Protein AF-0000000078944955 (afdb_homodimer)

Nearest PDB structures (foldseek):
  1u9y-assembly1_A  TM=9.248E-01  e=8.440E-26  Methanocaldococcus jannaschii
  3lrt-assembly1_B  TM=9.274E-01  e=2.290E-25  Thermoplasma volcanium
  7pn0-assembly1_A  TM=9.031E-01  e=4.324E-22  Thermus thermophilus
  8dbo-assembly1_A  TM=8.916E-01  e=6.738E-22  Homo sapiens
  2c4k-assembly3_C  TM=8.658E-01  e=1.140E-20  Homo sapiens

Organism: Thermococcus gammatolerans (strain DSM 15229 / JCM 11827 / EJ3) (NCBI:txid593117)

Radius of gyration: 28.29 Å; Cα contacts (8 Å, |Δi|>4): 1293; chains: 2; bounding box: 64×88×51 Å

Foldseek 3Di:
DEEEAPQCVVVVVVLVVVPHDYWDKDWDADPVGDIDIATDDDDQEYEYEHAQFPVNVNRLVVLLVNLVNNVVRHHDAYEYEHAHQPLLVLQDPPDPPDDSVSLVSLCSNLVRHQEYEYEPRQDQVSQVSRPHHYDHHYPLQLLLVVCLVVFPQAEEEELEPSCQVNSVSNCVNNVYHYWYWDWDPPDPVDIDIDTPPDQQAAGEYEYEEAEDEQQVSLLSVLVVSVVSHHDFYEYEYAYYSYDPPRVVSNVVSGVAYAYDVSPDDPRNPGYCSVVVVVD/DEEEAPQCVVVVVVLVVVPHDYWDKDWDADPVGHIDIATDDDDQEYEYEHAQFPVNVNRLVVLLVNLVNNVVRHHDAYEYEHAHQPLLVLQDPPDPPDDSVSLVSLCSNLVRHQEYEYEPRQDQVSQVSRPHHYDHHYPLQLLLVVCLVVFPQAEEEELEPSCQVNSVSNCVNNVYHYWYWDWDPPDPVDIDIDTPPDQQAAGEYEYEEAEDEQQVSLLSVLVRSVVSHHDFYEYEYAYYSYDPPRVVSNVVSGVAYAYDVSPDDPRNPGYCSVVVVVD

Structure (mmCIF, N/CA/C/O backbone):
data_AF-0000000078944955-model_v1
#
loop_
_entity.id
_entity.type
_entity.pdbx_description
1 polymer 'Ribose-phosphate pyrophosphokinase'
#
loop_
_atom_site.group_PDB
_atom_site.id
_atom_site.type_symbol
_atom_site.label_atom_id
_atom_site.label_alt_id
_atom_site.label_comp_id
_atom_site.label_asym_id
_atom_site.label_entity_id
_atom_site.label_seq_id
_atom_site.pdbx_PDB_ins_code
_atom_site.Cartn_x
_atom_site.Cartn_y
_atom_site.Cartn_z
_atom_site.occupancy
_atom_site.B_iso_or_equiv
_atom_site.auth_seq_id
_atom_site.auth_comp_id
_atom_site.auth_asym_id
_atom_site.auth_atom_id
_atom_site.pdbx_PDB_model_num
ATOM 1 N N . MET A 1 1 ? -21.141 14.438 0.559 1 95.31 1 MET A N 1
ATOM 2 C CA . MET A 1 1 ? -21.156 13.305 1.484 1 95.31 1 MET A CA 1
ATOM 3 C C . MET A 1 1 ? -19.75 12.789 1.728 1 95.31 1 MET A C 1
ATOM 5 O O . MET A 1 1 ? -18.906 12.797 0.82 1 95.31 1 MET A O 1
ATOM 9 N N . PHE A 1 2 ? -19.516 12.477 2.926 1 98.5 2 PHE A N 1
ATOM 10 C CA . PHE A 1 2 ? -18.188 12.039 3.326 1 98.5 2 PHE A CA 1
ATOM 11 C C . PHE A 1 2 ? -18.125 10.523 3.43 1 98.5 2 PHE A C 1
ATOM 13 O O . PHE A 1 2 ? -19.094 9.883 3.83 1 98.5 2 PHE A O 1
ATOM 20 N N . VAL A 1 3 ? -17.047 9.938 3.016 1 98.75 3 VAL A N 1
ATOM 21 C CA . VAL A 1 3 ? -16.672 8.547 3.275 1 98.75 3 VAL A CA 1
ATOM 22 C C . VAL A 1 3 ? -15.414 8.508 4.141 1 98.75 3 VAL A C 1
ATOM 24 O O . VAL A 1 3 ? -14.414 9.156 3.828 1 98.75 3 VAL A O 1
ATOM 27 N N . ILE A 1 4 ? -15.477 7.77 5.215 1 98.75 4 ILE A N 1
ATOM 28 C CA . ILE A 1 4 ? -14.375 7.793 6.168 1 98.75 4 ILE A CA 1
ATOM 29 C C . ILE A 1 4 ? -13.547 6.512 6.043 1 98.75 4 ILE A C 1
ATOM 31 O O . ILE A 1 4 ? -14.047 5.418 6.324 1 98.75 4 ILE A O 1
ATOM 35 N N . GLY A 1 5 ? -12.297 6.66 5.527 1 98.62 5 GLY A N 1
ATOM 36 C CA . GLY A 1 5 ? -11.383 5.531 5.52 1 98.62 5 GLY A CA 1
ATOM 37 C C . GLY A 1 5 ? -10.797 5.227 6.887 1 98.62 5 GLY A C 1
ATOM 38 O O . GLY A 1 5 ? -11.125 5.895 7.871 1 98.62 5 GLY A O 1
ATOM 39 N N . SER A 1 6 ? -9.93 4.25 6.973 1 98.44 6 SER A N 1
ATOM 40 C CA . SER A 1 6 ? -9.352 3.812 8.234 1 98.44 6 SER A CA 1
ATOM 41 C C . SER A 1 6 ? -8.539 4.926 8.891 1 98.44 6 SER A C 1
ATOM 43 O O . SER A 1 6 ? -8.5 5.027 10.117 1 98.44 6 SER A O 1
ATOM 45 N N . GLY A 1 7 ? -7.934 5.781 8.094 1 98.56 7 GLY A N 1
ATOM 46 C CA . GLY A 1 7 ? -7.094 6.852 8.602 1 98.56 7 GLY A CA 1
ATOM 47 C C . GLY A 1 7 ? -7.879 8.086 9 1 98.56 7 GLY A C 1
ATOM 48 O O . GLY A 1 7 ? -7.297 9.078 9.445 1 98.56 7 GLY A O 1
ATOM 49 N N . GLY A 1 8 ? -9.188 8.07 8.883 1 98.69 8 GLY A N 1
ATOM 50 C CA . GLY A 1 8 ? -10.023 9.211 9.219 1 98.69 8 GLY A CA 1
ATOM 51 C C . GLY A 1 8 ? -11.008 8.922 10.336 1 98.69 8 GLY A C 1
ATOM 52 O O . GLY A 1 8 ? -11.789 9.789 10.727 1 98.69 8 GLY A O 1
ATOM 53 N N . LYS A 1 9 ? -10.984 7.684 10.883 1 98.44 9 LYS A N 1
ATOM 54 C CA . LYS A 1 9 ? -11.992 7.242 11.844 1 98.44 9 LYS A CA 1
ATOM 55 C C . LYS A 1 9 ? -12 8.133 13.078 1 98.44 9 LYS A C 1
ATOM 57 O O . LYS A 1 9 ? -13.062 8.406 13.648 1 98.44 9 LYS A O 1
ATOM 62 N N . HIS A 1 10 ? -10.852 8.578 13.531 1 98.62 10 HIS A N 1
ATOM 63 C CA . HIS A 1 10 ? -10.734 9.391 14.734 1 98.62 10 HIS A CA 1
ATOM 64 C C . HIS A 1 10 ? -11.359 10.766 14.539 1 98.62 10 HIS A C 1
ATOM 66 O O . HIS A 1 10 ? -11.578 11.508 15.5 1 98.62 10 HIS A O 1
ATOM 72 N N . LEU A 1 11 ? -11.68 11.156 13.266 1 98.81 11 LEU A N 1
ATOM 73 C CA . LEU A 1 11 ? -12.273 12.445 12.945 1 98.81 11 LEU A CA 1
ATOM 74 C C . LEU A 1 11 ? -13.789 12.328 12.789 1 98.81 11 LEU A C 1
ATOM 76 O O . LEU A 1 11 ? -14.492 13.336 12.727 1 98.81 11 LEU A O 1
ATOM 80 N N . GLU A 1 12 ? -14.312 11.109 12.719 1 98.62 12 GLU A N 1
ATOM 81 C CA . GLU A 1 12 ? -15.672 10.82 12.266 1 98.62 12 GLU A CA 1
ATOM 82 C C . GLU A 1 12 ? -16.703 11.453 13.195 1 98.62 12 GLU A C 1
ATOM 84 O O . GLU A 1 12 ? -17.641 12.117 12.734 1 98.62 12 GLU A O 1
ATOM 89 N N . ASP A 1 13 ? -16.562 11.227 14.555 1 98.38 13 ASP A N 1
ATOM 90 C CA . ASP A 1 13 ? -17.531 11.719 15.516 1 98.38 13 ASP A CA 1
ATOM 91 C C . ASP A 1 13 ? -17.672 13.242 15.422 1 98.38 13 ASP A C 1
ATOM 93 O O . ASP A 1 13 ? -18.781 13.766 15.359 1 98.38 13 ASP A O 1
ATOM 97 N N . GLU A 1 14 ? -16.562 13.945 15.43 1 98.62 14 GLU A N 1
ATOM 98 C CA . GLU A 1 14 ? -16.578 15.398 15.344 1 98.62 14 GLU A CA 1
ATOM 99 C C . GLU A 1 14 ? -17.188 15.859 14.016 1 98.62 14 GLU A C 1
ATOM 101 O O . GLU A 1 14 ? -17.938 16.828 13.977 1 98.62 14 GLU A O 1
ATOM 106 N N . LEU A 1 15 ? -16.828 15.156 12.922 1 98.5 15 LEU A N 1
ATOM 107 C CA . LEU A 1 15 ? -17.359 15.477 11.602 1 98.5 15 LEU A CA 1
ATOM 108 C C . LEU A 1 15 ? -18.891 15.398 11.609 1 98.5 15 LEU A C 1
ATOM 110 O O . LEU A 1 15 ? -19.562 16.312 11.125 1 98.5 15 LEU A O 1
ATOM 114 N N . ARG A 1 16 ? -19.422 14.359 12.172 1 98 16 ARG A N 1
ATOM 115 C CA . ARG A 1 16 ? -20.875 14.172 12.266 1 98 16 ARG A CA 1
ATOM 116 C C . ARG A 1 16 ? -21.516 15.242 13.141 1 98 16 ARG A C 1
ATOM 118 O O . ARG A 1 16 ? -22.547 15.797 12.797 1 98 16 ARG A O 1
ATOM 125 N N . GLU A 1 17 ? -20.906 15.477 14.266 1 98.12 17 GLU A N 1
ATOM 126 C CA . GLU A 1 17 ? -21.422 16.453 15.219 1 98.12 17 GLU A CA 1
ATOM 127 C C . GLU A 1 17 ? -21.531 17.844 14.57 1 98.12 17 GLU A C 1
ATOM 129 O O . GLU A 1 17 ? -22.438 18.609 14.898 1 98.12 17 GLU A O 1
ATOM 134 N N . LEU A 1 18 ? -20.641 18.094 13.703 1 97.75 18 LEU A N 1
ATOM 135 C CA . LEU A 1 18 ? -20.594 19.422 13.094 1 97.75 18 LEU A CA 1
ATOM 136 C C . LEU A 1 18 ? -21.422 19.453 11.805 1 97.75 18 LEU A C 1
ATOM 138 O O . LEU A 1 18 ? -21.359 20.422 11.047 1 97.75 18 LEU A O 1
ATOM 142 N N . GLY A 1 19 ? -22.094 18.359 11.469 1 96.5 19 GLY A N 1
ATOM 143 C CA . GLY A 1 19 ? -23.094 18.375 10.406 1 96.5 19 GLY A CA 1
ATOM 144 C C . GLY A 1 19 ? -22.641 17.656 9.148 1 96.5 19 GLY A C 1
ATOM 145 O O . GLY A 1 19 ? -23.297 17.734 8.109 1 96.5 19 GLY A O 1
ATOM 146 N N . GLY A 1 20 ? -21.516 16.984 9.258 1 96.75 20 GLY A N 1
ATOM 147 C CA . GLY A 1 20 ? -21.078 16.219 8.102 1 96.75 20 GLY A CA 1
ATOM 148 C C . GLY A 1 20 ? -21.922 15 7.836 1 96.75 20 GLY A C 1
ATOM 149 O O . GLY A 1 20 ? -22.234 14.242 8.758 1 96.75 20 GLY A O 1
ATOM 150 N N . GLU A 1 21 ? -22.344 14.867 6.625 1 96.44 21 GLU A N 1
ATOM 151 C CA . GLU A 1 21 ? -23.078 13.672 6.219 1 96.44 21 GLU A CA 1
ATOM 152 C C . GLU A 1 21 ? -22.109 12.555 5.812 1 96.44 21 GLU A C 1
ATOM 154 O O . GLU A 1 21 ? -21.422 12.664 4.793 1 96.44 21 GLU A O 1
ATOM 159 N N . VAL A 1 22 ? -22.188 11.477 6.551 1 97.19 22 VAL A N 1
ATOM 160 C CA . VAL A 1 22 ? -21.219 10.414 6.34 1 97.19 22 VAL A CA 1
ATOM 161 C C . VAL A 1 22 ? -21.922 9.18 5.77 1 97.19 22 VAL A C 1
ATOM 163 O O . VAL A 1 22 ? -22.922 8.727 6.309 1 97.19 22 VAL A O 1
ATOM 166 N N . ILE A 1 23 ? -21.328 8.742 4.656 1 95.94 23 ILE A N 1
ATOM 167 C CA . ILE A 1 23 ? -21.766 7.488 4.047 1 95.94 23 ILE A CA 1
ATOM 168 C C . ILE A 1 23 ? -21.094 6.312 4.766 1 95.94 23 ILE A C 1
ATOM 170 O O . ILE A 1 23 ? -19.891 6.328 5 1 95.94 23 ILE A O 1
ATOM 174 N N . GLU A 1 24 ? -21.938 5.324 5.035 1 96 24 GLU A N 1
ATOM 175 C CA . GLU A 1 24 ? -21.406 4.152 5.715 1 96 24 GLU A CA 1
ATOM 176 C C . GLU A 1 24 ? -20.5 3.338 4.789 1 96 24 GLU A C 1
ATOM 178 O O . GLU A 1 24 ? -20.781 3.209 3.596 1 96 24 GLU A O 1
ATOM 183 N N . ILE A 1 25 ? -19.438 2.809 5.367 1 98.06 25 ILE A N 1
ATOM 184 C CA . ILE A 1 25 ? -18.5 1.971 4.637 1 98.06 25 ILE A CA 1
ATOM 185 C C . ILE A 1 25 ? -18.062 0.794 5.508 1 98.06 25 ILE A C 1
ATOM 187 O O . ILE A 1 25 ? -17.906 0.938 6.723 1 98.06 25 ILE A O 1
ATOM 191 N N . GLU A 1 26 ? -17.969 -0.352 4.883 1 98.5 26 GLU A N 1
ATOM 192 C CA . GLU A 1 26 ? -17.422 -1.53 5.551 1 98.5 26 GLU A CA 1
ATOM 193 C C . GLU A 1 26 ? -15.945 -1.714 5.227 1 98.5 26 GLU A C 1
ATOM 195 O O . GLU A 1 26 ? -15.562 -1.796 4.055 1 98.5 26 GLU A O 1
ATOM 200 N N . LEU A 1 27 ? -15.148 -1.639 6.234 1 98.44 27 LEU A N 1
ATOM 201 C CA . LEU A 1 27 ? -13.711 -1.891 6.109 1 98.44 27 LEU A CA 1
ATOM 202 C C . LEU A 1 27 ? -13.281 -3.045 7.004 1 98.44 27 LEU A C 1
ATOM 204 O O . LEU A 1 27 ? -13.562 -3.041 8.203 1 98.44 27 LEU A O 1
ATOM 208 N N . ARG A 1 28 ? -12.68 -4.023 6.453 1 97.56 28 ARG A N 1
ATOM 209 C CA . ARG A 1 28 ? -12.109 -5.117 7.234 1 97.56 28 ARG A CA 1
ATOM 210 C C . ARG A 1 28 ? -10.953 -5.773 6.488 1 97.56 28 ARG A C 1
ATOM 212 O O . ARG A 1 28 ? -10.57 -5.328 5.406 1 97.56 28 ARG A O 1
ATOM 219 N N . LYS A 1 29 ? -10.352 -6.766 7.062 1 96.62 29 LYS A N 1
ATOM 220 C CA . LYS A 1 29 ? -9.273 -7.543 6.457 1 96.62 29 LYS A CA 1
ATOM 221 C C . LYS A 1 29 ? -9.656 -9.016 6.328 1 96.62 29 LYS A C 1
ATOM 223 O O . LYS A 1 29 ? -10.281 -9.578 7.227 1 96.62 29 LYS A O 1
ATOM 228 N N . PHE A 1 30 ? -9.344 -9.547 5.199 1 94.5 30 PHE A N 1
ATOM 229 C CA . PHE A 1 30 ? -9.453 -10.992 5.059 1 94.5 30 PHE A CA 1
ATOM 230 C C . PHE A 1 30 ? -8.367 -11.695 5.867 1 94.5 30 PHE A C 1
ATOM 232 O O . PHE A 1 30 ? -7.398 -11.07 6.297 1 94.5 30 PHE A O 1
ATOM 239 N N . PRO A 1 31 ? -8.508 -12.977 6.086 1 89.75 31 PRO A N 1
ATOM 240 C CA . PRO A 1 31 ? -7.512 -13.742 6.844 1 89.75 31 PRO A CA 1
ATOM 241 C C . PRO A 1 31 ? -6.117 -13.664 6.23 1 89.75 31 PRO A C 1
ATOM 243 O O . PRO A 1 31 ? -5.117 -13.727 6.953 1 89.75 31 PRO A O 1
ATOM 246 N N . ASP A 1 32 ? -6.02 -13.461 5.012 1 90.81 32 ASP A N 1
ATOM 247 C CA . ASP A 1 32 ? -4.723 -13.414 4.344 1 90.81 32 ASP A CA 1
ATOM 248 C C . ASP A 1 32 ? -4.121 -12.016 4.406 1 90.81 32 ASP A C 1
ATOM 250 O O . ASP A 1 32 ? -3.035 -11.773 3.877 1 90.81 32 ASP A O 1
ATOM 254 N N . GLY A 1 33 ? -4.891 -11.055 4.918 1 93.88 33 GLY A N 1
ATOM 255 C CA . GLY A 1 33 ? -4.355 -9.719 5.137 1 93.88 33 GLY A CA 1
ATOM 256 C C . GLY A 1 33 ? -4.844 -8.711 4.117 1 93.88 33 GLY A C 1
ATOM 257 O O . GLY A 1 33 ? -4.617 -7.508 4.273 1 93.88 33 GLY A O 1
ATOM 258 N N . GLU A 1 34 ? -5.504 -9.164 3.082 1 97.31 34 GLU A N 1
ATOM 259 C CA . GLU A 1 34 ? -6.02 -8.25 2.07 1 97.31 34 GLU A CA 1
ATOM 260 C C . GLU A 1 34 ? -7.168 -7.41 2.621 1 97.31 34 GLU A C 1
ATOM 262 O O . GLU A 1 34 ? -7.953 -7.887 3.445 1 97.31 34 GLU A O 1
ATOM 267 N N . LYS A 1 35 ? -7.254 -6.223 2.145 1 98.31 35 LYS A N 1
ATOM 268 C CA . LYS A 1 35 ? -8.32 -5.316 2.568 1 98.31 35 LYS A CA 1
ATOM 269 C C . LYS A 1 35 ? -9.625 -5.625 1.843 1 98.31 35 LYS A C 1
ATOM 271 O O . LYS A 1 35 ? -9.617 -5.945 0.652 1 98.31 35 LYS A O 1
ATOM 276 N N . TYR A 1 36 ? -10.664 -5.574 2.637 1 98.56 36 TYR A N 1
ATOM 277 C CA . TYR A 1 36 ? -12.023 -5.598 2.104 1 98.56 36 TYR A CA 1
ATOM 278 C C . TYR A 1 36 ? -12.695 -4.242 2.268 1 98.56 36 TYR A C 1
ATOM 280 O O . TYR A 1 36 ? -12.68 -3.662 3.355 1 98.56 36 TYR A O 1
ATOM 288 N N . VAL A 1 37 ? -13.25 -3.738 1.201 1 98.75 37 VAL A N 1
ATOM 289 C CA . VAL A 1 37 ? -13.93 -2.449 1.17 1 98.75 37 VAL A CA 1
ATOM 290 C C . VAL A 1 37 ? -15.336 -2.617 0.59 1 98.75 37 VAL A C 1
ATOM 292 O O . VAL A 1 37 ? -15.523 -3.328 -0.4 1 98.75 37 VAL A O 1
ATOM 295 N N . ARG A 1 38 ? -16.312 -2.002 1.163 1 98.81 38 ARG A N 1
ATOM 296 C CA . ARG A 1 38 ? -17.656 -1.948 0.59 1 98.81 38 ARG A CA 1
ATOM 297 C C . ARG A 1 38 ? -18.359 -0.655 0.977 1 98.81 38 ARG A C 1
ATOM 299 O O . ARG A 1 38 ? -18.594 -0.396 2.16 1 98.81 38 ARG A O 1
ATOM 306 N N . VAL A 1 39 ? -18.656 0.145 0.039 1 98.44 39 VAL A N 1
ATOM 307 C CA . VAL A 1 39 ? -19.375 1.397 0.255 1 98.44 39 VAL A CA 1
ATOM 308 C C . VAL A 1 39 ? -20.891 1.135 0.264 1 98.44 39 VAL A C 1
ATOM 310 O O . VAL A 1 39 ? -21.438 0.57 -0.688 1 98.44 39 VAL A O 1
ATOM 313 N N . LEU A 1 40 ? -21.562 1.478 1.244 1 97.31 40 LEU A N 1
ATOM 314 C CA . LEU A 1 40 ? -22.969 1.123 1.405 1 97.31 40 LEU A CA 1
ATOM 315 C C . LEU A 1 40 ? -23.875 2.264 0.948 1 97.31 40 LEU A C 1
ATOM 317 O O . LEU A 1 40 ? -25.031 2.039 0.593 1 97.31 40 LEU A O 1
ATOM 321 N N . GLY A 1 41 ? -23.469 3.502 0.861 1 94.06 41 GLY A N 1
ATOM 322 C CA . GLY A 1 41 ? -24.312 4.629 0.495 1 94.06 41 GLY A CA 1
ATOM 323 C C . GLY A 1 41 ? -24.281 4.945 -0.989 1 94.06 41 GLY A C 1
ATOM 324 O O . GLY A 1 41 ? -23.578 4.281 -1.752 1 94.06 41 GLY A O 1
ATOM 325 N N . PHE A 1 42 ? -25.203 5.797 -1.403 1 94.31 42 PHE A N 1
ATOM 326 C CA . PHE A 1 42 ? -25.328 6.207 -2.797 1 94.31 42 PHE A CA 1
ATOM 327 C C . PHE A 1 42 ? -25.156 7.711 -2.939 1 94.31 42 PHE A C 1
ATOM 329 O O . PHE A 1 42 ? -25.312 8.453 -1.97 1 94.31 42 PHE A O 1
ATOM 336 N N . GLY A 1 43 ? -24.766 8.07 -4.109 1 94.56 43 GLY A N 1
ATOM 337 C CA . GLY A 1 43 ? -24.578 9.484 -4.406 1 94.56 43 GLY A CA 1
ATOM 338 C C . GLY A 1 43 ? -23.891 9.734 -5.734 1 94.56 43 GLY A C 1
ATOM 339 O O . GLY A 1 43 ? -23.719 8.805 -6.527 1 94.56 43 GLY A O 1
ATOM 340 N N . ARG A 1 44 ? -23.625 10.969 -5.965 1 96.62 44 ARG A N 1
ATOM 341 C CA . ARG A 1 44 ? -22.984 11.359 -7.215 1 96.62 44 ARG A CA 1
ATOM 342 C C . ARG A 1 44 ? -21.547 11.812 -6.973 1 96.62 44 ARG A C 1
ATOM 344 O O . ARG A 1 44 ? -20.672 11.633 -7.832 1 96.62 44 ARG A O 1
ATOM 351 N N . GLU A 1 45 ? -21.375 12.445 -5.805 1 98.06 45 GLU A N 1
ATOM 352 C CA . GLU A 1 45 ? -20.047 12.938 -5.406 1 98.06 45 GLU A CA 1
ATOM 353 C C . GLU A 1 45 ? -19.703 12.484 -3.99 1 98.06 45 GLU A C 1
ATOM 355 O O . GLU A 1 45 ? -20.594 12.289 -3.158 1 98.06 45 GLU A O 1
ATOM 360 N N . ALA A 1 46 ? -18.469 12.258 -3.74 1 98.31 46 ALA A N 1
ATOM 361 C CA . ALA A 1 46 ? -18.031 11.859 -2.402 1 98.31 46 ALA A CA 1
ATOM 362 C C . ALA A 1 46 ? -16.688 12.477 -2.049 1 98.31 46 ALA A C 1
ATOM 364 O O . ALA A 1 46 ? -15.852 12.711 -2.928 1 98.31 46 ALA A O 1
ATOM 365 N N . THR A 1 47 ? -16.547 12.82 -0.827 1 98.81 47 THR A N 1
ATOM 366 C CA . THR A 1 47 ? -15.266 13.219 -0.236 1 98.81 47 THR A CA 1
ATOM 367 C C . THR A 1 47 ? -14.75 12.141 0.712 1 98.81 47 THR A C 1
ATOM 369 O O . THR A 1 47 ? -15.367 11.875 1.748 1 98.81 47 THR A O 1
ATOM 372 N N . VAL A 1 48 ? -13.664 11.523 0.317 1 98.94 48 VAL A N 1
ATOM 373 C CA . VAL A 1 48 ? -13.078 10.469 1.134 1 98.94 48 VAL A CA 1
ATOM 374 C C . VAL A 1 48 ? -12.023 11.055 2.068 1 98.94 48 VAL A C 1
ATOM 376 O O . VAL A 1 48 ? -11.109 11.758 1.621 1 98.94 48 VAL A O 1
ATOM 379 N N . ILE A 1 49 ? -12.156 10.828 3.377 1 98.94 49 ILE A N 1
ATOM 380 C CA . ILE A 1 49 ? -11.219 11.336 4.371 1 98.94 49 ILE A CA 1
ATOM 381 C C . ILE A 1 49 ? -10.398 10.188 4.949 1 98.94 49 ILE A C 1
ATOM 383 O O . ILE A 1 49 ? -10.953 9.281 5.582 1 98.94 49 ILE A O 1
ATOM 387 N N . SER A 1 50 ? -9.133 10.203 4.754 1 98.88 50 SER A N 1
ATOM 388 C CA . SER A 1 50 ? -8.266 9.188 5.344 1 98.88 50 SER A CA 1
ATOM 389 C C . SER A 1 50 ? -6.812 9.656 5.387 1 98.88 50 SER A C 1
ATOM 391 O O . SER A 1 50 ? -6.168 9.789 4.348 1 98.88 50 SER A O 1
ATOM 393 N N . SER A 1 51 ? -6.281 9.906 6.582 1 98.81 51 SER A N 1
ATOM 394 C CA . SER A 1 51 ? -4.852 10.164 6.75 1 98.81 51 SER A CA 1
ATOM 395 C C . SER A 1 51 ? -4.035 8.898 6.496 1 98.81 51 SER A C 1
ATOM 397 O O . SER A 1 51 ? -4.484 7.789 6.793 1 98.81 51 SER A O 1
ATOM 399 N N . THR A 1 52 ? -2.867 9.031 5.992 1 98.75 52 THR A N 1
ATOM 400 C CA . THR A 1 52 ? -2.066 7.852 5.668 1 98.75 52 THR A CA 1
ATOM 401 C C . THR A 1 52 ? -0.904 7.707 6.645 1 98.75 52 THR A C 1
ATOM 403 O O . THR A 1 52 ? 0.229 7.445 6.238 1 98.75 52 THR A O 1
ATOM 406 N N . PHE A 1 53 ? -1.146 8.031 7.953 1 98 53 PHE A N 1
ATOM 407 C CA . PHE A 1 53 ? -0.164 7.68 8.977 1 98 53 PHE A CA 1
ATOM 408 C C . PHE A 1 53 ? -0.037 6.164 9.102 1 98 53 PHE A C 1
ATOM 410 O O . PHE A 1 53 ? -0.818 5.418 8.508 1 98 53 PHE A O 1
ATOM 417 N N . ALA A 1 54 ? 0.894 5.664 9.82 1 95.81 54 ALA A N 1
ATOM 418 C CA . ALA A 1 54 ? 1.209 4.242 9.898 1 95.81 54 ALA A CA 1
ATOM 419 C C . ALA A 1 54 ? -0.007 3.432 10.336 1 95.81 54 ALA A C 1
ATOM 421 O O . ALA A 1 54 ? -0.729 3.836 11.25 1 95.81 54 ALA A O 1
ATOM 422 N N . PRO A 1 55 ? -0.18 2.283 9.648 1 96.69 55 PRO A N 1
ATOM 423 C CA . PRO A 1 55 ? 0.547 1.677 8.531 1 96.69 55 PRO A CA 1
ATOM 424 C C . PRO A 1 55 ? 0.183 2.297 7.184 1 96.69 55 PRO A C 1
ATOM 426 O O . PRO A 1 55 ? -0.898 2.033 6.652 1 96.69 55 PRO A O 1
ATOM 429 N N . GLN A 1 56 ? 1.013 3.088 6.664 1 98.06 56 GLN A N 1
ATOM 430 C CA . GLN A 1 56 ? 0.729 4.012 5.566 1 98.06 56 GLN A CA 1
ATOM 431 C C . GLN A 1 56 ? 0.427 3.256 4.277 1 98.06 56 GLN A C 1
ATOM 433 O O . GLN A 1 56 ? -0.488 3.623 3.537 1 98.06 56 GLN A O 1
ATOM 438 N N . ASP A 1 57 ? 1.175 2.125 4.02 1 98.44 57 ASP A N 1
ATOM 439 C CA . ASP A 1 57 ? 1.004 1.429 2.75 1 98.44 57 ASP A CA 1
ATOM 440 C C . ASP A 1 57 ? -0.389 0.812 2.645 1 98.44 57 ASP A C 1
ATOM 442 O O . ASP A 1 57 ? -1.02 0.868 1.586 1 98.44 57 ASP A O 1
ATOM 446 N N . GLU A 1 58 ? -0.828 0.286 3.742 1 98.06 58 GLU A N 1
ATOM 447 C CA . GLU A 1 58 ? -2.17 -0.286 3.801 1 98.06 58 GLU A CA 1
ATOM 448 C C . GLU A 1 58 ? -3.234 0.778 3.551 1 98.06 58 GLU A C 1
ATOM 450 O O . GLU A 1 58 ? -4.199 0.539 2.822 1 98.06 58 GLU A O 1
ATOM 455 N N . LYS A 1 59 ? -3.053 1.932 4.129 1 98.75 59 LYS A N 1
ATOM 456 C CA . LYS A 1 59 ? -4.051 2.992 4.02 1 98.75 59 LYS A CA 1
ATOM 457 C C . LYS A 1 59 ? -4.051 3.604 2.621 1 98.75 59 LYS A C 1
ATOM 459 O O . LYS A 1 59 ? -5.098 4.012 2.117 1 98.75 59 LYS A O 1
ATOM 464 N N . ILE A 1 60 ? -2.877 3.678 2.02 1 98.88 60 ILE A N 1
ATOM 465 C CA . ILE A 1 60 ? -2.791 4.184 0.653 1 98.88 60 ILE A CA 1
ATOM 466 C C . ILE A 1 60 ? -3.533 3.242 -0.292 1 98.88 60 ILE A C 1
ATOM 468 O O . ILE A 1 60 ? -4.332 3.688 -1.119 1 98.88 60 ILE A O 1
ATOM 472 N N . LEU A 1 61 ? -3.287 1.951 -0.159 1 98.88 61 LEU A N 1
ATOM 473 C CA . LEU A 1 61 ? -3.996 0.999 -1.008 1 98.88 61 LEU A CA 1
ATOM 474 C C . LEU A 1 61 ? -5.492 1.027 -0.726 1 98.88 61 LEU A C 1
ATOM 476 O O . LEU A 1 61 ? -6.305 0.92 -1.648 1 98.88 61 LEU A O 1
ATOM 480 N N . GLU A 1 62 ? -5.836 1.146 0.564 1 98.88 62 GLU A N 1
ATOM 481 C CA . GLU A 1 62 ? -7.246 1.257 0.933 1 98.88 62 GLU A CA 1
ATOM 482 C C . GLU A 1 62 ? -7.91 2.43 0.219 1 98.88 62 GLU A C 1
ATOM 484 O O . GLU A 1 62 ? -9.047 2.312 -0.251 1 98.88 62 GLU A O 1
ATOM 489 N N . LEU A 1 63 ? -7.211 3.525 0.123 1 98.94 63 LEU A N 1
ATOM 490 C CA . LEU A 1 63 ? -7.738 4.695 -0.572 1 98.94 63 LEU A CA 1
ATOM 491 C C . LEU A 1 63 ? -8 4.383 -2.041 1 98.94 63 LEU A C 1
ATOM 493 O O . LEU A 1 63 ? -9.008 4.828 -2.605 1 98.94 63 LEU A O 1
ATOM 497 N N . LEU A 1 64 ? -7.133 3.643 -2.666 1 98.94 64 LEU A N 1
ATOM 498 C CA . LEU A 1 64 ? -7.328 3.246 -4.055 1 98.94 64 LEU A CA 1
ATOM 499 C C . LEU A 1 64 ? -8.562 2.365 -4.199 1 98.94 64 LEU A C 1
ATOM 501 O O . LEU A 1 64 ? -9.383 2.58 -5.098 1 98.94 64 LEU A O 1
ATOM 505 N N . LEU A 1 65 ? -8.672 1.403 -3.27 1 98.94 65 LEU A N 1
ATOM 506 C CA . LEU A 1 65 ? -9.797 0.469 -3.32 1 98.94 65 LEU A CA 1
ATOM 507 C C . LEU A 1 65 ? -11.117 1.191 -3.086 1 98.94 65 LEU A C 1
ATOM 509 O O . LEU A 1 65 ? -12.117 0.891 -3.742 1 98.94 65 LEU A O 1
ATOM 513 N N . ILE A 1 66 ? -11.094 2.156 -2.143 1 98.94 66 ILE A N 1
ATOM 514 C CA . ILE A 1 66 ? -12.297 2.947 -1.902 1 98.94 66 ILE A CA 1
ATOM 515 C C . ILE A 1 66 ? -12.664 3.723 -3.166 1 98.94 66 ILE A C 1
ATOM 517 O O . ILE A 1 66 ? -13.836 3.777 -3.549 1 98.94 66 ILE A O 1
ATOM 521 N N . GLY A 1 67 ? -11.664 4.34 -3.803 1 98.88 67 GLY A N 1
ATOM 522 C CA . GLY A 1 67 ? -11.906 5.031 -5.059 1 98.88 67 GLY A CA 1
ATOM 523 C C . GLY A 1 67 ? -12.523 4.137 -6.121 1 98.88 67 GLY A C 1
ATOM 524 O O . GLY A 1 67 ? -13.492 4.527 -6.781 1 98.88 67 GLY A O 1
ATOM 525 N N . ASP A 1 68 ? -11.969 2.945 -6.297 1 98.94 68 ASP A N 1
ATOM 526 C CA . ASP A 1 68 ? -12.492 1.993 -7.27 1 98.94 68 ASP A CA 1
ATOM 527 C C . ASP A 1 68 ? -13.938 1.613 -6.945 1 98.94 68 ASP A C 1
ATOM 529 O O . ASP A 1 68 ? -14.789 1.567 -7.836 1 98.94 68 ASP A O 1
ATOM 533 N N . ALA A 1 69 ? -14.211 1.372 -5.652 1 98.88 69 ALA A N 1
ATOM 534 C CA . ALA A 1 69 ? -15.555 1.008 -5.207 1 98.88 69 ALA A CA 1
ATOM 535 C C . ALA A 1 69 ? -16.562 2.107 -5.539 1 98.88 69 ALA A C 1
ATOM 537 O O . ALA A 1 69 ? -17.656 1.829 -6.035 1 98.88 69 ALA A O 1
ATOM 538 N N . LEU A 1 70 ? -16.172 3.338 -5.23 1 98.81 70 LEU A N 1
ATOM 539 C CA . LEU A 1 70 ? -17.047 4.473 -5.469 1 98.81 70 LEU A CA 1
ATOM 540 C C . LEU A 1 70 ? -17.312 4.656 -6.961 1 98.81 70 LEU A C 1
ATOM 542 O O . LEU A 1 70 ? -18.453 4.879 -7.371 1 98.81 70 LEU A O 1
ATOM 546 N N . ARG A 1 71 ? -16.25 4.543 -7.781 1 98.69 71 ARG A N 1
ATOM 547 C CA . ARG A 1 71 ? -16.438 4.641 -9.227 1 98.69 71 ARG A CA 1
ATOM 548 C C . ARG A 1 71 ? -17.312 3.514 -9.75 1 98.69 71 ARG A C 1
ATOM 550 O O . ARG A 1 71 ? -18.219 3.75 -10.562 1 98.69 71 ARG A O 1
ATOM 557 N N . GLU A 1 72 ? -17.062 2.301 -9.266 1 98.19 72 GLU A N 1
ATOM 558 C CA . GLU A 1 72 ? -17.875 1.14 -9.641 1 98.19 72 GLU A CA 1
ATOM 559 C C . GLU A 1 72 ? -19.344 1.36 -9.305 1 98.19 72 GLU A C 1
ATOM 561 O O . GLU A 1 72 ? -20.234 0.924 -10.047 1 98.19 72 GLU A O 1
ATOM 566 N N . LYS A 1 73 ? -19.531 2.014 -8.266 1 97.38 73 LYS A N 1
ATOM 567 C CA . LYS A 1 73 ? -20.906 2.24 -7.793 1 97.38 73 LYS A CA 1
ATOM 568 C C . LYS A 1 73 ? -21.562 3.387 -8.547 1 97.38 73 LYS A C 1
ATOM 570 O O . LYS A 1 73 ? -22.75 3.65 -8.367 1 97.38 73 LYS A O 1
ATOM 575 N N . GLY A 1 74 ? -20.797 4.242 -9.289 1 97.38 74 GLY A N 1
ATOM 576 C CA . GLY A 1 74 ? -21.391 5.234 -10.172 1 97.38 74 GLY A CA 1
ATOM 577 C C . GLY A 1 74 ? -21.094 6.66 -9.75 1 97.38 74 GLY A C 1
ATOM 578 O O . GLY A 1 74 ? -21.594 7.609 -10.352 1 97.38 74 GLY A O 1
ATOM 579 N N . PHE A 1 75 ? -20.297 6.875 -8.672 1 98.25 75 PHE A N 1
ATOM 580 C CA . PHE A 1 75 ? -19.922 8.227 -8.281 1 98.25 75 PHE A CA 1
ATOM 581 C C . PHE A 1 75 ? -19.078 8.891 -9.367 1 98.25 75 PHE A C 1
ATOM 583 O O . PHE A 1 75 ? -18.156 8.289 -9.906 1 98.25 75 PHE A O 1
ATOM 590 N N . GLU A 1 76 ? -19.328 10.109 -9.664 1 98.25 76 GLU A N 1
ATOM 591 C CA . GLU A 1 76 ? -18.734 10.781 -10.82 1 98.25 76 GLU A CA 1
ATOM 592 C C . GLU A 1 76 ? -17.609 11.711 -10.398 1 98.25 76 GLU A C 1
ATOM 594 O O . GLU A 1 76 ? -16.672 11.938 -11.172 1 98.25 76 GLU A O 1
ATOM 599 N N . LYS A 1 77 ? -17.75 12.289 -9.25 1 98.56 77 LYS A N 1
ATOM 600 C CA . LYS A 1 77 ? -16.734 13.203 -8.734 1 98.56 77 LYS A CA 1
ATOM 601 C C . LYS A 1 77 ? -16.234 12.766 -7.359 1 98.56 77 LYS A C 1
ATOM 603 O O . LYS A 1 77 ? -17.031 12.641 -6.422 1 98.56 77 LYS A O 1
ATOM 608 N N . LEU A 1 78 ? -14.977 12.539 -7.27 1 98.88 78 LEU A N 1
ATOM 609 C CA . LEU A 1 78 ? -14.391 12.07 -6.02 1 98.88 78 LEU A CA 1
ATOM 610 C C . LEU A 1 78 ? -13.297 13.023 -5.539 1 98.88 78 LEU A C 1
ATOM 612 O O . LEU A 1 78 ? -12.445 13.445 -6.328 1 98.88 78 LEU A O 1
ATOM 616 N N . ARG A 1 79 ? -13.336 13.375 -4.27 1 98.81 79 ARG A N 1
ATOM 617 C CA . ARG A 1 79 ? -12.305 14.148 -3.582 1 98.81 79 ARG A CA 1
ATOM 618 C C . ARG A 1 79 ? -11.641 13.328 -2.486 1 98.81 79 ARG A C 1
ATOM 620 O O . ARG A 1 79 ? -12.312 12.578 -1.769 1 98.81 79 ARG A O 1
ATOM 627 N N . ALA A 1 80 ? -10.406 13.406 -2.459 1 98.94 80 ALA A N 1
ATOM 628 C CA . ALA A 1 80 ? -9.672 12.812 -1.342 1 98.94 80 ALA A CA 1
ATOM 629 C C . ALA A 1 80 ? -9.125 13.883 -0.41 1 98.94 80 ALA A C 1
ATOM 631 O O . ALA A 1 80 ? -8.43 14.805 -0.853 1 98.94 80 ALA A O 1
ATOM 632 N N . VAL A 1 81 ? -9.508 13.836 0.811 1 98.94 81 VAL A N 1
ATOM 633 C CA . VAL A 1 81 ? -8.867 14.602 1.873 1 98.94 81 VAL A CA 1
ATOM 634 C C . VAL A 1 81 ? -7.918 13.695 2.66 1 98.94 81 VAL A C 1
ATOM 636 O O . VAL A 1 81 ? -8.359 12.828 3.41 1 98.94 81 VAL A O 1
ATOM 639 N N . VAL A 1 82 ? -6.684 13.898 2.439 1 98.94 82 VAL A N 1
ATOM 640 C CA . VAL A 1 82 ? -5.641 13.109 3.094 1 98.94 82 VAL A CA 1
ATOM 641 C C . VAL A 1 82 ? -4.836 14 4.035 1 98.94 82 VAL A C 1
ATOM 643 O O . VAL A 1 82 ? -3.781 14.516 3.66 1 98.94 82 VAL A O 1
ATOM 646 N N . PRO A 1 83 ? -5.301 14.109 5.262 1 98.88 83 PRO A N 1
ATOM 647 C CA . PRO A 1 83 ? -4.73 15.109 6.172 1 98.88 83 PRO A CA 1
ATOM 648 C C . PRO A 1 83 ? -3.221 14.961 6.336 1 98.88 83 PRO A C 1
ATOM 650 O O . PRO A 1 83 ? -2.482 15.945 6.211 1 98.88 83 PRO A O 1
ATOM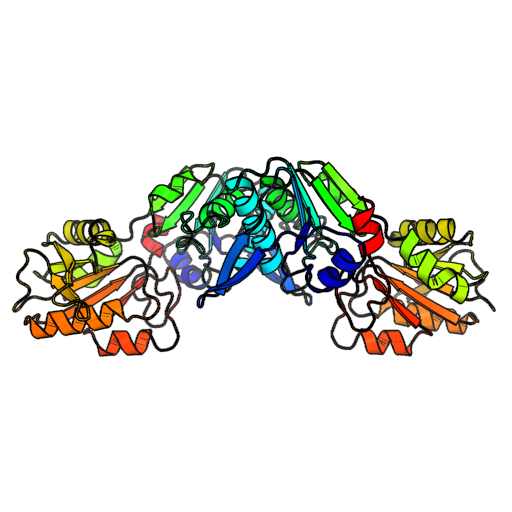 653 N N . TYR A 1 84 ? -2.723 13.812 6.707 1 98.88 84 TYR A N 1
ATOM 654 C CA . TYR A 1 84 ? -1.304 13.477 6.668 1 98.88 84 TYR A CA 1
ATOM 655 C C . TYR A 1 84 ? -0.984 12.602 5.461 1 98.88 84 TYR A C 1
ATOM 657 O O . TYR A 1 84 ? -1.535 11.508 5.316 1 98.88 84 TYR A O 1
ATOM 665 N N . PHE A 1 85 ? -0.108 13.086 4.617 1 98.88 85 PHE A N 1
ATOM 666 C CA . PHE A 1 85 ? 0.223 12.391 3.377 1 98.88 85 PHE A CA 1
ATOM 667 C C . PHE A 1 85 ? 1.563 11.672 3.498 1 98.88 85 PHE A C 1
ATOM 669 O O . PHE A 1 85 ? 2.619 12.289 3.338 1 98.88 85 PHE A O 1
ATOM 676 N N . ALA A 1 86 ? 1.514 10.391 3.619 1 98.56 86 ALA A N 1
ATOM 677 C CA . ALA A 1 86 ? 2.729 9.586 3.734 1 98.56 86 ALA A CA 1
ATOM 678 C C . ALA A 1 86 ? 3.619 9.758 2.508 1 98.56 86 ALA A C 1
ATOM 680 O O . ALA A 1 86 ? 3.131 10.078 1.419 1 98.56 86 ALA A O 1
ATOM 681 N N . TYR A 1 87 ? 4.945 9.625 2.719 1 98.69 87 TYR A N 1
ATOM 682 C CA . TYR A 1 87 ? 5.965 9.688 1.678 1 98.69 87 TYR A CA 1
ATOM 683 C C . TYR A 1 87 ? 6.199 11.125 1.229 1 98.69 87 TYR A C 1
ATOM 685 O O . TYR A 1 87 ? 6.977 11.375 0.305 1 98.69 87 TYR A O 1
ATOM 693 N N . SER A 1 88 ? 5.602 12.109 1.902 1 98 88 SER A N 1
ATOM 694 C CA . SER A 1 88 ? 5.719 13.508 1.506 1 98 88 SER A CA 1
ATOM 695 C C . SER A 1 88 ? 7.145 14.016 1.691 1 98 88 SER A C 1
ATOM 697 O O . SER A 1 88 ? 7.551 14.992 1.055 1 98 88 SER A O 1
ATOM 699 N N . ARG A 1 89 ? 7.957 13.336 2.588 1 97 89 ARG A N 1
ATOM 700 C CA . ARG A 1 89 ? 9.336 13.75 2.811 1 97 89 ARG A CA 1
ATOM 701 C C . ARG A 1 89 ? 10.258 13.18 1.74 1 97 89 ARG A C 1
ATOM 703 O O . ARG A 1 89 ? 11.406 13.609 1.605 1 97 89 ARG A O 1
ATOM 710 N N . GLN A 1 90 ? 9.766 12.195 0.973 1 98.44 90 GLN A N 1
ATOM 711 C CA . GLN A 1 90 ? 10.484 11.68 -0.191 1 98.44 90 GLN A CA 1
ATOM 712 C C . GLN A 1 90 ? 10.055 12.406 -1.464 1 98.44 90 GLN A C 1
ATOM 714 O O . GLN A 1 90 ? 9.469 11.805 -2.361 1 98.44 90 GLN A O 1
ATOM 719 N N . ASP A 1 91 ? 10.422 13.734 -1.537 1 98.25 91 ASP A N 1
ATOM 720 C CA . ASP A 1 91 ? 9.828 14.672 -2.484 1 98.25 91 ASP A CA 1
ATOM 721 C C . ASP A 1 91 ? 10.812 15.031 -3.592 1 98.25 91 ASP A C 1
ATOM 723 O O . ASP A 1 91 ? 10.508 15.844 -4.465 1 98.25 91 ASP A O 1
ATOM 727 N N . ARG A 1 92 ? 12.031 14.461 -3.523 1 97.81 92 ARG A N 1
ATOM 728 C CA . ARG A 1 92 ? 13.055 14.703 -4.535 1 97.81 92 ARG A CA 1
ATOM 729 C C . ARG A 1 92 ? 14.086 13.578 -4.547 1 97.81 92 ARG A C 1
ATOM 731 O O . ARG A 1 92 ? 14.148 12.781 -3.611 1 97.81 92 ARG A O 1
ATOM 738 N N . VAL A 1 93 ? 14.82 13.531 -5.648 1 98.25 93 VAL A N 1
ATOM 739 C CA . VAL A 1 93 ? 15.953 12.609 -5.738 1 98.25 93 VAL A CA 1
ATOM 740 C C . VAL A 1 93 ? 17.172 13.211 -5.043 1 98.25 93 VAL A C 1
ATOM 742 O O . VAL A 1 93 ? 17.656 14.266 -5.441 1 98.25 93 VAL A O 1
ATOM 745 N N . THR A 1 94 ? 17.609 12.602 -3.955 1 97.56 94 THR A N 1
ATOM 746 C CA . THR A 1 94 ? 18.797 13.07 -3.25 1 97.56 94 THR A CA 1
ATOM 747 C C . THR A 1 94 ? 20.031 12.258 -3.662 1 97.56 94 THR A C 1
ATOM 749 O O . THR A 1 94 ? 21.141 12.766 -3.627 1 97.56 94 THR A O 1
ATOM 752 N N . LYS A 1 95 ? 19.812 11.039 -3.932 1 97.75 95 LYS A N 1
ATOM 753 C CA . LYS A 1 95 ? 20.797 10.117 -4.492 1 97.75 95 LYS A CA 1
ATOM 754 C C . LYS A 1 95 ? 20.297 9.477 -5.777 1 97.75 95 LYS A C 1
ATOM 756 O O . LYS A 1 95 ? 19.141 9.031 -5.84 1 97.75 95 LYS A O 1
ATOM 761 N N . GLU A 1 96 ? 21.141 9.414 -6.734 1 97.06 96 GLU A N 1
ATOM 762 C CA . GLU A 1 96 ? 20.734 8.828 -8.008 1 97.06 96 GLU A CA 1
ATOM 763 C C . GLU A 1 96 ? 20.141 7.438 -7.816 1 97.06 96 GLU A C 1
ATOM 765 O O . GLU A 1 96 ? 20.688 6.617 -7.078 1 97.06 96 GLU A O 1
ATOM 770 N N . GLY A 1 97 ? 19.031 7.18 -8.477 1 98.25 97 GLY A N 1
ATOM 771 C CA . GLY A 1 97 ? 18.391 5.879 -8.398 1 98.25 97 GLY A CA 1
ATOM 772 C C . GLY A 1 97 ? 17.188 5.859 -7.465 1 98.25 97 GLY A C 1
ATOM 773 O O . GLY A 1 97 ? 16.469 4.867 -7.402 1 98.25 97 GLY A O 1
ATOM 774 N N . GLU A 1 98 ? 16.984 6.953 -6.777 1 98.75 98 GLU A N 1
ATOM 775 C CA . GLU A 1 98 ? 15.844 7.078 -5.887 1 98.75 98 GLU A CA 1
ATOM 776 C C . GLU A 1 98 ? 14.594 7.504 -6.652 1 98.75 98 GLU A C 1
ATOM 778 O O . GLU A 1 98 ? 14.688 8.195 -7.672 1 98.75 98 GLU A O 1
ATOM 783 N N . PRO A 1 99 ? 13.477 7.094 -6.18 1 98.81 99 PRO A N 1
ATOM 784 C CA . PRO A 1 99 ? 12.227 7.648 -6.711 1 98.81 99 PRO A CA 1
ATOM 785 C C . PRO A 1 99 ? 11.883 9.008 -6.109 1 98.81 99 PRO A C 1
ATOM 787 O O . PRO A 1 99 ? 12.547 9.461 -5.176 1 98.81 99 PRO A O 1
ATOM 790 N N . ILE A 1 100 ? 10.984 9.672 -6.734 1 98.81 100 ILE A N 1
ATOM 791 C CA . ILE A 1 100 ? 10.172 10.672 -6.051 1 98.81 100 ILE A CA 1
ATOM 792 C C . ILE A 1 100 ? 8.883 10.031 -5.539 1 98.81 100 ILE A C 1
ATOM 794 O O . ILE A 1 100 ? 7.871 10 -6.242 1 98.81 100 ILE A O 1
ATOM 798 N N . SER A 1 101 ? 8.953 9.547 -4.34 1 98.88 101 SER A N 1
ATOM 799 C CA . SER A 1 101 ? 7.934 8.633 -3.828 1 98.88 101 SER A CA 1
ATOM 800 C C . SER A 1 101 ? 6.578 9.328 -3.73 1 98.88 101 SER A C 1
ATOM 802 O O . SER A 1 101 ? 5.543 8.719 -4.02 1 98.88 101 SER A O 1
ATOM 804 N N . VAL A 1 102 ? 6.566 10.57 -3.312 1 98.88 102 VAL A N 1
ATOM 805 C CA . VAL A 1 102 ? 5.312 11.305 -3.168 1 98.88 102 VAL A CA 1
ATOM 806 C C . VAL A 1 102 ? 4.617 11.406 -4.523 1 98.88 102 VAL A C 1
ATOM 808 O O . VAL A 1 102 ? 3.387 11.375 -4.602 1 98.88 102 VAL A O 1
ATOM 811 N N . ARG A 1 103 ? 5.367 11.523 -5.613 1 98.88 103 ARG A N 1
ATOM 812 C CA . ARG A 1 103 ? 4.82 11.555 -6.965 1 98.88 103 ARG A CA 1
ATOM 813 C C . ARG A 1 103 ? 4.102 10.25 -7.297 1 98.88 103 ARG A C 1
ATOM 815 O O . ARG A 1 103 ? 2.984 10.273 -7.82 1 98.88 103 ARG A O 1
ATOM 822 N N . ALA A 1 104 ? 4.754 9.148 -6.969 1 98.88 104 ALA A N 1
ATOM 823 C CA . ALA A 1 104 ? 4.168 7.844 -7.254 1 98.88 104 ALA A CA 1
ATOM 824 C C . ALA A 1 104 ? 2.826 7.68 -6.547 1 98.88 104 ALA A C 1
ATOM 826 O O . ALA A 1 104 ? 1.854 7.211 -7.145 1 98.88 104 ALA A O 1
ATOM 827 N N . VAL A 1 105 ? 2.779 8.086 -5.293 1 98.94 105 VAL A N 1
ATOM 828 C CA . VAL A 1 105 ? 1.562 7.934 -4.5 1 98.94 105 VAL A CA 1
ATOM 829 C C . VAL A 1 105 ? 0.474 8.859 -5.043 1 98.94 105 VAL A C 1
ATOM 831 O O . VAL A 1 105 ? -0.676 8.445 -5.207 1 98.94 105 VAL A O 1
ATOM 834 N N . MET A 1 106 ? 0.828 10.102 -5.363 1 98.94 106 MET A N 1
ATOM 835 C CA . MET A 1 106 ? -0.144 11.062 -5.879 1 98.94 106 MET A CA 1
ATOM 836 C C . MET A 1 106 ? -0.711 10.594 -7.215 1 98.94 106 MET A C 1
ATOM 838 O O . MET A 1 106 ? -1.92 10.664 -7.441 1 98.94 106 MET A O 1
ATOM 842 N N . ARG A 1 107 ? 0.142 10.086 -8.078 1 98.88 107 ARG A N 1
ATOM 843 C CA . ARG A 1 107 ? -0.31 9.602 -9.375 1 98.88 107 ARG A CA 1
ATOM 844 C C . ARG A 1 107 ? -1.249 8.406 -9.227 1 98.88 107 ARG A C 1
ATOM 846 O O . ARG A 1 107 ? -2.24 8.297 -9.953 1 98.88 107 ARG A O 1
ATOM 853 N N . ALA A 1 108 ? -0.946 7.551 -8.305 1 98.88 108 ALA A N 1
ATOM 854 C CA . ALA A 1 108 ? -1.816 6.402 -8.055 1 98.88 108 ALA A CA 1
ATOM 855 C C . ALA A 1 108 ? -3.207 6.855 -7.613 1 98.88 108 ALA A C 1
ATOM 857 O O . ALA A 1 108 ? -4.215 6.359 -8.117 1 98.88 108 ALA A O 1
ATOM 858 N N . LEU A 1 109 ? -3.232 7.816 -6.688 1 98.94 109 LEU A N 1
ATOM 859 C CA . LEU A 1 109 ? -4.523 8.305 -6.219 1 98.94 109 LEU A CA 1
ATOM 860 C C . LEU A 1 109 ? -5.273 9.023 -7.336 1 98.94 109 LEU A C 1
ATOM 862 O O . LEU A 1 109 ? -6.504 8.992 -7.379 1 98.94 109 LEU A O 1
ATOM 866 N N . GLY A 1 110 ? -4.555 9.625 -8.234 1 98.88 110 GLY A N 1
ATOM 867 C CA . GLY A 1 110 ? -5.145 10.352 -9.352 1 98.88 110 GLY A CA 1
ATOM 868 C C . GLY A 1 110 ? -5.914 9.461 -10.305 1 98.88 110 GLY A C 1
ATOM 869 O O . GLY A 1 110 ? -6.68 9.945 -11.141 1 98.88 110 GLY A O 1
ATOM 870 N N . LEU A 1 111 ? -5.742 8.172 -10.195 1 98.75 111 LEU A N 1
ATOM 871 C CA . LEU A 1 111 ? -6.488 7.219 -11.016 1 98.75 111 LEU A CA 1
ATOM 872 C C . LEU A 1 111 ? -7.98 7.297 -10.711 1 98.75 111 LEU A C 1
ATOM 874 O O . LEU A 1 111 ? -8.812 7.02 -11.578 1 98.75 111 LEU A O 1
ATOM 878 N N . TYR A 1 112 ? -8.289 7.727 -9.461 1 98.81 112 TYR A N 1
ATOM 879 C CA . TYR A 1 112 ? -9.688 7.645 -9.07 1 98.81 112 TYR A CA 1
ATOM 880 C C . TYR A 1 112 ? -10.203 8.992 -8.586 1 98.81 112 TYR A C 1
ATOM 882 O O . TYR A 1 112 ? -11.383 9.312 -8.75 1 98.81 112 TYR A O 1
ATOM 890 N N . TYR A 1 113 ? -9.367 9.766 -8 1 98.94 113 TYR A N 1
ATOM 891 C CA . TYR A 1 113 ? -9.812 11 -7.371 1 98.94 113 TYR A CA 1
ATOM 892 C C . TYR A 1 113 ? -9.562 12.195 -8.273 1 98.94 113 TYR A C 1
ATOM 894 O O . TYR A 1 113 ? -8.477 12.336 -8.844 1 98.94 113 TYR A O 1
ATOM 902 N N . ASP A 1 114 ? -10.5 13.055 -8.312 1 98.88 114 ASP A N 1
ATOM 903 C CA . ASP A 1 114 ? -10.43 14.242 -9.156 1 98.88 114 ASP A CA 1
ATOM 904 C C . ASP A 1 114 ? -9.727 15.391 -8.422 1 98.88 114 ASP A C 1
ATOM 906 O O . ASP A 1 114 ? -9.102 16.234 -9.055 1 98.88 114 ASP A O 1
ATOM 910 N N . GLU A 1 115 ? -9.914 15.422 -7.164 1 98.94 115 GLU A N 1
ATOM 911 C CA . GLU A 1 115 ? -9.312 16.438 -6.309 1 98.94 115 GLU A CA 1
ATOM 912 C C . GLU A 1 115 ? -8.609 15.812 -5.109 1 98.94 115 GLU A C 1
ATOM 914 O O . GLU A 1 115 ? -9.062 14.797 -4.582 1 98.94 115 GLU A O 1
ATOM 919 N N . LEU A 1 116 ? -7.52 16.422 -4.711 1 98.94 116 LEU A N 1
ATOM 920 C CA . LEU A 1 116 ? -6.738 15.969 -3.564 1 98.94 116 LEU A CA 1
ATOM 921 C C . LEU A 1 116 ? -6.426 17.141 -2.633 1 98.94 116 LEU A C 1
ATOM 923 O O . LEU A 1 116 ? -5.902 18.156 -3.07 1 98.94 116 LEU A O 1
ATOM 927 N N . TYR A 1 117 ? -6.816 17.031 -1.394 1 98.88 117 TYR A N 1
ATOM 928 C CA . TYR A 1 117 ? -6.535 18.016 -0.353 1 98.88 117 TYR A CA 1
ATOM 929 C C . TYR A 1 117 ? -5.609 17.438 0.708 1 98.88 117 TYR A C 1
ATOM 931 O O . TYR A 1 117 ? -5.887 16.375 1.271 1 98.88 117 TYR A O 1
ATOM 939 N N . ILE A 1 118 ? -4.523 18.047 0.919 1 98.88 118 ILE A N 1
ATOM 940 C CA . ILE A 1 118 ? -3.529 17.625 1.896 1 98.88 118 ILE A CA 1
ATOM 941 C C . ILE A 1 118 ? -3.236 18.766 2.869 1 98.88 118 ILE A C 1
ATOM 943 O O . ILE A 1 118 ? -3.125 19.922 2.461 1 98.88 118 ILE A O 1
ATOM 947 N N . PHE A 1 119 ? -3.143 18.453 4.133 1 98.81 119 PHE A N 1
ATOM 948 C CA . PHE A 1 119 ? -2.795 19.484 5.094 1 98.81 119 PHE A CA 1
ATOM 949 C C . PHE A 1 119 ? -1.283 19.625 5.23 1 98.81 119 PHE A C 1
ATOM 951 O O . PHE A 1 119 ? -0.604 18.656 5.605 1 98.81 119 PHE A O 1
ATOM 958 N N . ASP A 1 120 ? -0.783 20.797 4.863 1 98.44 120 ASP A N 1
ATOM 959 C CA . ASP A 1 120 ? 0.588 21.172 5.188 1 98.44 120 ASP A CA 1
ATOM 960 C C . ASP A 1 120 ? 1.589 20.188 4.594 1 98.44 120 ASP A C 1
ATOM 962 O O . ASP A 1 120 ? 2.424 19.641 5.312 1 98.44 120 ASP A O 1
ATOM 966 N N . LEU A 1 121 ? 1.511 20.047 3.293 1 98.12 121 LEU A N 1
ATOM 967 C CA . LEU A 1 121 ? 2.463 19.203 2.568 1 98.12 121 LEU A CA 1
ATOM 968 C C . LEU A 1 121 ? 3.896 19.641 2.857 1 98.12 121 LEU A C 1
ATOM 970 O O . LEU A 1 121 ? 4.195 20.844 2.877 1 98.12 121 LEU A O 1
ATOM 974 N N . HIS A 1 122 ? 4.773 18.656 3.146 1 97.25 122 HIS A N 1
ATOM 975 C CA . HIS A 1 122 ? 6.152 18.953 3.525 1 97.25 122 HIS A CA 1
ATOM 976 C C . HIS A 1 122 ? 6.797 19.922 2.531 1 97.25 122 HIS A C 1
ATOM 978 O O . HIS A 1 122 ? 7.383 20.922 2.93 1 97.25 122 HIS A O 1
ATOM 984 N N . ASN A 1 123 ? 6.719 19.625 1.301 1 97.25 123 ASN A N 1
ATOM 985 C CA . ASN A 1 123 ? 7.066 20.484 0.166 1 97.25 123 ASN A CA 1
ATOM 986 C C . ASN A 1 123 ? 5.848 20.797 -0.695 1 97.25 123 ASN A C 1
ATOM 988 O O . ASN A 1 123 ? 5.434 19.969 -1.516 1 97.25 123 ASN A O 1
ATOM 992 N N . PRO A 1 124 ? 5.289 21.953 -0.463 1 97.06 124 PRO A N 1
ATOM 993 C CA . PRO A 1 124 ? 4.027 22.281 -1.129 1 97.06 124 PRO A CA 1
ATOM 994 C C . PRO A 1 124 ? 4.117 22.188 -2.65 1 97.06 124 PRO A C 1
ATOM 996 O O . PRO A 1 124 ? 3.111 21.938 -3.318 1 97.06 124 PRO A O 1
ATOM 999 N N . GLU A 1 125 ? 5.301 22.328 -3.227 1 97.44 125 GLU A N 1
ATOM 1000 C CA . GLU A 1 125 ? 5.469 22.297 -4.676 1 97.44 125 GLU A CA 1
ATOM 1001 C C . GLU A 1 125 ? 5.145 20.922 -5.242 1 97.44 125 GLU A C 1
ATOM 1003 O O . GLU A 1 125 ? 4.809 20.797 -6.422 1 97.44 125 GLU A O 1
ATOM 1008 N N . THR A 1 126 ? 5.176 19.891 -4.406 1 98.62 126 THR A N 1
ATOM 1009 C CA . THR A 1 126 ? 4.992 18.531 -4.879 1 98.62 126 THR A CA 1
ATOM 1010 C C . THR A 1 126 ? 3.529 18.281 -5.234 1 98.62 126 THR A C 1
ATOM 1012 O O . THR A 1 126 ? 3.209 17.281 -5.879 1 98.62 126 THR A O 1
ATOM 1015 N N . ILE A 1 127 ? 2.621 19.219 -4.848 1 98.75 127 ILE A N 1
ATOM 1016 C CA . ILE A 1 127 ? 1.201 19.062 -5.141 1 98.75 127 ILE A CA 1
ATOM 1017 C C . ILE A 1 127 ? 0.99 19 -6.652 1 98.75 127 ILE A C 1
ATOM 1019 O O . ILE A 1 127 ? -0 18.422 -7.117 1 98.75 127 ILE A O 1
ATOM 1023 N N . LYS A 1 128 ? 1.896 19.469 -7.445 1 98.5 128 LYS A N 1
ATOM 1024 C CA . LYS A 1 128 ? 1.816 19.516 -8.906 1 98.5 128 LYS A CA 1
ATOM 1025 C C . LYS A 1 128 ? 1.85 18.109 -9.492 1 98.5 128 LYS A C 1
ATOM 1027 O O . LYS A 1 128 ? 1.494 17.906 -10.656 1 98.5 128 LYS A O 1
ATOM 1032 N N . TYR A 1 129 ? 2.352 17.125 -8.719 1 98.75 129 TYR A N 1
ATOM 1033 C CA . TYR A 1 129 ? 2.455 15.758 -9.227 1 98.75 129 TYR A CA 1
ATOM 1034 C C . TYR A 1 129 ? 1.082 15.102 -9.305 1 98.75 129 TYR A C 1
ATOM 1036 O O . TYR A 1 129 ? 0.921 14.062 -9.945 1 98.75 129 TYR A O 1
ATOM 1044 N N . PHE A 1 130 ? 0.114 15.633 -8.562 1 98.88 130 PHE A N 1
ATOM 1045 C CA . PHE A 1 130 ? -1.241 15.109 -8.672 1 98.88 130 PHE A CA 1
ATOM 1046 C C . PHE A 1 130 ? -1.858 15.484 -10.016 1 98.88 130 PHE A C 1
ATOM 1048 O O . PHE A 1 130 ? -1.862 16.656 -10.391 1 98.88 130 PHE A O 1
ATOM 1055 N N . PRO A 1 131 ? -2.369 14.5 -10.688 1 98.56 131 PRO A N 1
ATOM 1056 C CA . PRO A 1 131 ? -2.848 14.797 -12.039 1 98.56 131 PRO A CA 1
ATOM 1057 C C . PRO A 1 131 ? -4.109 15.656 -12.039 1 98.56 131 PRO A C 1
ATOM 1059 O O . PRO A 1 131 ? -4.375 16.375 -13.016 1 98.56 131 PRO A O 1
ATOM 1062 N N . GLY A 1 132 ? -4.941 15.672 -11.047 1 98.62 132 GLY A N 1
ATOM 1063 C CA . GLY A 1 132 ? -6.141 16.484 -10.922 1 98.62 132 GLY A CA 1
ATOM 1064 C C . GLY A 1 132 ? -5.914 17.766 -10.156 1 98.62 132 GLY A C 1
ATOM 1065 O O . GLY A 1 132 ? -4.816 18.328 -10.18 1 98.62 132 GLY A O 1
ATOM 1066 N N . LYS A 1 133 ? -6.945 18.266 -9.555 1 98.75 133 LYS A N 1
ATOM 1067 C CA . LYS A 1 133 ? -6.848 19.484 -8.742 1 98.75 133 LYS A CA 1
ATOM 1068 C C . LYS A 1 133 ? -6.281 19.156 -7.359 1 98.75 133 LYS A C 1
ATOM 1070 O O . LYS A 1 133 ? -6.902 18.438 -6.574 1 98.75 133 LYS A O 1
ATOM 1075 N N . GLY A 1 134 ? -5.109 19.609 -7.078 1 98.75 134 GLY A N 1
ATOM 1076 C CA . GLY A 1 134 ? -4.469 19.438 -5.781 1 98.75 134 GLY A CA 1
ATOM 1077 C C . GLY A 1 134 ? -4.395 20.719 -4.977 1 98.75 134 GLY A C 1
ATOM 1078 O O . GLY A 1 134 ? -4.078 21.781 -5.516 1 98.75 134 GLY A O 1
ATOM 1079 N N . ILE A 1 135 ? -4.695 20.656 -3.734 1 98.69 135 ILE A N 1
ATOM 1080 C CA . ILE A 1 135 ? -4.656 21.828 -2.871 1 98.69 135 ILE A CA 1
ATOM 1081 C C . ILE A 1 135 ? -3.896 21.5 -1.587 1 98.69 135 ILE A C 1
ATOM 1083 O O . ILE A 1 135 ? -4.191 20.5 -0.923 1 98.69 135 ILE A O 1
ATOM 1087 N N . ASN A 1 136 ? -2.924 22.234 -1.306 1 98.56 136 ASN A N 1
ATOM 1088 C CA . ASN A 1 136 ? -2.266 22.203 -0.004 1 98.56 136 ASN A CA 1
ATOM 1089 C C . ASN A 1 136 ? -2.967 23.125 0.997 1 98.56 136 ASN A C 1
ATOM 1091 O O . ASN A 1 136 ? -2.906 24.344 0.87 1 98.56 136 ASN A O 1
ATOM 1095 N N . VAL A 1 137 ? -3.57 22.562 1.983 1 98.62 137 VAL A N 1
ATOM 1096 C CA . VAL A 1 137 ? -4.371 23.312 2.943 1 98.62 137 VAL A CA 1
ATOM 1097 C C . VAL A 1 137 ? -3.492 23.766 4.105 1 98.62 137 VAL A C 1
ATOM 1099 O O . VAL A 1 137 ? -2.814 22.953 4.738 1 98.62 137 VAL A O 1
ATOM 1102 N N . SER A 1 138 ? -3.439 25.047 4.359 1 97.81 138 SER A N 1
ATOM 1103 C CA . SER A 1 138 ? -2.66 25.594 5.465 1 97.81 138 SER A CA 1
ATOM 1104 C C . SER A 1 138 ? -3.375 25.391 6.797 1 97.81 138 SER A C 1
ATOM 1106 O O . SER A 1 138 ? -4.57 25.688 6.914 1 97.81 138 SER A O 1
ATOM 1108 N N . PRO A 1 139 ? -2.674 24.906 7.738 1 97.94 139 PRO A N 1
ATOM 1109 C CA . PRO A 1 139 ? -3.268 24.781 9.07 1 97.94 139 PRO A CA 1
ATOM 1110 C C . PRO A 1 139 ? -3.125 26.062 9.898 1 97.94 139 PRO A C 1
ATOM 1112 O O . PRO A 1 139 ? -3.408 26.062 11.102 1 97.94 139 PRO A O 1
ATOM 1115 N N . ALA A 1 140 ? -2.654 27.156 9.359 1 98.38 140 ALA A N 1
ATOM 1116 C CA . ALA A 1 140 ? -2.236 28.359 10.078 1 98.38 140 ALA A CA 1
ATOM 1117 C C . ALA A 1 140 ? -3.375 28.906 10.938 1 98.38 140 ALA A C 1
ATOM 1119 O O . ALA A 1 140 ? -3.174 29.234 12.109 1 98.38 140 ALA A O 1
ATOM 1120 N N . ARG A 1 141 ? -4.516 28.953 10.438 1 98.25 141 ARG A N 1
ATOM 1121 C CA . ARG A 1 141 ? -5.648 29.562 11.141 1 98.25 141 ARG A CA 1
ATOM 1122 C C . ARG A 1 141 ? -5.98 28.781 12.406 1 98.25 141 ARG A C 1
ATOM 1124 O O . ARG A 1 141 ? -6.148 29.359 13.477 1 98.25 141 ARG A O 1
ATOM 1131 N N . ILE A 1 142 ? -6.07 27.453 12.273 1 98.62 142 ILE A N 1
ATOM 1132 C CA . ILE A 1 142 ? -6.5 26.656 13.414 1 98.62 142 ILE A CA 1
ATOM 1133 C C . ILE A 1 142 ? -5.387 26.609 14.461 1 98.62 142 ILE A C 1
ATOM 1135 O O . ILE A 1 142 ? -5.656 26.578 15.664 1 98.62 142 ILE A O 1
ATOM 1139 N N . ILE A 1 143 ? -4.148 26.594 14.031 1 98.81 143 ILE A N 1
ATOM 1140 C CA . ILE A 1 143 ? -3.029 26.656 14.969 1 98.81 143 ILE A CA 1
ATOM 1141 C C . ILE A 1 143 ? -3.021 28 15.68 1 98.81 143 ILE A C 1
ATOM 1143 O O . ILE A 1 143 ? -2.879 28.062 16.906 1 98.81 143 ILE A O 1
ATOM 1147 N N . ALA A 1 144 ? -3.197 29.109 14.969 1 98.75 144 ALA A N 1
ATOM 1148 C CA . ALA A 1 144 ? -3.258 30.453 15.539 1 98.75 144 ALA A CA 1
ATOM 1149 C C . ALA A 1 144 ? -4.387 30.562 16.562 1 98.75 144 ALA A C 1
ATOM 1151 O O . ALA A 1 144 ? -4.184 31.062 17.656 1 98.75 144 ALA A O 1
ATOM 1152 N N . ASP A 1 145 ? -5.535 30.031 16.172 1 98.56 145 ASP A N 1
ATOM 1153 C CA . ASP A 1 145 ? -6.695 30.109 17.047 1 98.56 145 ASP A CA 1
ATOM 1154 C C . ASP A 1 145 ? -6.43 29.391 18.375 1 98.56 145 ASP A C 1
ATOM 1156 O O . ASP A 1 145 ? -6.805 29.891 19.438 1 98.56 145 ASP A O 1
ATOM 1160 N N . TYR A 1 146 ? -5.82 28.266 18.312 1 98.69 146 TYR A N 1
ATOM 1161 C CA . TYR A 1 146 ? -5.559 27.453 19.5 1 98.69 146 TYR A CA 1
ATOM 1162 C C . TYR A 1 146 ? -4.602 28.172 20.438 1 98.69 146 TYR A C 1
ATOM 1164 O O . TYR A 1 146 ? -4.742 28.078 21.656 1 98.69 146 TYR A O 1
ATOM 1172 N N . PHE A 1 147 ? -3.613 28.953 19.922 1 98.69 147 PHE A N 1
ATOM 1173 C CA . PHE A 1 147 ? -2.541 29.5 20.766 1 98.69 147 PHE A CA 1
ATOM 1174 C C . PHE A 1 147 ? -2.744 30.984 21 1 98.69 147 PHE A C 1
ATOM 1176 O O . PHE A 1 147 ? -1.961 31.625 21.719 1 98.69 147 PHE A O 1
ATOM 1183 N N . ARG A 1 148 ? -3.775 31.609 20.453 1 98.44 148 ARG A N 1
ATOM 1184 C CA . ARG A 1 148 ? -3.986 33.062 20.469 1 98.44 148 ARG A CA 1
ATOM 1185 C C . ARG A 1 148 ? -3.898 33.594 21.891 1 98.44 148 ARG A C 1
ATOM 1187 O O . ARG A 1 148 ? -3.064 34.469 22.172 1 98.44 148 ARG A O 1
ATOM 1194 N N . GLU A 1 149 ? -4.672 33.031 22.781 1 98.25 149 GLU A N 1
ATOM 1195 C CA . GLU A 1 149 ? -4.723 33.562 24.156 1 98.25 149 GLU A CA 1
ATOM 1196 C C . GLU A 1 149 ? -3.463 33.188 24.922 1 98.25 149 GLU A C 1
ATOM 1198 O O . GLU A 1 149 ? -2.98 33.969 25.75 1 98.25 149 GLU A O 1
ATOM 1203 N N . LYS A 1 150 ? -2.887 32.031 24.609 1 97.88 150 LYS A N 1
ATOM 1204 C CA . LYS A 1 150 ? -1.709 31.516 25.312 1 97.88 150 LYS A CA 1
ATOM 1205 C C . LYS A 1 150 ? -0.472 32.344 24.969 1 97.88 150 LYS A C 1
ATOM 1207 O O . LYS A 1 150 ? 0.388 32.562 25.812 1 97.88 150 LYS A O 1
ATOM 1212 N N . LEU A 1 151 ? -0.457 32.75 23.734 1 98.19 151 LEU A N 1
ATOM 1213 C CA . LEU A 1 151 ? 0.728 33.438 23.219 1 98.19 151 LEU A CA 1
ATOM 1214 C C . LEU A 1 151 ? 0.699 34.906 23.547 1 98.19 151 LEU A C 1
ATOM 1216 O O . LEU A 1 151 ? 1.749 35.531 23.734 1 98.19 151 LEU A O 1
ATOM 1220 N N . GLY A 1 152 ? -0.469 35.531 23.578 1 97.06 152 GLY A N 1
ATOM 1221 C CA . GLY A 1 152 ? -0.554 36.969 23.781 1 97.06 152 GLY A CA 1
ATOM 1222 C C . GLY A 1 152 ? 0.196 37.781 22.734 1 97.06 152 GLY A C 1
ATOM 1223 O O . GLY A 1 152 ? -0.004 37.562 21.531 1 97.06 152 GLY A O 1
ATOM 1224 N N . GLU A 1 153 ? 1.088 38.688 23.25 1 96.94 153 GLU A N 1
ATOM 1225 C CA . GLU A 1 153 ? 1.902 39.531 22.344 1 96.94 153 GLU A CA 1
ATOM 1226 C C . GLU A 1 153 ? 3.254 38.875 22.078 1 96.94 153 GLU A C 1
ATOM 1228 O O . GLU A 1 153 ? 4.277 39.531 22 1 96.94 153 GLU A O 1
ATOM 1233 N N . GLY A 1 154 ? 3.209 37.594 21.984 1 98.06 154 GLY A N 1
ATOM 1234 C CA . GLY A 1 154 ? 4.426 36.812 21.828 1 98.06 154 GLY A CA 1
ATOM 1235 C C . GLY A 1 154 ? 4.973 36.812 20.422 1 98.06 154 GLY A C 1
ATOM 1236 O O . GLY A 1 154 ? 4.742 37.781 19.672 1 98.06 154 GLY A O 1
ATOM 1237 N N . ILE A 1 155 ? 5.867 35.812 20.156 1 98.5 155 ILE A N 1
ATOM 1238 C CA . ILE A 1 155 ? 6.582 35.719 18.891 1 98.5 155 ILE A CA 1
ATOM 1239 C C . ILE A 1 155 ? 6.402 34.312 18.312 1 98.5 155 ILE A C 1
ATOM 1241 O O . ILE A 1 155 ? 6.367 33.312 19.047 1 98.5 155 ILE A O 1
ATOM 1245 N N . VAL A 1 156 ? 6.285 34.25 16.953 1 98.81 156 VAL A N 1
ATOM 1246 C CA . VAL A 1 156 ? 6.211 32.938 16.266 1 98.81 156 VAL A CA 1
ATOM 1247 C C . VAL A 1 156 ? 7.543 32.656 15.586 1 98.81 156 VAL A C 1
ATOM 1249 O O . VAL A 1 156 ? 8.086 33.5 14.867 1 98.81 156 VAL A O 1
ATOM 1252 N N . LEU A 1 157 ? 8.086 31.453 15.844 1 98.56 157 LEU A N 1
ATOM 1253 C CA . LEU A 1 157 ? 9.391 31.109 15.297 1 98.56 157 LEU A CA 1
ATOM 1254 C C . LEU A 1 157 ? 9.312 29.812 14.492 1 98.56 157 LEU A C 1
ATOM 1256 O O . LEU A 1 157 ? 8.617 28.875 14.891 1 98.56 157 LEU A O 1
ATOM 1260 N N . ALA A 1 158 ? 10.039 29.766 13.422 1 97.88 158 ALA A N 1
ATOM 1261 C CA . ALA A 1 158 ? 10.312 28.516 12.703 1 97.88 158 ALA A CA 1
ATOM 1262 C C . ALA A 1 158 ? 11.633 27.906 13.164 1 97.88 158 ALA A C 1
ATOM 1264 O O . ALA A 1 158 ? 12.57 28.609 13.523 1 97.88 158 ALA A O 1
ATOM 1265 N N . PRO A 1 159 ? 11.695 26.609 13.18 1 95.69 159 PRO A N 1
ATOM 1266 C CA . PRO A 1 159 ? 12.938 25.969 13.633 1 95.69 159 PRO A CA 1
ATOM 1267 C C . PRO A 1 159 ? 14.094 26.188 12.664 1 95.69 159 PRO A C 1
ATOM 1269 O O . PRO A 1 159 ? 15.258 26.031 13.047 1 95.69 159 PRO A O 1
ATOM 1272 N N . ASP A 1 160 ? 13.773 26.438 11.398 1 92.75 160 ASP A N 1
ATOM 1273 C CA . ASP A 1 160 ? 14.773 26.719 10.375 1 92.75 160 ASP A CA 1
ATOM 1274 C C . ASP A 1 160 ? 14.188 27.594 9.258 1 92.75 160 ASP A C 1
ATOM 1276 O O . ASP A 1 160 ? 13.016 27.969 9.312 1 92.75 160 ASP A O 1
ATOM 1280 N N . ARG A 1 161 ? 15.055 27.922 8.336 1 92.56 161 ARG A N 1
ATOM 1281 C CA . ARG A 1 161 ? 14.633 28.812 7.258 1 92.56 161 ARG A CA 1
ATOM 1282 C C . ARG A 1 161 ? 13.562 28.156 6.387 1 92.56 161 ARG A C 1
ATOM 1284 O O . ARG A 1 161 ? 12.688 28.844 5.859 1 92.56 161 ARG A O 1
ATOM 1291 N N . GLY A 1 162 ? 13.57 26.906 6.277 1 91.62 162 GLY A N 1
ATOM 1292 C CA . GLY A 1 162 ? 12.633 26.188 5.438 1 91.62 162 GLY A CA 1
ATOM 1293 C C . GLY A 1 162 ? 11.203 26.266 5.938 1 91.62 162 GLY A C 1
ATOM 1294 O O . GLY A 1 162 ? 10.258 26.188 5.148 1 91.62 162 GLY A O 1
ATOM 1295 N N . ALA A 1 163 ? 11.031 26.438 7.227 1 95.19 163 ALA A N 1
ATOM 1296 C CA . ALA A 1 163 ? 9.703 26.484 7.836 1 95.19 163 ALA A CA 1
ATOM 1297 C C . ALA A 1 163 ? 9.227 27.906 8.031 1 95.19 163 ALA A C 1
ATOM 1299 O O . ALA A 1 163 ? 8.18 28.141 8.641 1 95.19 163 ALA A O 1
ATOM 1300 N N . LEU A 1 164 ? 9.992 28.844 7.559 1 96.62 164 LEU A N 1
ATOM 1301 C CA . LEU A 1 164 ? 9.695 30.266 7.785 1 96.62 164 LEU A CA 1
ATOM 1302 C C . LEU A 1 164 ? 8.312 30.625 7.242 1 96.62 164 LEU A C 1
ATOM 1304 O O . LEU A 1 164 ? 7.582 31.391 7.863 1 96.62 164 LEU A O 1
ATOM 1308 N N . GLY A 1 165 ? 7.961 30.078 6.102 1 97.25 165 GLY A N 1
ATOM 1309 C CA . GLY A 1 165 ? 6.648 30.344 5.527 1 97.25 165 GLY A CA 1
ATOM 1310 C C . GLY A 1 165 ? 5.508 29.922 6.438 1 97.25 165 GLY A C 1
ATOM 1311 O O . GLY A 1 165 ? 4.496 30.625 6.527 1 97.25 165 GLY A O 1
ATOM 1312 N N . ARG A 1 166 ? 5.629 28.859 7.125 1 98 166 ARG A N 1
ATOM 1313 C CA . ARG A 1 166 ? 4.625 28.359 8.062 1 98 166 ARG A CA 1
ATOM 1314 C C . ARG A 1 166 ? 4.512 29.297 9.273 1 98 166 ARG A C 1
ATOM 1316 O O . ARG A 1 166 ? 3.404 29.625 9.703 1 98 166 ARG A O 1
ATOM 1323 N N . ALA A 1 167 ? 5.688 29.672 9.766 1 98.25 167 ALA A N 1
ATOM 1324 C CA . ALA A 1 167 ? 5.703 30.594 10.891 1 98.25 167 ALA A CA 1
ATOM 1325 C C . ALA A 1 167 ? 5.035 31.922 10.508 1 98.25 167 ALA A C 1
ATOM 1327 O O . ALA A 1 167 ? 4.238 32.469 11.281 1 98.25 167 ALA A O 1
ATOM 1328 N N . ARG A 1 168 ? 5.355 32.406 9.328 1 98.5 168 ARG A N 1
ATOM 1329 C CA . ARG A 1 168 ? 4.77 33.656 8.836 1 98.5 168 ARG A CA 1
ATOM 1330 C C . ARG A 1 168 ? 3.25 33.531 8.742 1 98.5 168 ARG A C 1
ATOM 1332 O O . ARG A 1 168 ? 2.529 34.438 9.164 1 98.5 168 ARG A O 1
ATOM 1339 N N . ALA A 1 169 ? 2.748 32.469 8.211 1 98.56 169 ALA A N 1
ATOM 1340 C CA . ALA A 1 169 ? 1.311 32.281 8.031 1 98.56 169 ALA A CA 1
ATOM 1341 C C . ALA A 1 169 ? 0.583 32.312 9.375 1 98.56 169 ALA A C 1
ATOM 1343 O O . ALA A 1 169 ? -0.458 32.938 9.508 1 98.56 169 ALA A O 1
ATOM 1344 N N . VAL A 1 170 ? 1.132 31.641 10.336 1 98.81 170 VAL A N 1
ATOM 1345 C CA . VAL A 1 170 ? 0.524 31.609 11.656 1 98.81 170 VAL A CA 1
ATOM 1346 C C . VAL A 1 170 ? 0.609 33 12.297 1 98.81 170 VAL A C 1
ATOM 1348 O O . VAL A 1 170 ? -0.367 33.469 12.875 1 98.81 170 VAL A O 1
ATOM 1351 N N . ALA A 1 171 ? 1.768 33.656 12.203 1 98.69 171 ALA A N 1
ATOM 1352 C CA . ALA A 1 171 ? 1.984 35 12.781 1 98.69 171 ALA A CA 1
ATOM 1353 C C . ALA A 1 171 ? 1.004 36 12.203 1 98.69 171 ALA A C 1
ATOM 1355 O O . ALA A 1 171 ? 0.505 36.875 12.922 1 98.69 171 ALA A O 1
ATOM 1356 N N . MET A 1 172 ? 0.793 35.875 10.922 1 98.62 172 MET A N 1
ATOM 1357 C CA . MET A 1 172 ? -0.119 36.812 10.258 1 98.62 172 MET A CA 1
ATOM 1358 C C . MET A 1 172 ? -1.535 36.656 10.805 1 98.62 172 MET A C 1
ATOM 1360 O O . MET A 1 172 ? -2.236 37.656 10.992 1 98.62 172 MET A O 1
ATOM 1364 N N . GLU A 1 173 ? -1.99 35.438 11.039 1 98.31 173 GLU A N 1
ATOM 1365 C CA . GLU A 1 173 ? -3.295 35.219 11.648 1 98.31 173 GLU A CA 1
ATOM 1366 C C . GLU A 1 173 ? -3.375 35.844 13.031 1 98.31 173 GLU A C 1
ATOM 1368 O O . GLU A 1 173 ? -4.449 36.281 13.469 1 98.31 173 GLU A O 1
ATOM 1373 N N . LEU A 1 174 ? -2.256 35.938 13.719 1 98.38 174 LEU A N 1
ATOM 1374 C CA . LEU A 1 174 ? -2.209 36.375 15.109 1 98.38 174 LEU A CA 1
ATOM 1375 C C . LEU A 1 174 ? -1.856 37.844 15.211 1 98.38 174 LEU A C 1
ATOM 1377 O O . LEU A 1 174 ? -2.031 38.469 16.266 1 98.38 174 LEU A O 1
ATOM 1381 N N . GLY A 1 175 ? -1.343 38.406 14.117 1 98.12 175 GLY A N 1
ATOM 1382 C CA . GLY A 1 175 ? -0.851 39.781 14.141 1 98.12 175 GLY A CA 1
ATOM 1383 C C . GLY A 1 175 ? 0.437 39.938 14.922 1 98.12 175 GLY A C 1
ATOM 1384 O O . GLY A 1 175 ? 0.607 40.906 15.656 1 98.12 175 GLY A O 1
ATOM 1385 N N . LEU A 1 176 ? 1.312 38.969 14.852 1 98.31 176 LEU A N 1
ATOM 1386 C CA . LEU A 1 176 ? 2.531 38.969 15.648 1 98.31 176 LEU A CA 1
ATOM 1387 C C . LEU A 1 176 ? 3.768 38.969 14.758 1 98.31 176 LEU A C 1
ATOM 1389 O O . LEU A 1 176 ? 3.668 38.75 13.547 1 98.31 176 LEU A O 1
ATOM 1393 N N . GLU A 1 177 ? 4.941 39.219 15.438 1 97.81 177 GLU A N 1
ATOM 1394 C CA . GLU A 1 177 ? 6.223 39.094 14.75 1 97.81 177 GLU A CA 1
ATOM 1395 C C . GLU A 1 177 ? 6.605 37.625 14.562 1 97.81 177 GLU A C 1
ATOM 1397 O O . GLU A 1 177 ? 6.18 36.75 15.336 1 97.81 177 GLU A O 1
ATOM 1402 N N . TYR A 1 178 ? 7.34 37.375 13.516 1 98.12 178 TYR A N 1
ATOM 1403 C CA . TYR A 1 178 ? 7.828 36.031 13.266 1 98.12 178 TYR A CA 1
ATOM 1404 C C . TYR A 1 178 ? 9.289 36.062 12.82 1 98.12 178 TYR A C 1
ATOM 1406 O O . TYR A 1 178 ? 9.797 37.094 12.383 1 98.12 178 TYR A O 1
ATOM 1414 N N . SER A 1 179 ? 9.945 34.969 13.023 1 97.88 179 SER A N 1
ATOM 1415 C CA . SER A 1 179 ? 11.312 34.719 12.578 1 97.88 179 SER A CA 1
ATOM 1416 C C . SER A 1 179 ? 11.633 33.25 12.539 1 97.88 179 SER A C 1
ATOM 1418 O O . SER A 1 179 ? 10.727 32.406 12.422 1 97.88 179 SER A O 1
ATOM 1420 N N . HIS A 1 180 ? 12.891 32.938 12.375 1 96.94 180 HIS A N 1
ATOM 1421 C CA . HIS A 1 180 ? 13.328 31.547 12.352 1 96.94 180 HIS A CA 1
ATOM 1422 C C . HIS A 1 180 ? 14.68 31.391 13.055 1 96.94 180 HIS A C 1
ATOM 1424 O O . HIS A 1 180 ? 15.352 32.375 13.344 1 96.94 180 HIS A O 1
ATOM 1430 N N . PHE A 1 181 ? 14.922 30.156 13.406 1 95.19 181 PHE A N 1
ATOM 1431 C CA . PHE A 1 181 ? 16.266 29.844 13.898 1 95.19 181 PHE A CA 1
ATOM 1432 C C . PHE A 1 181 ? 17.25 29.734 12.742 1 95.19 181 PHE A C 1
ATOM 1434 O O . PHE A 1 181 ? 16.891 29.312 11.648 1 95.19 181 PHE A O 1
ATOM 1441 N N . GLU A 1 182 ? 18.406 30.094 12.922 1 92.75 182 GLU A N 1
ATOM 1442 C CA . GLU A 1 182 ? 19.5 29.906 11.977 1 92.75 182 GLU A CA 1
ATOM 1443 C C . GLU A 1 182 ? 20.672 29.172 12.625 1 92.75 182 GLU A C 1
ATOM 1445 O O . GLU A 1 182 ? 20.953 29.375 13.812 1 92.75 182 GLU A O 1
ATOM 1450 N N . LYS A 1 183 ? 21.219 28.156 11.797 1 83.12 183 LYS A N 1
ATOM 1451 C CA . LYS A 1 183 ? 22.391 27.438 12.273 1 83.12 183 LYS A CA 1
ATOM 1452 C C . LYS A 1 183 ? 23.656 28.281 12.094 1 83.12 183 LYS A C 1
ATOM 1454 O O . LYS A 1 183 ? 23.875 28.859 11.031 1 83.12 183 LYS A O 1
ATOM 1459 N N . ARG A 1 184 ? 24.266 28.578 13.211 1 79.25 184 ARG A N 1
ATOM 1460 C CA . ARG A 1 184 ? 25.531 29.297 13.18 1 79.25 184 ARG A CA 1
ATOM 1461 C C . ARG A 1 184 ? 26.688 28.391 13.609 1 79.25 184 ARG A C 1
ATOM 1463 O O . ARG A 1 184 ? 26.672 27.844 14.719 1 79.25 184 ARG A O 1
ATOM 1470 N N . ARG A 1 185 ? 27.578 28.031 12.555 1 70.38 185 ARG A N 1
ATOM 1471 C CA . ARG A 1 185 ? 28.75 27.234 12.859 1 70.38 185 ARG A CA 1
ATOM 1472 C C . ARG A 1 185 ? 29.781 28.047 13.641 1 70.38 185 ARG A C 1
ATOM 1474 O O . ARG A 1 185 ? 30.328 29.016 13.117 1 70.38 185 ARG A O 1
ATOM 1481 N N . ILE A 1 186 ? 29.844 27.766 14.891 1 73.81 186 ILE A N 1
ATOM 1482 C CA . ILE A 1 186 ? 30.828 28.438 15.742 1 73.81 186 ILE A CA 1
ATOM 1483 C C . ILE A 1 186 ? 32.188 27.812 15.562 1 73.81 186 ILE A C 1
ATOM 1485 O O . ILE A 1 186 ? 33.219 28.516 15.516 1 73.81 186 ILE A O 1
ATOM 1489 N N . SER A 1 187 ? 32.312 26.5 15.523 1 72.44 187 SER A N 1
ATOM 1490 C CA . SER A 1 187 ? 33.5 25.703 15.234 1 72.44 187 SER A CA 1
ATOM 1491 C C . SER A 1 187 ? 33.188 24.5 14.367 1 72.44 187 SER A C 1
ATOM 1493 O O . SER A 1 187 ? 32 24.25 14.055 1 72.44 187 SER A O 1
ATOM 1495 N N . PRO A 1 188 ? 34.219 23.875 13.836 1 70.69 188 PRO A N 1
ATOM 1496 C CA . PRO A 1 188 ? 33.969 22.703 13.008 1 70.69 188 PRO A CA 1
ATOM 1497 C C . PRO A 1 188 ? 33.062 21.688 13.711 1 70.69 188 PRO A C 1
ATOM 1499 O O . PRO A 1 188 ? 32.406 20.891 13.047 1 70.69 188 PRO A O 1
ATOM 1502 N N . THR A 1 189 ? 33.125 21.766 15.008 1 73.5 189 THR A N 1
ATOM 1503 C CA . THR A 1 189 ? 32.406 20.719 15.742 1 73.5 189 THR A CA 1
ATOM 1504 C C . THR A 1 189 ? 31.188 21.312 16.469 1 73.5 189 THR A C 1
ATOM 1506 O O . THR A 1 189 ? 30.359 20.578 17 1 73.5 189 THR A O 1
ATOM 1509 N N . GLU A 1 190 ? 31.219 22.656 16.562 1 70.38 190 GLU A N 1
ATOM 1510 C CA . GLU A 1 190 ? 30.172 23.281 17.359 1 70.38 190 GLU A CA 1
ATOM 1511 C C . GLU A 1 190 ? 29.234 24.094 16.484 1 70.38 190 GLU A C 1
ATOM 1513 O O . GLU A 1 190 ? 29.672 25 15.781 1 70.38 190 GLU A O 1
ATOM 1518 N N . VAL A 1 191 ? 28.016 23.703 16.328 1 73.12 191 VAL A N 1
ATOM 1519 C CA . VAL A 1 191 ? 26.953 24.422 15.633 1 73.12 191 VAL A CA 1
ATOM 1520 C C . VAL A 1 191 ? 25.906 24.891 16.641 1 73.12 191 VAL A C 1
ATOM 1522 O O . VAL A 1 191 ? 25.516 24.141 17.531 1 73.12 191 VAL A O 1
ATOM 1525 N N . GLU A 1 192 ? 25.781 26.281 16.625 1 77 192 GLU A N 1
ATOM 1526 C CA . GLU A 1 192 ? 24.734 26.828 17.484 1 77 192 GLU A CA 1
ATOM 1527 C C . GLU A 1 192 ? 23.562 27.359 16.656 1 77 192 GLU A C 1
ATOM 1529 O O . GLU A 1 192 ? 23.75 27.797 15.523 1 77 192 GLU A O 1
ATOM 1534 N N . ILE A 1 193 ? 22.297 27.141 17.125 1 82.06 193 ILE A N 1
ATOM 1535 C CA . ILE A 1 193 ? 21.125 27.719 16.469 1 82.06 193 ILE A CA 1
ATOM 1536 C C . ILE A 1 193 ? 20.641 28.938 17.266 1 82.06 193 ILE A C 1
ATOM 1538 O O . ILE A 1 193 ? 20.688 28.938 18.5 1 82.06 193 ILE A O 1
ATOM 1542 N N . ARG A 1 194 ? 20.375 30.031 16.562 1 88.19 194 ARG A N 1
ATOM 1543 C CA . ARG A 1 194 ? 19.844 31.219 17.219 1 88.19 194 ARG A CA 1
ATOM 1544 C C . ARG A 1 194 ? 18.719 31.844 16.406 1 88.19 194 ARG A C 1
ATOM 1546 O O . ARG A 1 194 ? 18.703 31.734 15.172 1 88.19 194 ARG A O 1
ATOM 1553 N N . PRO A 1 195 ? 17.688 32.469 17.141 1 90.75 195 PRO A N 1
ATOM 1554 C CA . PRO A 1 195 ? 16.672 33.219 16.391 1 90.75 195 PRO A CA 1
ATOM 1555 C C . PRO A 1 195 ? 17.25 34.406 15.625 1 90.75 195 PRO A C 1
ATOM 1557 O O . PRO A 1 195 ? 18.125 35.094 16.125 1 90.75 195 PRO A O 1
ATOM 1560 N N . VAL A 1 196 ? 16.781 34.594 14.5 1 89.25 196 VAL A N 1
ATOM 1561 C CA . VAL A 1 196 ? 17.312 35.656 13.641 1 89.25 196 VAL A CA 1
ATOM 1562 C C . VAL A 1 196 ? 16.562 36.969 13.898 1 89.25 196 VAL A C 1
ATOM 1564 O O . VAL A 1 196 ? 15.32 37 13.852 1 89.25 196 VAL A O 1
ATOM 1567 N N . ASP A 1 197 ? 17.328 38.031 14.156 1 90.12 197 ASP A N 1
ATOM 1568 C CA . ASP A 1 197 ? 16.906 39.406 14.172 1 90.12 197 ASP A CA 1
ATOM 1569 C C . ASP A 1 197 ? 15.648 39.594 15.016 1 90.12 197 ASP A C 1
ATOM 1571 O O . ASP A 1 197 ? 14.711 40.281 14.586 1 90.12 197 ASP A O 1
ATOM 1575 N N . ILE A 1 198 ? 15.469 38.875 16.109 1 93.06 198 ILE A N 1
ATOM 1576 C CA . ILE A 1 198 ? 14.312 39.031 16.984 1 93.06 198 ILE A CA 1
ATOM 1577 C C . ILE A 1 198 ? 14.742 38.875 18.438 1 93.06 198 ILE A C 1
ATOM 1579 O O . ILE A 1 198 ? 15.641 38.094 18.75 1 93.06 198 ILE A O 1
ATOM 1583 N N . ASP A 1 199 ? 14.211 39.688 19.359 1 95.31 199 ASP A N 1
ATOM 1584 C CA . ASP A 1 199 ? 14.453 39.594 20.797 1 95.31 199 ASP A CA 1
ATOM 1585 C C . ASP A 1 199 ? 13.32 38.844 21.5 1 95.31 199 ASP A C 1
ATOM 1587 O O . ASP A 1 199 ? 12.18 39.312 21.516 1 95.31 199 ASP A O 1
ATOM 1591 N N . VAL A 1 200 ? 13.617 37.719 22.156 1 97.19 200 VAL A N 1
ATOM 1592 C CA . VAL A 1 200 ? 12.594 36.875 22.719 1 97.19 200 VAL A CA 1
ATOM 1593 C C . VAL A 1 200 ? 12.523 37.062 24.234 1 97.19 200 VAL A C 1
ATOM 1595 O O . VAL A 1 200 ? 11.703 36.438 24.906 1 97.19 200 VAL A O 1
ATOM 1598 N N . ARG A 1 201 ? 13.422 37.938 24.75 1 97.25 201 ARG A N 1
ATOM 1599 C CA . ARG A 1 201 ? 13.492 38.125 26.203 1 97.25 201 ARG A CA 1
ATOM 1600 C C . ARG A 1 201 ? 12.156 38.625 26.75 1 97.25 201 ARG A C 1
ATOM 1602 O O . ARG A 1 201 ? 11.625 39.656 26.297 1 97.25 201 ARG A O 1
ATOM 1609 N N . GLY A 1 202 ? 11.719 37.844 27.688 1 97.88 202 GLY A N 1
ATOM 1610 C CA . GLY A 1 202 ? 10.484 38.219 28.375 1 97.88 202 GLY A CA 1
ATOM 1611 C C . GLY A 1 202 ? 9.242 37.969 27.531 1 97.88 202 GLY A C 1
ATOM 1612 O O . GLY A 1 202 ? 8.148 38.406 27.891 1 97.88 202 GLY A O 1
ATOM 1613 N N . LYS A 1 203 ? 9.344 37.281 26.422 1 98.06 203 LYS A N 1
ATOM 1614 C CA . LYS A 1 203 ? 8.219 37.031 25.5 1 98.06 203 LYS A CA 1
ATOM 1615 C C . LYS A 1 203 ? 7.84 35.562 25.469 1 98.06 203 LYS A C 1
ATOM 1617 O O . LYS A 1 203 ? 8.688 34.688 25.656 1 98.06 203 LYS A O 1
ATOM 1622 N N . ASN A 1 204 ? 6.523 35.312 25.234 1 98.62 204 ASN A N 1
ATOM 1623 C CA . ASN A 1 204 ? 6.098 33.969 24.875 1 98.62 204 ASN A CA 1
ATOM 1624 C C . ASN A 1 204 ? 6.473 33.625 23.438 1 98.62 204 ASN A C 1
ATOM 1626 O O . ASN A 1 204 ? 6.414 34.5 22.562 1 98.62 204 ASN A O 1
ATOM 1630 N N . VAL A 1 205 ? 6.867 32.375 23.25 1 98.75 205 VAL A N 1
ATOM 1631 C CA . VAL A 1 205 ? 7.309 31.984 21.922 1 98.75 205 VAL A CA 1
ATOM 1632 C C . VAL A 1 205 ? 6.543 30.734 21.469 1 98.75 205 VAL A C 1
ATOM 1634 O O . VAL A 1 205 ? 6.336 29.812 22.25 1 98.75 205 VAL A O 1
ATOM 1637 N N . LEU A 1 206 ? 6.062 30.766 20.266 1 98.88 206 LEU A N 1
ATOM 1638 C CA . LEU A 1 206 ? 5.469 29.609 19.609 1 98.88 206 LEU A CA 1
ATOM 1639 C C . LEU A 1 206 ? 6.348 29.125 18.453 1 98.88 206 LEU A C 1
ATOM 1641 O O . LEU A 1 206 ? 6.609 29.875 17.516 1 98.88 206 LEU A O 1
ATOM 1645 N N . ILE A 1 207 ? 6.844 27.922 18.562 1 98.62 207 ILE A N 1
ATOM 1646 C CA . ILE A 1 207 ? 7.59 27.312 17.469 1 98.62 207 ILE A CA 1
ATOM 1647 C C . ILE A 1 207 ? 6.637 26.5 16.578 1 98.62 207 ILE A C 1
ATOM 1649 O O . ILE A 1 207 ? 5.871 25.672 17.078 1 98.62 207 ILE A O 1
ATOM 1653 N N . VAL A 1 208 ? 6.656 26.766 15.273 1 98.38 208 VAL A N 1
ATOM 1654 C CA . VAL A 1 208 ? 5.742 26.109 14.344 1 98.38 208 VAL A CA 1
ATOM 1655 C C . VAL A 1 208 ? 6.539 25.312 13.312 1 98.38 208 VAL A C 1
ATOM 1657 O O . VAL A 1 208 ? 7.613 25.734 12.883 1 98.38 208 VAL A O 1
ATOM 1660 N N . ASP A 1 209 ? 6.055 24.172 12.938 1 97.75 209 ASP A N 1
ATOM 1661 C CA . ASP A 1 209 ? 6.656 23.312 11.922 1 97.75 209 ASP A CA 1
ATOM 1662 C C . ASP A 1 209 ? 5.613 22.391 11.297 1 97.75 209 ASP A C 1
ATOM 1664 O O . ASP A 1 209 ? 4.445 22.391 11.695 1 97.75 209 ASP A O 1
ATOM 1668 N N . ASP A 1 210 ? 6 21.672 10.266 1 97.94 210 ASP A N 1
ATOM 1669 C CA . ASP A 1 210 ? 5.047 20.75 9.656 1 97.94 210 ASP A CA 1
ATOM 1670 C C . ASP A 1 210 ? 5.051 19.391 10.359 1 97.94 210 ASP A C 1
ATOM 1672 O O . ASP A 1 210 ? 3.992 18.828 10.633 1 97.94 210 ASP A O 1
ATOM 1676 N N . ILE A 1 211 ? 6.266 18.875 10.742 1 97.94 211 ILE A N 1
ATOM 1677 C CA . ILE A 1 211 ? 6.344 17.516 11.25 1 97.94 211 ILE A CA 1
ATOM 1678 C C . ILE A 1 211 ? 7.266 17.469 12.469 1 97.94 211 ILE A C 1
ATOM 1680 O O . ILE A 1 211 ? 8.305 18.141 12.492 1 97.94 211 ILE A O 1
ATOM 1684 N N . ILE A 1 212 ? 6.906 16.797 13.492 1 97.12 212 ILE A N 1
ATOM 1685 C CA . ILE A 1 212 ? 7.801 16.422 14.578 1 97.12 212 ILE A CA 1
ATOM 1686 C C . ILE A 1 212 ? 7.961 14.898 14.609 1 97.12 212 ILE A C 1
ATOM 1688 O O . ILE A 1 212 ? 6.973 14.164 14.617 1 97.12 212 ILE A O 1
ATOM 1692 N N . SER A 1 213 ? 9.141 14.445 14.578 1 95.5 213 SER A N 1
ATOM 1693 C CA . SER A 1 213 ? 9.43 13.016 14.633 1 95.5 213 SER A CA 1
ATOM 1694 C C . SER A 1 213 ? 10.141 12.648 15.93 1 95.5 213 SER A C 1
ATOM 1696 O O . SER A 1 213 ? 9.492 12.352 16.938 1 95.5 213 SER A O 1
ATOM 1698 N N . THR A 1 214 ? 11.445 12.977 16.062 1 94.62 214 THR A N 1
ATOM 1699 C CA . THR A 1 214 ? 12.195 12.617 17.266 1 94.62 214 THR A CA 1
ATOM 1700 C C . THR A 1 214 ? 12.047 13.688 18.344 1 94.62 214 THR A C 1
ATOM 1702 O O . THR A 1 214 ? 12.289 13.43 19.516 1 94.62 214 THR A O 1
ATOM 1705 N N . GLY A 1 215 ? 11.781 14.867 17.859 1 95.81 215 GLY A N 1
ATOM 1706 C CA . GLY A 1 215 ? 11.617 15.977 18.781 1 95.81 215 GLY A CA 1
ATOM 1707 C C . GLY A 1 215 ? 12.93 16.656 19.141 1 95.81 215 GLY A C 1
ATOM 1708 O O . GLY A 1 215 ? 12.938 17.656 19.859 1 95.81 215 GLY A O 1
ATOM 1709 N N . GLY A 1 216 ? 14.008 16.172 18.609 1 94.56 216 GLY A N 1
ATOM 1710 C CA . GLY A 1 216 ? 15.328 16.703 18.938 1 94.56 216 GLY A CA 1
ATOM 1711 C C . GLY A 1 216 ? 15.461 18.188 18.625 1 94.56 216 GLY A C 1
ATOM 1712 O O . GLY A 1 216 ? 15.961 18.953 19.453 1 94.56 216 GLY A O 1
ATOM 1713 N N . THR A 1 217 ? 15.023 18.609 17.484 1 93.5 217 THR A N 1
ATOM 1714 C CA . THR A 1 217 ? 15.102 20 17.062 1 93.5 217 THR A CA 1
ATOM 1715 C C . THR A 1 217 ? 14.297 20.891 18 1 93.5 217 THR A C 1
ATOM 1717 O O . THR A 1 217 ? 14.758 21.969 18.391 1 93.5 217 THR A O 1
ATOM 1720 N N . MET A 1 218 ? 13.172 20.422 18.438 1 95.94 218 MET A N 1
ATOM 1721 C CA . MET A 1 218 ? 12.297 21.203 19.312 1 95.94 218 MET A CA 1
ATOM 1722 C C . MET A 1 218 ? 12.914 21.375 20.688 1 95.94 218 MET A C 1
ATOM 1724 O O . MET A 1 218 ? 12.852 22.453 21.281 1 95.94 218 MET A O 1
ATOM 1728 N N . VAL A 1 219 ? 13.477 20.312 21.156 1 97 219 VAL A N 1
ATOM 1729 C CA . VAL A 1 219 ? 14.094 20.344 22.469 1 97 219 VAL A CA 1
ATOM 1730 C C . VAL A 1 219 ? 15.273 21.312 22.469 1 97 219 VAL A C 1
ATOM 1732 O O . VAL A 1 219 ? 15.414 22.125 23.391 1 97 219 VAL A O 1
ATOM 1735 N N . LYS A 1 220 ? 16.094 21.203 21.469 1 94.62 220 LYS A N 1
ATOM 1736 C CA . LYS A 1 220 ? 17.234 22.094 21.344 1 94.62 220 LYS A CA 1
ATOM 1737 C C . LYS A 1 220 ? 16.781 23.547 21.25 1 94.62 220 LYS A C 1
ATOM 1739 O O . LYS A 1 220 ? 17.359 24.422 21.906 1 94.62 220 LYS A O 1
ATOM 1744 N N . ALA A 1 221 ? 15.797 23.781 20.453 1 95.44 221 ALA A N 1
ATOM 1745 C CA . ALA A 1 221 ? 15.266 25.141 20.297 1 95.44 221 ALA A CA 1
ATOM 1746 C C . ALA A 1 221 ? 14.734 25.672 21.625 1 95.44 221 ALA A C 1
ATOM 1748 O O . ALA A 1 221 ? 14.984 26.828 21.969 1 95.44 221 ALA A O 1
ATOM 1749 N N . ALA A 1 222 ? 14.023 24.875 22.359 1 97 222 ALA A N 1
ATOM 1750 C CA . ALA A 1 222 ? 13.453 25.281 23.641 1 97 222 ALA A CA 1
ATOM 1751 C C . ALA A 1 222 ? 14.547 25.656 24.625 1 97 222 ALA A C 1
ATOM 1753 O O . ALA A 1 222 ? 14.414 26.656 25.344 1 97 222 ALA A O 1
ATOM 1754 N N . ARG A 1 223 ? 15.562 24.859 24.641 1 95.94 223 ARG A N 1
ATOM 1755 C CA . ARG A 1 223 ? 16.672 25.125 25.547 1 95.94 223 ARG A CA 1
ATOM 1756 C C . ARG A 1 223 ? 17.312 26.484 25.234 1 95.94 223 ARG A C 1
ATOM 1758 O O . ARG A 1 223 ? 17.594 27.266 26.141 1 95.94 223 ARG A O 1
ATOM 1765 N N . ILE A 1 224 ? 17.531 26.719 24.047 1 95 224 ILE A N 1
ATOM 1766 C CA . ILE A 1 224 ? 18.156 27.953 23.609 1 95 224 ILE A CA 1
ATOM 1767 C C . ILE A 1 224 ? 17.25 29.141 23.969 1 95 224 ILE A C 1
ATOM 1769 O O . ILE A 1 224 ? 17.719 30.156 24.469 1 95 224 ILE A O 1
ATOM 1773 N N . LEU A 1 225 ? 15.977 29.016 23.734 1 97.44 225 LEU A N 1
ATOM 1774 C CA . LEU A 1 225 ? 15.016 30.078 24.016 1 97.44 225 LEU A CA 1
ATOM 1775 C C . LEU A 1 225 ? 14.969 30.406 25.5 1 97.44 225 LEU A C 1
ATOM 1777 O O . LEU A 1 225 ? 14.867 31.562 25.875 1 97.44 225 LEU A O 1
ATOM 1781 N N . ARG A 1 226 ? 15.023 29.406 26.281 1 96.88 226 ARG A N 1
ATOM 1782 C CA . ARG A 1 226 ? 15.062 29.609 27.719 1 96.88 226 ARG A CA 1
ATOM 1783 C C . ARG A 1 226 ? 16.312 30.406 28.125 1 96.88 226 ARG A C 1
ATOM 1785 O O . ARG A 1 226 ? 16.234 31.328 28.938 1 96.88 226 ARG A O 1
ATOM 1792 N N . LYS A 1 227 ? 17.438 30 27.547 1 95.06 227 LYS A N 1
ATOM 1793 C CA . LYS A 1 227 ? 18.688 30.688 27.828 1 95.06 227 LYS A CA 1
ATOM 1794 C C . LYS A 1 227 ? 18.609 32.156 27.406 1 95.06 227 LYS A C 1
ATOM 1796 O O . LYS A 1 227 ? 19.234 33 28.031 1 95.06 227 LYS A O 1
ATOM 1801 N N . LEU A 1 228 ? 17.844 32.406 26.422 1 95.62 228 LEU A N 1
ATOM 1802 C CA . LEU A 1 228 ? 17.734 33.75 25.891 1 95.62 228 LEU A CA 1
ATOM 1803 C C . LEU A 1 228 ? 16.703 34.562 26.656 1 95.62 228 LEU A C 1
ATOM 1805 O O . LEU A 1 228 ? 16.5 35.75 26.391 1 95.62 228 LEU A O 1
ATOM 1809 N N . GLY A 1 229 ? 15.961 33.906 27.562 1 97.25 229 GLY A N 1
ATOM 1810 C CA . GLY A 1 229 ? 15.086 34.625 28.469 1 97.25 229 GLY A CA 1
ATOM 1811 C C . GLY A 1 229 ? 13.633 34.594 28.047 1 97.25 229 GLY A C 1
ATOM 1812 O O . GLY A 1 229 ? 12.844 35.438 28.5 1 97.25 229 GLY A O 1
ATOM 1813 N N . ALA A 1 230 ? 13.242 33.719 27.172 1 97.94 230 ALA A N 1
ATOM 1814 C CA . ALA A 1 230 ? 11.828 33.562 26.812 1 97.94 230 ALA A CA 1
ATOM 1815 C C . ALA A 1 230 ? 10.984 33.219 28.031 1 97.94 230 ALA A C 1
ATOM 1817 O O . ALA A 1 230 ? 11.43 32.469 28.906 1 97.94 230 ALA A O 1
ATOM 1818 N N . GLU A 1 231 ? 9.852 33.75 28.109 1 98.19 231 GLU A N 1
ATOM 1819 C CA . GLU A 1 231 ? 8.969 33.5 29.25 1 98.19 231 GLU A CA 1
ATOM 1820 C C . GLU A 1 231 ? 8.312 32.125 29.156 1 98.19 231 GLU A C 1
ATOM 1822 O O . GLU A 1 231 ? 8.57 31.25 29.984 1 98.19 231 GLU A O 1
ATOM 1827 N N . LYS A 1 232 ? 7.453 31.922 28.125 1 98.69 232 LYS A N 1
ATOM 1828 C CA . LYS A 1 232 ? 6.848 30.625 27.844 1 98.69 232 LYS A CA 1
ATOM 1829 C C . LYS A 1 232 ? 7.215 30.156 26.438 1 98.69 232 LYS A C 1
ATOM 1831 O O . LYS A 1 232 ? 7.383 30.969 25.516 1 98.69 232 LYS A O 1
ATOM 1836 N N . ILE A 1 233 ? 7.297 28.828 26.328 1 98.81 233 ILE A N 1
ATOM 1837 C CA . ILE A 1 233 ? 7.66 28.234 25.062 1 98.81 233 ILE A CA 1
ATOM 1838 C C . ILE A 1 233 ? 6.594 27.219 24.656 1 98.81 233 ILE A C 1
ATOM 1840 O O . ILE A 1 233 ? 6.352 26.234 25.359 1 98.81 233 ILE A O 1
ATOM 1844 N N . PHE A 1 234 ? 5.961 27.484 23.516 1 98.88 234 PHE A N 1
ATOM 1845 C CA . PHE A 1 234 ? 4.949 26.594 22.953 1 98.88 234 PHE A CA 1
ATOM 1846 C C . PHE A 1 234 ? 5.426 26 21.641 1 98.88 234 PHE A C 1
ATOM 1848 O O . PHE A 1 234 ? 6.219 26.609 20.922 1 98.88 234 PHE A O 1
ATOM 1855 N N . VAL A 1 235 ? 4.965 24.781 21.375 1 98.75 235 VAL A N 1
ATOM 1856 C CA . VAL A 1 235 ? 5.234 24.109 20.109 1 98.75 235 VAL A CA 1
ATOM 1857 C C . VAL A 1 235 ? 3.916 23.719 19.453 1 98.75 235 VAL A C 1
ATOM 1859 O O . VAL A 1 235 ? 3.096 23.016 20.047 1 98.75 235 VAL A O 1
ATOM 1862 N N . GLY A 1 236 ? 3.645 24.234 18.281 1 98.62 236 GLY A N 1
ATOM 1863 C CA . GLY A 1 236 ? 2.504 23.906 17.438 1 98.62 236 GLY A CA 1
ATOM 1864 C C . GLY A 1 236 ? 2.898 23.359 16.094 1 98.62 236 GLY A C 1
ATOM 1865 O O . GLY A 1 236 ? 3.406 24.078 15.234 1 98.62 236 GLY A O 1
ATOM 1866 N N . VAL A 1 237 ? 2.68 22.125 15.891 1 98.5 237 VAL A N 1
ATOM 1867 C CA . VAL A 1 237 ? 3.113 21.438 14.68 1 98.5 237 VAL A CA 1
ATOM 1868 C C . VAL A 1 237 ? 1.914 20.766 14.008 1 98.5 237 VAL A C 1
ATOM 1870 O O . VAL A 1 237 ? 0.936 20.422 14.672 1 98.5 237 VAL A O 1
ATOM 1873 N N . THR A 1 238 ? 1.946 20.594 12.727 1 98.75 238 THR A N 1
ATOM 1874 C CA . THR A 1 238 ? 0.82 20.031 11.992 1 98.75 238 THR A CA 1
ATOM 1875 C C . THR A 1 238 ? 0.734 18.516 12.219 1 98.75 238 THR A C 1
ATOM 1877 O O . THR A 1 238 ? -0.304 18.016 12.648 1 98.75 238 THR A O 1
ATOM 1880 N N . HIS A 1 239 ? 1.843 17.828 12 1 98.81 239 HIS A N 1
ATOM 1881 C CA . HIS A 1 239 ? 1.809 16.375 12.031 1 98.81 239 HIS A CA 1
ATOM 1882 C C . HIS A 1 239 ? 2.697 15.82 13.148 1 98.81 239 HIS A C 1
ATOM 1884 O O . HIS A 1 239 ? 3.918 15.992 13.109 1 98.81 239 HIS A O 1
ATOM 1890 N N . GLY A 1 240 ? 2.104 15.188 14.141 1 98.25 240 GLY A N 1
ATOM 1891 C CA . GLY A 1 240 ? 2.861 14.484 15.164 1 98.25 240 GLY A CA 1
ATOM 1892 C C . GLY A 1 240 ? 3.193 13.055 14.781 1 98.25 240 GLY A C 1
ATOM 1893 O O . GLY A 1 240 ? 2.516 12.117 15.211 1 98.25 240 GLY A O 1
ATOM 1894 N N . VAL A 1 241 ? 4.133 12.75 14 1 97.19 241 VAL A N 1
ATOM 1895 C CA . VAL A 1 241 ? 4.582 11.414 13.617 1 97.19 241 VAL A CA 1
ATOM 1896 C C . VAL A 1 241 ? 5.266 10.742 14.812 1 97.19 241 VAL A C 1
ATOM 1898 O O . VAL A 1 241 ? 4.988 9.578 15.117 1 97.19 241 VAL A O 1
ATOM 1901 N N . PHE A 1 242 ? 5.855 11.234 15.641 1 96.12 242 PHE A N 1
ATOM 1902 C CA . PHE A 1 242 ? 6.531 10.992 16.906 1 96.12 242 PHE A CA 1
ATOM 1903 C C . PHE A 1 242 ? 7.211 9.633 16.922 1 96.12 242 PHE A C 1
ATOM 1905 O O . PHE A 1 242 ? 6.551 8.602 16.734 1 96.12 242 PHE A O 1
ATOM 1912 N N . ALA A 1 243 ? 8.469 9.672 17.016 1 94.19 243 ALA A N 1
ATOM 1913 C CA . ALA A 1 243 ? 9.195 8.469 17.391 1 94.19 243 ALA A CA 1
ATOM 1914 C C . ALA A 1 243 ? 8.938 8.102 18.844 1 94.19 243 ALA A C 1
ATOM 1916 O O . ALA A 1 243 ? 8.328 8.875 19.578 1 94.19 243 ALA A O 1
ATOM 1917 N N . GLU A 1 244 ? 9.367 6.941 19.188 1 93.44 244 GLU A N 1
ATOM 1918 C CA . GLU A 1 244 ? 9.18 6.488 20.562 1 93.44 244 GLU A CA 1
ATOM 1919 C C . GLU A 1 244 ? 9.805 7.469 21.562 1 93.44 244 GLU A C 1
ATOM 1921 O O . GLU A 1 244 ? 10.945 7.887 21.391 1 93.44 244 GLU A O 1
ATOM 1926 N N . GLY A 1 245 ? 9.008 7.895 22.5 1 95.94 245 GLY A N 1
ATOM 1927 C CA . GLY A 1 245 ? 9.5 8.734 23.578 1 95.94 245 GLY A CA 1
ATOM 1928 C C . GLY A 1 245 ? 9.516 10.211 23.234 1 95.94 245 GLY A C 1
ATOM 1929 O O . GLY A 1 245 ? 9.773 11.055 24.078 1 95.94 245 GLY A O 1
ATOM 1930 N N . ALA A 1 246 ? 9.219 10.539 22.016 1 97.38 246 ALA A N 1
ATOM 1931 C CA . ALA A 1 246 ? 9.359 11.906 21.531 1 97.38 246 ALA A CA 1
ATOM 1932 C C . ALA A 1 246 ? 8.344 12.828 22.203 1 97.38 246 ALA A C 1
ATOM 1934 O O . ALA A 1 246 ? 8.664 13.969 22.547 1 97.38 246 ALA A O 1
ATOM 1935 N N . VAL A 1 247 ? 7.141 12.406 22.406 1 98.31 247 VAL A N 1
ATOM 1936 C CA . VAL A 1 247 ? 6.098 13.227 23.016 1 98.31 247 VAL A CA 1
ATOM 1937 C C . VAL A 1 247 ? 6.531 13.672 24.406 1 98.31 247 VAL A C 1
ATOM 1939 O O . VAL A 1 247 ? 6.469 14.859 24.734 1 98.31 247 VAL A O 1
ATOM 1942 N N . GLU A 1 248 ? 6.941 12.711 25.156 1 98.19 248 GLU A N 1
ATOM 1943 C CA . GLU A 1 248 ? 7.379 13.008 26.516 1 98.19 248 GLU A CA 1
ATOM 1944 C C . GLU A 1 248 ? 8.586 13.938 26.516 1 98.19 248 GLU A C 1
ATOM 1946 O O . GLU A 1 248 ? 8.625 14.906 27.281 1 98.19 248 GLU A O 1
ATOM 1951 N N . ARG A 1 249 ? 9.508 13.648 25.672 1 98 249 ARG A N 1
ATOM 1952 C CA . ARG A 1 249 ? 10.742 14.422 25.594 1 98 249 ARG A CA 1
ATOM 1953 C C . ARG A 1 249 ? 10.461 15.883 25.266 1 98 249 ARG A C 1
ATOM 1955 O O . ARG A 1 249 ? 10.961 16.781 25.938 1 98 249 ARG A O 1
ATOM 1962 N N . VAL A 1 250 ? 9.625 16.078 24.344 1 98.5 250 VAL A N 1
ATOM 1963 C CA . VAL A 1 250 ? 9.328 17.453 23.906 1 98.5 250 VAL A CA 1
ATOM 1964 C C . VAL A 1 250 ? 8.445 18.141 24.953 1 98.5 250 VAL A C 1
ATOM 1966 O O . VAL A 1 250 ? 8.664 19.312 25.281 1 98.5 250 VAL A O 1
ATOM 1969 N N . SER A 1 251 ? 7.465 17.422 25.453 1 98.5 251 SER A N 1
ATOM 1970 C CA . SER A 1 251 ? 6.539 18 26.422 1 98.5 251 SER A CA 1
ATOM 1971 C C . SER A 1 251 ? 7.27 18.453 27.672 1 98.5 251 SER A C 1
ATOM 1973 O O . SER A 1 251 ? 6.883 19.453 28.297 1 98.5 251 SER A O 1
ATOM 1975 N N . LYS A 1 252 ? 8.305 17.797 28.047 1 98.12 252 LYS A N 1
ATOM 1976 C CA . LYS A 1 252 ? 9.086 18.156 29.219 1 98.12 252 LYS A CA 1
ATOM 1977 C C . LYS A 1 252 ? 9.922 19.406 28.953 1 98.12 252 LYS A C 1
ATOM 1979 O O . LYS A 1 252 ? 10.25 20.156 29.891 1 98.12 252 LYS A O 1
ATOM 1984 N N . ALA A 1 253 ? 10.195 19.609 27.734 1 98.12 253 ALA A N 1
ATOM 1985 C CA . ALA A 1 253 ? 11.125 20.672 27.359 1 98.12 253 ALA A CA 1
ATOM 1986 C C . ALA A 1 253 ? 10.383 21.984 27.125 1 98.12 253 ALA A C 1
ATOM 1988 O O . ALA A 1 253 ? 10.992 23.062 27.078 1 98.12 253 ALA A O 1
ATOM 1989 N N . VAL A 1 254 ? 9.07 21.891 27 1 98.75 254 VAL A N 1
ATOM 1990 C CA . VAL A 1 254 ? 8.328 23.094 26.656 1 98.75 254 VAL A CA 1
ATOM 1991 C C . VAL A 1 254 ? 7.133 23.266 27.594 1 98.75 254 VAL A C 1
ATOM 1993 O O . VAL A 1 254 ? 6.832 22.375 28.391 1 98.75 254 VAL A O 1
ATOM 1996 N N . ASP A 1 255 ? 6.527 24.406 27.5 1 98.75 255 ASP A N 1
ATOM 1997 C CA . ASP A 1 255 ? 5.371 24.672 28.359 1 98.75 255 ASP A CA 1
ATOM 1998 C C . ASP A 1 255 ? 4.125 23.969 27.828 1 98.75 255 ASP A C 1
ATOM 2000 O O . ASP A 1 255 ? 3.256 23.562 28.609 1 98.75 255 ASP A O 1
ATOM 2004 N N . GLU A 1 256 ? 3.98 23.859 26.453 1 98.75 256 GLU A N 1
ATOM 2005 C CA . GLU A 1 256 ? 2.893 23.094 25.859 1 98.75 256 GLU A CA 1
ATOM 2006 C C . GLU A 1 256 ? 3.25 22.625 24.438 1 98.75 256 GLU A C 1
ATOM 2008 O O . GLU A 1 256 ? 3.781 23.406 23.641 1 98.75 256 GLU A O 1
ATOM 2013 N N . LEU A 1 257 ? 3.037 21.391 24.219 1 98.88 257 LEU A N 1
ATO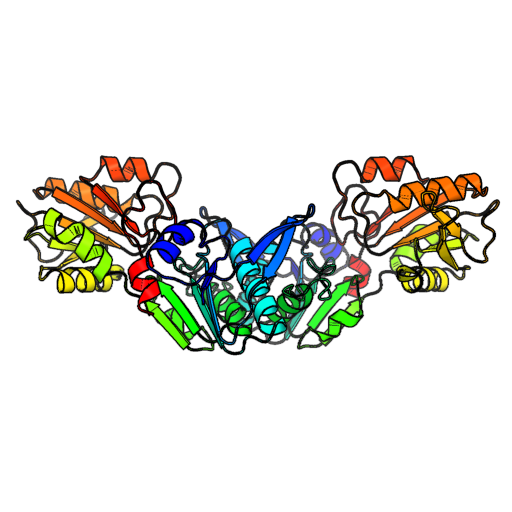M 2014 C CA . LEU A 1 257 ? 3.098 20.781 22.891 1 98.88 257 LEU A CA 1
ATOM 2015 C C . LEU A 1 257 ? 1.7 20.438 22.391 1 98.88 257 LEU A C 1
ATOM 2017 O O . LEU A 1 257 ? 0.966 19.688 23.047 1 98.88 257 LEU A O 1
ATOM 2021 N N . ALA A 1 258 ? 1.286 21.016 21.266 1 98.88 258 ALA A N 1
ATOM 2022 C CA . ALA A 1 258 ? 0.003 20.703 20.641 1 98.88 258 ALA A CA 1
ATOM 2023 C C . ALA A 1 258 ? 0.159 20.5 19.141 1 98.88 258 ALA A C 1
ATOM 2025 O O . ALA A 1 258 ? 0.755 21.328 18.453 1 98.88 258 ALA A O 1
ATOM 2026 N N . VAL A 1 259 ? -0.354 19.391 18.641 1 98.88 259 VAL A N 1
ATOM 2027 C CA . VAL A 1 259 ? -0.329 19.109 17.203 1 98.88 259 VAL A CA 1
ATOM 2028 C C . VAL A 1 259 ? -1.757 18.969 16.688 1 98.88 259 VAL A C 1
ATOM 2030 O O . VAL A 1 259 ? -2.703 18.875 17.469 1 98.88 259 VAL A O 1
ATOM 2033 N N . THR A 1 260 ? -1.904 18.984 15.367 1 98.94 260 THR A N 1
ATOM 2034 C CA . THR A 1 260 ? -3.23 18.766 14.797 1 98.94 260 THR A CA 1
ATOM 2035 C C . THR A 1 260 ? -3.6 17.297 14.82 1 98.94 260 THR A C 1
ATOM 2037 O O . THR A 1 260 ? -2.746 16.438 15.078 1 98.94 260 THR A O 1
ATOM 2040 N N . ASN A 1 261 ? -4.875 17.047 14.625 1 98.88 261 ASN A N 1
ATOM 2041 C CA . ASN A 1 261 ? -5.316 15.656 14.625 1 98.88 261 ASN A CA 1
ATOM 2042 C C . ASN A 1 261 ? -5.281 15.055 13.227 1 98.88 261 ASN A C 1
ATOM 2044 O O . ASN A 1 261 ? -6.086 14.18 12.898 1 98.88 261 ASN A O 1
ATOM 2048 N N . THR A 1 262 ? -4.355 15.562 12.359 1 98.88 262 THR A N 1
ATOM 2049 C CA . THR A 1 262 ? -4.062 14.859 11.117 1 98.88 262 THR A CA 1
ATOM 2050 C C . THR A 1 262 ? -3.59 13.438 11.391 1 98.88 262 THR A C 1
ATOM 2052 O O . THR A 1 262 ? -3.814 12.531 10.586 1 98.88 262 THR A O 1
ATOM 2055 N N . ILE A 1 263 ? -2.865 13.281 12.438 1 98.81 263 ILE A N 1
ATOM 2056 C CA . ILE A 1 263 ? -2.49 12.016 13.062 1 98.81 263 ILE A CA 1
ATOM 2057 C C . ILE A 1 263 ? -2.996 11.984 14.5 1 98.81 263 ILE A C 1
ATOM 2059 O O . ILE A 1 263 ? -2.752 12.914 15.273 1 98.81 263 ILE A O 1
ATOM 2063 N N . PRO A 1 264 ? -3.732 10.961 14.875 1 98.62 264 PRO A N 1
ATOM 2064 C CA . PRO A 1 264 ? -4.191 10.898 16.266 1 98.62 264 PRO A CA 1
ATOM 2065 C C . PRO A 1 264 ? -3.066 10.586 17.25 1 98.62 264 PRO A C 1
ATOM 2067 O O . PRO A 1 264 ? -2.408 9.547 17.125 1 98.62 264 PRO A O 1
ATOM 2070 N N . THR A 1 265 ? -2.791 11.453 18.172 1 98.31 265 THR A N 1
ATOM 2071 C CA . THR A 1 265 ? -1.8 11.297 19.234 1 98.31 265 THR A CA 1
ATOM 2072 C C . THR A 1 265 ? -2.344 11.812 20.562 1 98.31 265 THR A C 1
ATOM 2074 O O . THR A 1 265 ? -3.396 12.453 20.609 1 98.31 265 THR A O 1
ATOM 2077 N N . PRO A 1 266 ? -1.665 11.547 21.703 1 97.88 266 PRO A N 1
ATOM 2078 C CA . PRO A 1 266 ? -2.121 12.07 22.984 1 97.88 266 PRO A CA 1
ATOM 2079 C C . PRO A 1 266 ? -2.086 13.594 23.062 1 97.88 266 PRO A C 1
ATOM 2081 O O . PRO A 1 266 ? -2.717 14.195 23.938 1 97.88 266 PRO A O 1
ATOM 2084 N N . VAL A 1 267 ? -1.367 14.234 22.078 1 98.75 267 VAL A N 1
ATOM 2085 C CA . VAL A 1 267 ? -1.248 15.688 22.141 1 98.75 267 VAL A CA 1
ATOM 2086 C C . VAL A 1 267 ? -1.885 16.312 20.906 1 98.75 267 VAL A C 1
ATOM 2088 O O . VAL A 1 267 ? -1.569 17.453 20.531 1 98.75 267 VAL A O 1
ATOM 2091 N N . SER A 1 268 ? -2.693 15.508 20.203 1 98.81 268 SER A N 1
ATOM 2092 C CA . SER A 1 268 ? -3.498 16.047 19.125 1 98.81 268 SER A CA 1
ATOM 2093 C C . SER A 1 268 ? -4.645 16.906 19.656 1 98.81 268 SER A C 1
ATOM 2095 O O . SER A 1 268 ? -5.785 16.438 19.734 1 98.81 268 SER A O 1
ATOM 2097 N N . LYS A 1 269 ? -4.355 18.156 19.891 1 98.69 269 LYS A N 1
ATOM 2098 C CA . LYS A 1 269 ? -5.281 19.047 20.594 1 98.69 269 LYS A CA 1
ATOM 2099 C C . LYS A 1 269 ? -5.953 20.016 19.625 1 98.69 269 LYS A C 1
ATOM 2101 O O . LYS A 1 269 ? -6.914 20.688 19.984 1 98.69 269 LYS A O 1
ATOM 2106 N N . ILE A 1 270 ? -5.496 20.109 18.406 1 98.81 270 ILE A N 1
ATOM 2107 C CA . ILE A 1 270 ? -6.008 21.047 17.406 1 98.81 270 ILE A CA 1
ATOM 2108 C C . ILE A 1 270 ? -6.77 20.281 16.328 1 98.81 270 ILE A C 1
ATOM 2110 O O . ILE A 1 270 ? -6.188 19.453 15.625 1 98.81 270 ILE A O 1
ATOM 2114 N N . SER A 1 271 ? -8.016 20.531 16.156 1 98.81 271 SER A N 1
ATOM 2115 C CA . SER A 1 271 ? -8.844 19.781 15.219 1 98.81 271 SER A CA 1
ATOM 2116 C C . SER A 1 271 ? -8.797 20.391 13.82 1 98.81 271 SER A C 1
ATOM 2118 O O . SER A 1 271 ? -8.938 21.609 13.672 1 98.81 271 SER A O 1
ATOM 2120 N N . ILE A 1 272 ? -8.672 19.547 12.82 1 98.75 272 ILE A N 1
ATOM 2121 C CA . ILE A 1 272 ? -8.672 20 11.438 1 98.75 272 ILE A CA 1
ATOM 2122 C C . ILE A 1 272 ? -10.086 19.891 10.859 1 98.75 272 ILE A C 1
ATOM 2124 O O . ILE A 1 272 ? -10.336 20.297 9.719 1 98.75 272 ILE A O 1
ATOM 2128 N N . VAL A 1 273 ? -11.078 19.344 11.609 1 98.69 273 VAL A N 1
ATOM 2129 C CA . VAL A 1 273 ? -12.414 19.016 11.109 1 98.69 273 VAL A CA 1
ATOM 2130 C C . VAL A 1 273 ? -13.109 20.281 10.617 1 98.69 273 VAL A C 1
ATOM 2132 O O . VAL A 1 273 ? -13.711 20.281 9.539 1 98.69 273 VAL A O 1
ATOM 2135 N N . PRO A 1 274 ? -12.984 21.422 11.391 1 97.62 274 PRO A N 1
ATOM 2136 C CA . PRO A 1 274 ? -13.609 22.641 10.883 1 97.62 274 PRO A CA 1
ATOM 2137 C C . PRO A 1 274 ? -13.07 23.047 9.508 1 97.62 274 PRO A C 1
ATOM 2139 O O . PRO A 1 274 ? -13.836 23.5 8.656 1 97.62 274 PRO A O 1
ATOM 2142 N N . GLU A 1 275 ? -11.773 22.875 9.289 1 97.81 275 GLU A N 1
ATOM 2143 C CA . GLU A 1 275 ? -11.18 23.203 7.996 1 97.81 275 GLU A CA 1
ATOM 2144 C C . GLU A 1 275 ? -11.68 22.266 6.906 1 97.81 275 GLU A C 1
ATOM 2146 O O . GLU A 1 275 ? -11.867 22.672 5.758 1 97.81 275 GLU A O 1
ATOM 2151 N N . ILE A 1 276 ? -11.867 20.953 7.246 1 98.38 276 ILE A N 1
ATOM 2152 C CA . ILE A 1 276 ? -12.367 19.969 6.293 1 98.38 276 ILE A CA 1
ATOM 2153 C C . ILE A 1 276 ? -13.766 20.359 5.828 1 98.38 276 ILE A C 1
ATOM 2155 O O . ILE A 1 276 ? -14.078 20.297 4.637 1 98.38 276 ILE A O 1
ATOM 2159 N N . LEU A 1 277 ? -14.602 20.812 6.75 1 97.06 277 LEU A N 1
ATOM 2160 C CA . LEU A 1 277 ? -15.992 21.156 6.461 1 97.06 277 LEU A CA 1
ATOM 2161 C C . LEU A 1 277 ? -16.078 22.406 5.605 1 97.06 277 LEU A C 1
ATOM 2163 O O . LEU A 1 277 ? -17.109 22.656 4.977 1 97.06 277 LEU A O 1
ATOM 2167 N N . ARG A 1 278 ? -14.969 23.203 5.52 1 94.06 278 ARG A N 1
ATOM 2168 C CA . ARG A 1 278 ? -14.945 24.438 4.742 1 94.06 278 ARG A CA 1
ATOM 2169 C C . ARG A 1 278 ? -14.484 24.172 3.314 1 94.06 278 ARG A C 1
ATOM 2171 O O . ARG A 1 278 ? -14.547 25.062 2.463 1 94.06 278 ARG A O 1
ATOM 2178 N N . LEU A 1 279 ? -13.953 23 3.047 1 92.25 279 LEU A N 1
ATOM 2179 C CA . LEU A 1 279 ? -13.43 22.688 1.724 1 92.25 279 LEU A CA 1
ATOM 2180 C C . LEU A 1 279 ? -14.547 22.641 0.69 1 92.25 279 LEU A C 1
ATOM 2182 O O . LEU A 1 279 ? -15.664 22.203 0.992 1 92.25 279 LEU A O 1
ATOM 2186 N N . MET B 1 1 ? 17.719 -6.973 -18.078 1 95.38 1 MET B N 1
ATOM 2187 C CA . MET B 1 1 ? 18.234 -6.945 -16.719 1 95.38 1 MET B CA 1
ATOM 2188 C C . MET B 1 1 ? 17.109 -7.02 -15.695 1 95.38 1 MET B C 1
ATOM 2190 O O . MET B 1 1 ? 16.016 -6.5 -15.93 1 95.38 1 MET B O 1
ATOM 2194 N N . PHE B 1 2 ? 17.359 -7.738 -14.695 1 98.5 2 PHE B N 1
ATOM 2195 C CA . PHE B 1 2 ? 16.344 -7.973 -13.672 1 98.5 2 PHE B CA 1
ATOM 2196 C C . PHE B 1 2 ? 16.562 -7.066 -12.469 1 98.5 2 PHE B C 1
ATOM 2198 O O . PHE B 1 2 ? 17.719 -6.781 -12.102 1 98.5 2 PHE B O 1
ATOM 2205 N N . VAL B 1 3 ? 15.531 -6.547 -11.898 1 98.75 3 VAL B N 1
ATOM 2206 C CA . VAL B 1 3 ? 15.5 -5.895 -10.594 1 98.75 3 VAL B CA 1
ATOM 2207 C C . VAL B 1 3 ? 14.648 -6.707 -9.625 1 98.75 3 VAL B C 1
ATOM 2209 O O . VAL B 1 3 ? 13.508 -7.062 -9.945 1 98.75 3 VAL B O 1
ATOM 2212 N N . ILE B 1 4 ? 15.203 -7.02 -8.484 1 98.75 4 ILE B N 1
ATOM 2213 C CA . ILE B 1 4 ? 14.516 -7.922 -7.566 1 98.75 4 ILE B CA 1
ATOM 2214 C C . ILE B 1 4 ? 13.914 -7.129 -6.406 1 98.75 4 ILE B C 1
ATOM 2216 O O . ILE B 1 4 ? 14.648 -6.547 -5.605 1 98.75 4 ILE B O 1
ATOM 2220 N N . GLY B 1 5 ? 12.562 -7.051 -6.383 1 98.62 5 GLY B N 1
ATOM 2221 C CA . GLY B 1 5 ? 11.891 -6.457 -5.234 1 98.62 5 GLY B CA 1
ATOM 2222 C C . GLY B 1 5 ? 11.875 -7.367 -4.02 1 98.62 5 GLY B C 1
ATOM 2223 O O . GLY B 1 5 ? 12.414 -8.477 -4.062 1 98.62 5 GLY B O 1
ATOM 2224 N N . SER B 1 6 ? 11.266 -6.93 -2.938 1 98.44 6 SER B N 1
ATOM 2225 C CA . SER B 1 6 ? 11.242 -7.676 -1.684 1 98.44 6 SER B CA 1
ATOM 2226 C C . SER B 1 6 ? 10.539 -9.023 -1.852 1 98.44 6 SER B C 1
ATOM 2228 O O . SER B 1 6 ? 10.906 -10.008 -1.206 1 98.44 6 SER B O 1
ATOM 2230 N N . GLY B 1 7 ? 9.562 -9.086 -2.729 1 98.56 7 GLY B N 1
ATOM 2231 C CA . GLY B 1 7 ? 8.789 -10.297 -2.936 1 98.56 7 GLY B CA 1
ATOM 2232 C C . GLY B 1 7 ? 9.453 -11.273 -3.893 1 98.56 7 GLY B C 1
ATOM 2233 O O . GLY B 1 7 ? 8.906 -12.336 -4.18 1 98.56 7 GLY B O 1
ATOM 2234 N N . GLY B 1 8 ? 10.625 -10.953 -4.406 1 98.69 8 GLY B N 1
ATOM 2235 C CA . GLY B 1 8 ? 11.328 -11.812 -5.344 1 98.69 8 GLY B CA 1
ATOM 2236 C C . GLY B 1 8 ? 12.68 -12.281 -4.828 1 98.69 8 GLY B C 1
ATOM 2237 O O . GLY B 1 8 ? 13.391 -13.008 -5.52 1 98.69 8 GLY B O 1
ATOM 2238 N N . LYS B 1 9 ? 13.047 -11.883 -3.596 1 98.5 9 LYS B N 1
ATOM 2239 C CA . LYS B 1 9 ? 14.383 -12.133 -3.061 1 98.5 9 LYS B CA 1
ATOM 2240 C C . LYS B 1 9 ? 14.68 -13.633 -3.008 1 98.5 9 LYS B C 1
ATOM 2242 O O . LYS B 1 9 ? 15.812 -14.055 -3.25 1 98.5 9 LYS B O 1
ATOM 2247 N N . HIS B 1 10 ? 13.703 -14.438 -2.672 1 98.62 10 HIS B N 1
ATOM 2248 C CA . HIS B 1 10 ? 13.883 -15.883 -2.535 1 98.62 10 HIS B CA 1
ATOM 2249 C C . HIS B 1 10 ? 14.164 -16.531 -3.885 1 98.62 10 HIS B C 1
ATOM 2251 O O . HIS B 1 10 ? 14.586 -17.688 -3.945 1 98.62 10 HIS B O 1
ATOM 2257 N N . LEU B 1 11 ? 13.953 -15.789 -5.016 1 98.81 11 LEU B N 1
ATOM 2258 C CA . LEU B 1 11 ? 14.18 -16.312 -6.359 1 98.81 11 LEU B CA 1
ATOM 2259 C C . LEU B 1 11 ? 15.539 -15.867 -6.891 1 98.81 11 LEU B C 1
ATOM 2261 O O . LEU B 1 11 ? 16 -16.359 -7.918 1 98.81 11 LEU B O 1
ATOM 2265 N N . GLU B 1 12 ? 16.203 -14.93 -6.211 1 98.56 12 GLU B N 1
ATOM 2266 C CA . GLU B 1 12 ? 17.344 -14.188 -6.738 1 98.56 12 GLU B CA 1
ATOM 2267 C C . GLU B 1 12 ? 18.516 -15.117 -7.031 1 98.56 12 GLU B C 1
ATOM 2269 O O . GLU B 1 12 ? 19.109 -15.055 -8.109 1 98.56 12 GLU B O 1
ATOM 2274 N N . ASP B 1 13 ? 18.891 -15.984 -6.031 1 98.38 13 ASP B N 1
ATOM 2275 C CA . ASP B 1 13 ? 20.047 -16.859 -6.191 1 98.38 13 ASP B CA 1
ATOM 2276 C C . ASP B 1 13 ? 19.891 -17.766 -7.414 1 98.38 13 ASP B C 1
ATOM 2278 O O . ASP B 1 13 ? 20.812 -17.875 -8.227 1 98.38 13 ASP B O 1
ATOM 2282 N N . GLU B 1 14 ? 18.75 -18.422 -7.539 1 98.62 14 GLU B N 1
ATOM 2283 C CA . GLU B 1 14 ? 18.516 -19.297 -8.68 1 98.62 14 GLU B CA 1
ATOM 2284 C C . GLU B 1 14 ? 18.516 -18.516 -9.992 1 98.62 14 GLU B C 1
ATOM 2286 O O . GLU B 1 14 ? 19.047 -19 -11 1 98.62 14 GLU B O 1
ATOM 2291 N N . LEU B 1 15 ? 17.938 -17.312 -9.969 1 98.5 15 LEU B N 1
ATOM 2292 C CA . LEU B 1 15 ? 17.922 -16.453 -11.148 1 98.5 15 LEU B CA 1
ATOM 2293 C C . LEU B 1 15 ? 19.344 -16.156 -11.617 1 98.5 15 LEU B C 1
ATOM 2295 O O . LEU B 1 15 ? 19.656 -16.281 -12.805 1 98.5 15 LEU B O 1
ATOM 2299 N N . ARG B 1 16 ? 20.203 -15.812 -10.711 1 98 16 ARG B N 1
ATOM 2300 C CA . ARG B 1 16 ? 21.594 -15.516 -11.023 1 98 16 ARG B CA 1
ATOM 2301 C C . ARG B 1 16 ? 22.312 -16.766 -11.531 1 98 16 ARG B C 1
ATOM 2303 O O . ARG B 1 16 ? 23.062 -16.703 -12.508 1 98 16 ARG B O 1
ATOM 2310 N N . GLU B 1 17 ? 22.109 -17.844 -10.852 1 98.12 17 GLU B N 1
ATOM 2311 C CA . GLU B 1 17 ? 22.75 -19.109 -11.211 1 98.12 17 GLU B CA 1
ATOM 2312 C C . GLU B 1 17 ? 22.422 -19.516 -12.641 1 98.12 17 GLU B C 1
ATOM 2314 O O . GLU B 1 17 ? 23.234 -20.109 -13.336 1 98.12 17 GLU B O 1
ATOM 2319 N N . LEU B 1 18 ? 21.234 -19.172 -13.016 1 97.75 18 LEU B N 1
ATOM 2320 C CA . LEU B 1 18 ? 20.781 -19.594 -14.328 1 97.75 18 LEU B CA 1
ATOM 2321 C C . LEU B 1 18 ? 21.094 -18.547 -15.383 1 97.75 18 LEU B C 1
ATOM 2323 O O . LEU B 1 18 ? 20.594 -18.609 -16.516 1 97.75 18 LEU B O 1
ATOM 2327 N N . GLY B 1 19 ? 21.766 -17.469 -15.008 1 96.44 19 GLY B N 1
ATOM 2328 C CA . GLY B 1 19 ? 22.328 -16.531 -15.977 1 96.44 19 GLY B CA 1
ATOM 2329 C C . GLY B 1 19 ? 21.578 -15.211 -16.031 1 96.44 19 GLY B C 1
ATOM 2330 O O . GLY B 1 19 ? 21.812 -14.391 -16.922 1 96.44 19 GLY B O 1
ATOM 2331 N N . GLY B 1 20 ? 20.688 -15.047 -15.078 1 96.75 20 GLY B N 1
ATOM 2332 C CA . GLY B 1 20 ? 20 -13.766 -15.031 1 96.75 20 GLY B CA 1
ATOM 2333 C C . GLY B 1 20 ? 20.891 -12.625 -14.57 1 96.75 20 GLY B C 1
ATOM 2334 O O . GLY B 1 20 ? 21.625 -12.766 -13.586 1 96.75 20 GLY B O 1
ATOM 2335 N N . GLU B 1 21 ? 20.875 -11.562 -15.312 1 96.38 21 GLU B N 1
ATOM 2336 C CA . GLU B 1 21 ? 21.594 -10.359 -14.906 1 96.38 21 GLU B CA 1
ATOM 2337 C C . GLU B 1 21 ? 20.75 -9.492 -13.984 1 96.38 21 GLU B C 1
ATOM 2339 O O . GLU B 1 21 ? 19.734 -8.93 -14.414 1 96.38 21 GLU B O 1
ATOM 2344 N N . VAL B 1 22 ? 21.25 -9.328 -12.797 1 97.19 22 VAL B N 1
ATOM 2345 C CA . VAL B 1 22 ? 20.453 -8.633 -11.789 1 97.19 22 VAL B CA 1
ATOM 2346 C C . VAL B 1 22 ? 21.094 -7.289 -11.453 1 97.19 22 VAL B C 1
ATOM 2348 O O . VAL B 1 22 ? 22.297 -7.223 -11.164 1 97.19 22 VAL B O 1
ATOM 2351 N N . ILE B 1 23 ? 20.25 -6.273 -11.578 1 96.06 23 ILE B N 1
ATOM 2352 C CA . ILE B 1 23 ? 20.641 -4.934 -11.148 1 96.06 23 ILE B CA 1
ATOM 2353 C C . ILE B 1 23 ? 20.469 -4.809 -9.633 1 96.06 23 ILE B C 1
ATOM 2355 O O . ILE B 1 23 ? 19.438 -5.195 -9.078 1 96.06 23 ILE B O 1
ATOM 2359 N N . GLU B 1 24 ? 21.516 -4.23 -9.039 1 96 24 GLU B N 1
ATOM 2360 C CA . GLU B 1 24 ? 21.453 -4.059 -7.594 1 96 24 GLU B CA 1
ATOM 2361 C C . GLU B 1 24 ? 20.422 -2.994 -7.203 1 96 24 GLU B C 1
ATOM 2363 O O . GLU B 1 24 ? 20.281 -1.98 -7.891 1 96 24 GLU B O 1
ATOM 2368 N N . ILE B 1 25 ? 19.75 -3.258 -6.102 1 98.06 25 ILE B N 1
ATOM 2369 C CA . ILE B 1 25 ? 18.75 -2.33 -5.57 1 98.06 25 ILE B CA 1
ATOM 2370 C C . ILE B 1 25 ? 18.859 -2.27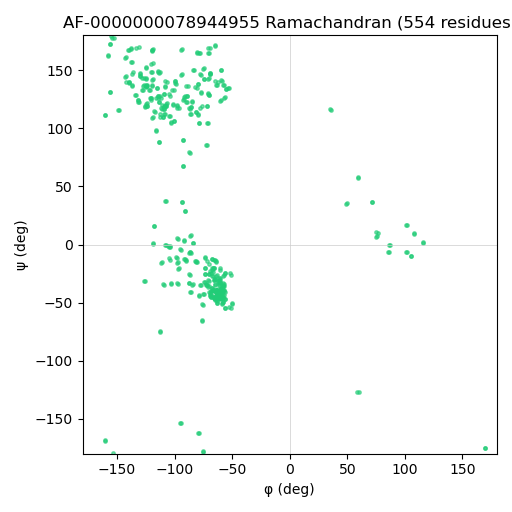9 -4.051 1 98.06 25 ILE B C 1
ATOM 2372 O O . ILE B 1 25 ? 19.125 -3.297 -3.404 1 98.06 25 ILE B O 1
ATOM 2376 N N . GLU B 1 26 ? 18.719 -1.087 -3.531 1 98.56 26 GLU B N 1
ATOM 2377 C CA . GLU B 1 26 ? 18.641 -0.901 -2.086 1 98.56 26 GLU B CA 1
ATOM 2378 C C . GLU B 1 26 ? 17.188 -0.776 -1.62 1 98.56 26 GLU B C 1
ATOM 2380 O O . GLU B 1 26 ? 16.453 0.084 -2.104 1 98.56 26 GLU B O 1
ATOM 2385 N N . LEU B 1 27 ? 16.781 -1.707 -0.813 1 98.44 27 LEU B N 1
ATOM 2386 C CA . LEU B 1 27 ? 15.461 -1.68 -0.202 1 98.44 27 LEU B CA 1
ATOM 2387 C C . LEU B 1 27 ? 15.57 -1.655 1.319 1 98.44 27 LEU B C 1
ATOM 2389 O O . LEU B 1 27 ? 16.234 -2.5 1.913 1 98.44 27 LEU B O 1
ATOM 2393 N N . ARG B 1 28 ? 14.945 -0.699 1.932 1 97.62 28 ARG B N 1
ATOM 2394 C CA . ARG B 1 28 ? 14.867 -0.656 3.389 1 97.62 28 ARG B CA 1
ATOM 2395 C C . ARG B 1 28 ? 13.648 0.14 3.846 1 97.62 28 ARG B C 1
ATOM 2397 O O . ARG B 1 28 ? 12.828 0.556 3.025 1 97.62 28 ARG B O 1
ATOM 2404 N N . LYS B 1 29 ? 13.445 0.262 5.09 1 96.94 29 LYS B N 1
ATOM 2405 C CA . LYS B 1 29 ? 12.359 1.049 5.68 1 96.94 29 LYS B CA 1
ATOM 2406 C C . LYS B 1 29 ? 12.914 2.166 6.559 1 96.94 29 LYS B C 1
ATOM 2408 O O . LYS B 1 29 ? 13.891 1.968 7.285 1 96.94 29 LYS B O 1
ATOM 2413 N N . PHE B 1 30 ? 12.352 3.303 6.441 1 94.69 30 PHE B N 1
ATOM 2414 C CA . PHE B 1 30 ? 12.641 4.371 7.391 1 94.69 30 PHE B CA 1
ATOM 2415 C C . PHE B 1 30 ? 12.039 4.062 8.758 1 94.69 30 PHE B C 1
ATOM 2417 O O . PHE B 1 30 ? 11.18 3.186 8.875 1 94.69 30 PHE B O 1
ATOM 2424 N N . PRO B 1 31 ? 12.461 4.75 9.789 1 89.69 31 PRO B N 1
ATOM 2425 C CA . PRO B 1 31 ? 11.922 4.527 11.133 1 89.69 31 PRO B CA 1
ATOM 2426 C C . PRO B 1 31 ? 10.406 4.707 11.203 1 89.69 31 PRO B C 1
ATOM 2428 O O . PRO B 1 31 ? 9.742 4.062 12.016 1 89.69 31 PRO B O 1
ATOM 2431 N N . ASP B 1 32 ? 9.859 5.461 10.375 1 90.88 32 ASP B N 1
ATOM 2432 C CA . ASP B 1 32 ? 8.43 5.715 10.406 1 90.88 32 ASP B CA 1
ATOM 2433 C C . ASP B 1 32 ? 7.664 4.656 9.617 1 90.88 32 ASP B C 1
ATOM 2435 O O . ASP B 1 32 ? 6.438 4.715 9.508 1 90.88 32 ASP B O 1
ATOM 2439 N N . GLY B 1 33 ? 8.398 3.771 8.938 1 93.94 33 GLY B N 1
ATOM 2440 C CA . GLY B 1 33 ? 7.766 2.65 8.266 1 93.94 33 GLY B CA 1
ATOM 2441 C C . GLY B 1 33 ? 7.695 2.822 6.762 1 93.94 33 GLY B C 1
ATOM 2442 O O . GLY B 1 33 ? 7.34 1.889 6.039 1 93.94 33 GLY B O 1
ATOM 2443 N N . GLU B 1 34 ? 8.016 4 6.281 1 97.38 34 GLU B N 1
ATOM 2444 C CA . GLU B 1 34 ? 7.992 4.227 4.84 1 97.38 34 GLU B CA 1
ATOM 2445 C C . GLU B 1 34 ? 9.109 3.455 4.141 1 97.38 34 GLU B C 1
ATOM 2447 O O . GLU B 1 34 ? 10.195 3.281 4.695 1 97.38 34 GLU B O 1
ATOM 2452 N N . LYS B 1 35 ? 8.82 3.041 2.955 1 98.31 35 LYS B N 1
ATOM 2453 C CA . LYS B 1 35 ? 9.797 2.303 2.158 1 98.31 35 LYS B CA 1
ATOM 2454 C C . LYS B 1 35 ? 10.805 3.25 1.512 1 98.31 35 LYS B C 1
ATOM 2456 O O . LYS B 1 35 ? 10.438 4.336 1.058 1 98.31 35 LYS B O 1
ATOM 2461 N N . TYR B 1 36 ? 12.031 2.797 1.573 1 98.62 36 TYR B N 1
ATOM 2462 C CA . TYR B 1 36 ? 13.109 3.428 0.816 1 98.62 36 TYR B CA 1
ATOM 2463 C C . TYR B 1 36 ? 13.57 2.531 -0.326 1 98.62 36 TYR B C 1
ATOM 2465 O O . TYR B 1 36 ? 13.836 1.343 -0.124 1 98.62 36 TYR B O 1
ATOM 2473 N N . VAL B 1 37 ? 13.641 3.078 -1.511 1 98.75 37 VAL B N 1
ATOM 2474 C CA . VAL B 1 37 ? 14.047 2.371 -2.721 1 98.75 37 VAL B CA 1
ATOM 2475 C C . VAL B 1 37 ? 15.164 3.139 -3.416 1 98.75 37 VAL B C 1
ATOM 2477 O O . VAL B 1 37 ? 15.117 4.367 -3.521 1 98.75 37 VAL B O 1
ATOM 2480 N N . ARG B 1 38 ? 16.172 2.482 -3.873 1 98.81 38 ARG B N 1
ATOM 2481 C CA . ARG B 1 38 ? 17.203 3.088 -4.711 1 98.81 38 ARG B CA 1
ATOM 2482 C C . ARG B 1 38 ? 17.781 2.074 -5.691 1 98.81 38 ARG B C 1
ATOM 2484 O O . ARG B 1 38 ? 18.359 1.065 -5.281 1 98.81 38 ARG B O 1
ATOM 2491 N N . VAL B 1 39 ? 17.594 2.291 -6.93 1 98.38 39 VAL B N 1
ATOM 2492 C CA . VAL B 1 39 ? 18.125 1.431 -7.984 1 98.38 39 VAL B CA 1
ATOM 2493 C C . VAL B 1 39 ? 19.562 1.841 -8.312 1 98.38 39 VAL B C 1
ATOM 2495 O O . VAL B 1 39 ? 19.812 3.002 -8.633 1 98.38 39 VAL B O 1
ATOM 2498 N N . LEU B 1 40 ? 20.484 1.01 -8.227 1 97.19 40 LEU B N 1
ATOM 2499 C CA . LEU B 1 40 ? 21.891 1.353 -8.375 1 97.19 40 LEU B CA 1
ATOM 2500 C C . LEU B 1 40 ? 22.375 1.087 -9.797 1 97.19 40 LEU B C 1
ATOM 2502 O O . LEU B 1 40 ? 23.359 1.687 -10.242 1 97.19 40 LEU B O 1
ATOM 2506 N N . GLY B 1 41 ? 21.766 0.284 -10.625 1 93.75 41 GLY B N 1
ATOM 2507 C CA . GLY B 1 41 ? 22.234 -0.047 -11.961 1 93.75 41 GLY B CA 1
ATOM 2508 C C . GLY B 1 41 ? 21.625 0.836 -13.039 1 93.75 41 GLY B C 1
ATOM 2509 O O . GLY B 1 41 ? 20.828 1.729 -12.742 1 93.75 41 GLY B O 1
ATOM 2510 N N . PHE B 1 42 ? 22.203 0.748 -14.219 1 94.25 42 PHE B N 1
ATOM 2511 C CA . PHE B 1 42 ? 21.766 1.531 -15.375 1 94.25 42 PHE B CA 1
ATOM 2512 C C . PHE B 1 42 ? 21.312 0.621 -16.5 1 94.25 42 PHE B C 1
ATOM 2514 O O . PHE B 1 42 ? 21.688 -0.553 -16.562 1 94.25 42 PHE B O 1
ATOM 2521 N N . GLY B 1 43 ? 20.484 1.173 -17.328 1 94.62 43 GLY B N 1
ATOM 2522 C CA . GLY B 1 43 ? 19.984 0.436 -18.484 1 94.62 43 GLY B CA 1
ATOM 2523 C C . GLY B 1 43 ? 18.844 1.139 -19.188 1 94.62 43 GLY B C 1
ATOM 2524 O O . GLY B 1 43 ? 18.562 2.307 -18.922 1 94.62 43 GLY B O 1
ATOM 2525 N N . ARG B 1 44 ? 18.328 0.454 -20.141 1 96.69 44 ARG B N 1
ATOM 2526 C CA . ARG B 1 44 ? 17.234 1.014 -20.938 1 96.69 44 ARG B CA 1
ATOM 2527 C C . ARG B 1 44 ? 15.914 0.31 -20.625 1 96.69 44 ARG B C 1
ATOM 2529 O O . ARG B 1 44 ? 14.844 0.923 -20.688 1 96.69 44 ARG B O 1
ATOM 2536 N N . GLU B 1 45 ? 16.047 -0.992 -20.359 1 98 45 GLU B N 1
ATOM 2537 C CA . GLU B 1 45 ? 14.891 -1.816 -20.031 1 98 45 GLU B CA 1
ATOM 2538 C C . GLU B 1 45 ? 15.133 -2.631 -18.766 1 98 45 GLU B C 1
ATOM 2540 O O . GLU B 1 45 ? 16.281 -2.977 -18.453 1 98 45 GLU B O 1
ATOM 2545 N N . ALA B 1 46 ? 14.117 -2.865 -18.016 1 98.31 46 ALA B N 1
ATOM 2546 C CA . ALA B 1 46 ? 14.25 -3.662 -16.797 1 98.31 46 ALA B CA 1
ATOM 2547 C C . ALA B 1 46 ? 13.031 -4.547 -16.594 1 98.31 46 ALA B C 1
ATOM 2549 O O . ALA B 1 46 ? 11.914 -4.188 -16.984 1 98.31 46 ALA B O 1
ATOM 2550 N N . THR B 1 47 ? 13.258 -5.695 -16.078 1 98.81 47 THR B N 1
ATOM 2551 C CA . THR B 1 47 ? 12.219 -6.598 -15.594 1 98.81 47 THR B CA 1
ATOM 2552 C C . THR B 1 47 ? 12.25 -6.68 -14.07 1 98.81 47 THR B C 1
ATOM 2554 O O . THR B 1 47 ? 13.219 -7.172 -13.484 1 98.81 47 THR B O 1
ATOM 2557 N N . VAL B 1 48 ? 11.211 -6.156 -13.461 1 98.94 48 VAL B N 1
ATOM 2558 C CA . VAL B 1 48 ? 11.125 -6.164 -12 1 98.94 48 VAL B CA 1
ATOM 2559 C C . VAL B 1 48 ? 10.383 -7.414 -11.539 1 98.94 48 VAL B C 1
ATOM 2561 O O . VAL B 1 48 ? 9.266 -7.688 -11.992 1 98.94 48 VAL B O 1
ATOM 2564 N N . ILE B 1 49 ? 10.992 -8.203 -10.664 1 98.94 49 ILE B N 1
ATOM 2565 C CA . ILE B 1 49 ? 10.391 -9.422 -10.141 1 98.94 49 ILE B CA 1
ATOM 2566 C C . ILE B 1 49 ? 10.023 -9.234 -8.672 1 98.94 49 ILE B C 1
ATOM 2568 O O . ILE B 1 49 ? 10.898 -9.023 -7.828 1 98.94 49 ILE B O 1
ATOM 2572 N N . SER B 1 50 ? 8.773 -9.305 -8.359 1 98.88 50 SER B N 1
ATOM 2573 C CA . SER B 1 50 ? 8.352 -9.219 -6.965 1 98.88 50 SER B CA 1
ATOM 2574 C C . SER B 1 50 ? 6.949 -9.797 -6.777 1 98.88 50 SER B C 1
ATOM 2576 O O . SER B 1 50 ? 5.969 -9.219 -7.254 1 98.88 50 SER B O 1
ATOM 2578 N N . SER B 1 51 ? 6.836 -10.922 -6.086 1 98.75 51 SER B N 1
ATOM 2579 C CA . SER B 1 51 ? 5.535 -11.445 -5.68 1 98.75 51 SER B CA 1
ATOM 2580 C C . SER B 1 51 ? 4.895 -10.562 -4.613 1 98.75 51 SER B C 1
ATOM 2582 O O . SER B 1 51 ? 5.59 -10 -3.764 1 98.75 51 SER B O 1
ATOM 2584 N N . THR B 1 52 ? 3.619 -10.461 -4.602 1 98.75 52 THR B N 1
ATOM 2585 C CA . THR B 1 52 ? 2.957 -9.586 -3.639 1 98.75 52 THR B CA 1
ATOM 2586 C C . THR B 1 52 ? 2.25 -10.406 -2.562 1 98.75 52 THR B C 1
ATOM 2588 O O . THR B 1 52 ? 1.104 -10.117 -2.211 1 98.75 52 THR B O 1
ATOM 2591 N N . PHE B 1 53 ? 2.875 -11.539 -2.131 1 98 53 PHE B N 1
ATOM 2592 C CA . PHE B 1 53 ? 2.383 -12.227 -0.942 1 98 53 PHE B CA 1
ATOM 2593 C C . PHE B 1 53 ? 2.557 -11.359 0.297 1 98 53 PHE B C 1
ATOM 2595 O O . PHE B 1 53 ? 3.188 -10.297 0.236 1 98 53 PHE B O 1
ATOM 2602 N N . ALA B 1 54 ? 2.039 -11.719 1.404 1 95.81 54 ALA B N 1
ATOM 2603 C CA . ALA B 1 54 ? 2.004 -10.898 2.611 1 95.81 54 ALA B CA 1
ATOM 2604 C C . ALA B 1 54 ? 3.412 -10.5 3.043 1 95.81 54 ALA B C 1
ATOM 2606 O O . ALA B 1 54 ? 4.332 -11.32 3.018 1 95.81 54 ALA B O 1
ATOM 2607 N N . PRO B 1 55 ? 3.514 -9.211 3.439 1 96.62 55 PRO B N 1
ATOM 2608 C CA . PRO B 1 55 ? 2.549 -8.109 3.5 1 96.62 55 PRO B CA 1
ATOM 2609 C C . PRO B 1 55 ? 2.312 -7.461 2.139 1 96.62 55 PRO B C 1
ATOM 2611 O O . PRO B 1 55 ? 3.168 -6.719 1.648 1 96.62 55 PRO B O 1
ATOM 2614 N N . GLN B 1 56 ? 1.237 -7.727 1.545 1 98.06 56 GLN B N 1
ATOM 2615 C CA . GLN B 1 56 ? 0.964 -7.473 0.134 1 98.06 56 GLN B CA 1
ATOM 2616 C C . GLN B 1 56 ? 0.92 -5.977 -0.16 1 98.06 56 GLN B C 1
ATOM 2618 O O . GLN B 1 56 ? 1.454 -5.523 -1.174 1 98.06 56 GLN B O 1
ATOM 2623 N N . ASP B 1 57 ? 0.319 -5.168 0.789 1 98.44 57 ASP B N 1
ATOM 2624 C CA . ASP B 1 57 ? 0.148 -3.746 0.51 1 98.44 57 ASP B CA 1
ATOM 2625 C C . ASP B 1 57 ? 1.498 -3.037 0.424 1 98.44 57 ASP B C 1
ATOM 2627 O O . ASP B 1 57 ? 1.704 -2.188 -0.446 1 98.44 57 ASP B O 1
ATOM 2631 N N . GLU B 1 58 ? 2.371 -3.441 1.295 1 98.06 58 GLU B N 1
ATOM 2632 C CA . GLU B 1 58 ? 3.723 -2.895 1.288 1 98.06 58 GLU B CA 1
ATOM 2633 C C . GLU B 1 58 ? 4.449 -3.23 -0.011 1 98.06 58 GLU B C 1
ATOM 2635 O O . GLU B 1 58 ? 5.129 -2.379 -0.588 1 98.06 58 GLU B O 1
ATOM 2640 N N . LYS B 1 59 ? 4.301 -4.441 -0.473 1 98.75 59 LYS B N 1
ATOM 2641 C CA . LYS B 1 59 ? 5.012 -4.887 -1.667 1 98.75 59 LYS B CA 1
ATOM 2642 C C . LYS B 1 59 ? 4.426 -4.254 -2.926 1 98.75 59 LYS B C 1
ATOM 2644 O O . LYS B 1 59 ? 5.152 -3.975 -3.883 1 98.75 59 LYS B O 1
ATOM 2649 N N . ILE B 1 60 ? 3.117 -4.039 -2.92 1 98.88 60 ILE B N 1
ATOM 2650 C CA . ILE B 1 60 ? 2.48 -3.371 -4.051 1 98.88 60 ILE B CA 1
ATOM 2651 C C . ILE B 1 60 ? 2.994 -1.938 -4.16 1 98.88 60 ILE B C 1
ATOM 2653 O O . ILE B 1 60 ? 3.375 -1.488 -5.242 1 98.88 60 ILE B O 1
ATOM 2657 N N . LEU B 1 61 ? 3.027 -1.239 -3.045 1 98.88 61 LEU B N 1
ATOM 2658 C CA . LEU B 1 61 ? 3.541 0.125 -3.078 1 98.88 61 LEU B CA 1
ATOM 2659 C C . LEU B 1 61 ? 5.02 0.141 -3.455 1 98.88 61 LEU B C 1
ATOM 2661 O O . LEU B 1 61 ? 5.465 1.023 -4.191 1 98.88 61 LEU B O 1
ATOM 2665 N N . GLU B 1 62 ? 5.766 -0.837 -2.924 1 98.88 62 GLU B N 1
ATOM 2666 C CA . GLU B 1 62 ? 7.176 -0.952 -3.281 1 98.88 62 GLU B CA 1
ATOM 2667 C C . GLU B 1 62 ? 7.355 -1.086 -4.789 1 98.88 62 GLU B C 1
ATOM 2669 O O . GLU B 1 62 ? 8.258 -0.48 -5.371 1 98.88 62 GLU B O 1
ATOM 2674 N N . LEU B 1 63 ? 6.5 -1.84 -5.414 1 98.94 63 LEU B N 1
ATOM 2675 C CA . LEU B 1 63 ? 6.555 -2.006 -6.863 1 98.94 63 LEU B CA 1
ATOM 2676 C C . LEU B 1 63 ? 6.34 -0.673 -7.57 1 98.94 63 LEU B C 1
ATOM 2678 O O . LEU B 1 63 ? 7.004 -0.384 -8.57 1 98.94 63 LEU B O 1
ATOM 2682 N N . LEU B 1 64 ? 5.438 0.132 -7.078 1 98.94 64 LEU B N 1
ATOM 2683 C CA . LEU B 1 64 ? 5.199 1.451 -7.656 1 98.94 64 LEU B CA 1
ATOM 2684 C C . LEU B 1 64 ? 6.438 2.334 -7.516 1 98.94 64 LEU B C 1
ATOM 2686 O O . LEU B 1 64 ? 6.844 2.994 -8.477 1 98.94 64 LEU B O 1
ATOM 2690 N N . LEU B 1 65 ? 7.02 2.291 -6.312 1 98.94 65 LEU B N 1
ATOM 2691 C CA . LEU B 1 65 ? 8.188 3.119 -6.039 1 98.94 65 LEU B CA 1
ATOM 2692 C C . LEU B 1 65 ? 9.375 2.689 -6.898 1 98.94 65 LEU B C 1
ATOM 2694 O O . LEU B 1 65 ? 10.117 3.533 -7.402 1 98.94 65 LEU B O 1
ATOM 2698 N N . ILE B 1 66 ? 9.523 1.358 -7.059 1 98.94 66 ILE B N 1
ATOM 2699 C CA . ILE B 1 66 ? 10.586 0.861 -7.922 1 98.94 66 ILE B CA 1
ATOM 2700 C C . ILE B 1 66 ? 10.359 1.347 -9.352 1 98.94 66 ILE B C 1
ATOM 2702 O O . ILE B 1 66 ? 11.297 1.783 -10.023 1 98.94 66 ILE B O 1
ATOM 2706 N N . GLY B 1 67 ? 9.117 1.256 -9.836 1 98.88 67 GLY B N 1
ATOM 2707 C CA . GLY B 1 67 ? 8.789 1.772 -11.156 1 98.88 67 GLY B CA 1
ATOM 2708 C C . GLY B 1 67 ? 9.133 3.24 -11.32 1 98.88 67 GLY B C 1
ATOM 2709 O O . GLY B 1 67 ? 9.727 3.633 -12.328 1 98.88 67 GLY B O 1
ATOM 2710 N N . ASP B 1 68 ? 8.766 4.062 -10.344 1 98.94 68 ASP B N 1
ATOM 2711 C CA . ASP B 1 68 ? 9.062 5.488 -10.383 1 98.94 68 ASP B CA 1
ATOM 2712 C C . ASP B 1 68 ? 10.57 5.73 -10.422 1 98.94 68 ASP B C 1
ATOM 2714 O O . ASP B 1 68 ? 11.055 6.559 -11.195 1 98.94 68 ASP B O 1
ATOM 2718 N N . ALA B 1 69 ? 11.305 4.973 -9.594 1 98.88 69 ALA B N 1
ATOM 2719 C CA . ALA B 1 69 ? 12.758 5.102 -9.531 1 98.88 69 ALA B CA 1
ATOM 2720 C C . ALA B 1 69 ? 13.391 4.793 -10.891 1 98.88 69 ALA B C 1
ATOM 2722 O O . ALA B 1 69 ? 14.273 5.52 -11.352 1 98.88 69 ALA B O 1
ATOM 2723 N N . LEU B 1 70 ? 12.938 3.699 -11.484 1 98.81 70 LEU B N 1
ATOM 2724 C CA . LEU B 1 70 ? 13.484 3.275 -12.766 1 98.81 70 LEU B CA 1
ATOM 2725 C C . LEU B 1 70 ? 13.18 4.301 -13.852 1 98.81 70 LEU B C 1
ATOM 2727 O O . LEU B 1 70 ? 14.055 4.648 -14.648 1 98.81 70 LEU B O 1
ATOM 2731 N N . ARG B 1 71 ? 11.938 4.809 -13.875 1 98.69 71 ARG B N 1
ATOM 2732 C CA . ARG B 1 71 ? 11.578 5.844 -14.844 1 98.69 71 ARG B CA 1
ATOM 2733 C C . ARG B 1 71 ? 12.398 7.109 -14.625 1 98.69 71 ARG B C 1
ATOM 2735 O O . ARG B 1 71 ? 12.906 7.703 -15.578 1 98.69 71 ARG B O 1
ATOM 2742 N N . GLU B 1 72 ? 12.539 7.504 -13.367 1 98.19 72 GLU B N 1
ATOM 2743 C CA . GLU B 1 72 ? 13.344 8.664 -13 1 98.19 72 GLU B CA 1
ATOM 2744 C C . GLU B 1 72 ? 14.781 8.516 -13.484 1 98.19 72 GLU B C 1
ATOM 2746 O O . GLU B 1 72 ? 15.406 9.5 -13.891 1 98.19 72 GLU B O 1
ATOM 2751 N N . LYS B 1 73 ? 15.211 7.363 -13.445 1 97.38 73 LYS B N 1
ATOM 2752 C CA . LYS B 1 73 ? 16.594 7.086 -13.812 1 97.38 73 LYS B CA 1
ATOM 2753 C C . LYS B 1 73 ? 16.766 7 -15.328 1 97.38 73 LYS B C 1
ATOM 2755 O O . LYS B 1 73 ? 17.875 6.879 -15.836 1 97.38 73 LYS B O 1
ATOM 2760 N N . GLY B 1 74 ? 15.641 6.863 -16.109 1 97.38 74 GLY B N 1
ATOM 2761 C CA . GLY B 1 74 ? 15.727 6.961 -17.562 1 97.38 74 GLY B CA 1
ATOM 2762 C C . GLY B 1 74 ? 15.359 5.668 -18.266 1 97.38 74 GLY B C 1
ATOM 2763 O O . GLY B 1 74 ? 15.453 5.578 -19.5 1 97.38 74 GLY B O 1
ATOM 2764 N N . PHE B 1 75 ? 14.977 4.605 -17.531 1 98.25 75 PHE B N 1
ATOM 2765 C CA . PHE B 1 75 ? 14.539 3.371 -18.172 1 98.25 75 PHE B CA 1
ATOM 2766 C C . PHE B 1 75 ? 13.281 3.605 -19 1 98.25 75 PHE B C 1
ATOM 2768 O O . PHE B 1 75 ? 12.336 4.25 -18.547 1 98.25 75 PHE B O 1
ATOM 2775 N N . GLU B 1 76 ? 13.195 3.064 -20.156 1 98.25 76 GLU B N 1
ATOM 2776 C CA . GLU B 1 76 ? 12.141 3.385 -21.109 1 98.25 76 GLU B CA 1
ATOM 2777 C C . GLU B 1 76 ? 11.086 2.285 -21.156 1 98.25 76 GLU B C 1
ATOM 2779 O O . GLU B 1 76 ? 9.922 2.551 -21.453 1 98.25 76 GLU B O 1
ATOM 2784 N N . LYS B 1 77 ? 11.523 1.07 -20.969 1 98.56 77 LYS B N 1
ATOM 2785 C CA . LYS B 1 77 ? 10.617 -0.073 -21 1 98.56 77 LYS B CA 1
ATOM 2786 C C . LYS B 1 77 ? 10.711 -0.883 -19.719 1 98.56 77 LYS B C 1
ATOM 2788 O O . LYS B 1 77 ? 11.789 -1.366 -19.359 1 98.56 77 LYS B O 1
ATOM 2793 N N . LEU B 1 78 ? 9.625 -1 -19.047 1 98.88 78 LEU B N 1
ATOM 2794 C CA . LEU B 1 78 ? 9.594 -1.719 -17.781 1 98.88 78 LEU B CA 1
ATOM 2795 C C . LEU B 1 78 ? 8.594 -2.873 -17.828 1 98.88 78 LEU B C 1
ATOM 2797 O O . LEU B 1 78 ? 7.469 -2.703 -18.297 1 98.88 78 LEU B O 1
ATOM 2801 N N . ARG B 1 79 ? 9.016 -4.031 -17.375 1 98.81 79 ARG B N 1
ATOM 2802 C CA . ARG B 1 79 ? 8.18 -5.215 -17.188 1 98.81 79 ARG B CA 1
ATOM 2803 C C . ARG B 1 79 ? 8.078 -5.594 -15.719 1 98.81 79 ARG B C 1
ATOM 2805 O O . ARG B 1 79 ? 9.07 -5.527 -14.992 1 98.81 79 ARG B O 1
ATOM 2812 N N . ALA B 1 80 ? 6.934 -5.863 -15.328 1 98.94 80 ALA B N 1
ATOM 2813 C CA . ALA B 1 80 ? 6.746 -6.418 -13.992 1 98.94 80 ALA B CA 1
ATOM 2814 C C . ALA B 1 80 ? 6.387 -7.902 -14.055 1 98.94 80 ALA B C 1
ATOM 2816 O O . ALA B 1 80 ? 5.441 -8.289 -14.75 1 98.94 80 ALA B O 1
ATOM 2817 N N . VAL B 1 81 ? 7.168 -8.703 -13.445 1 98.94 81 VAL B N 1
ATOM 2818 C CA . VAL B 1 81 ? 6.82 -10.094 -13.172 1 98.94 81 VAL B CA 1
ATOM 2819 C C . VAL B 1 81 ? 6.363 -10.242 -11.719 1 98.94 81 VAL B C 1
ATOM 2821 O O . VAL B 1 81 ? 7.176 -10.148 -10.797 1 98.94 81 VAL B O 1
ATOM 2824 N N . VAL B 1 82 ? 5.113 -10.414 -11.57 1 98.94 82 VAL B N 1
ATOM 2825 C CA . VAL B 1 82 ? 4.508 -10.547 -10.25 1 98.94 82 VAL B CA 1
ATOM 2826 C C . VAL B 1 82 ? 3.943 -11.961 -10.086 1 98.94 82 VAL B C 1
ATOM 2828 O O . VAL B 1 82 ? 2.756 -12.188 -10.328 1 98.94 82 VAL B O 1
ATOM 2831 N N . PRO B 1 83 ? 4.785 -12.859 -9.625 1 98.88 83 PRO B N 1
ATOM 2832 C CA . PRO B 1 83 ? 4.414 -14.273 -9.641 1 98.88 83 PRO B CA 1
ATOM 2833 C C . PRO B 1 83 ? 3.102 -14.547 -8.906 1 98.88 83 PRO B C 1
ATOM 2835 O O . PRO B 1 83 ? 2.221 -15.219 -9.445 1 98.88 83 PRO B O 1
ATOM 2838 N N . TYR B 1 84 ? 2.949 -14.164 -7.676 1 98.88 84 TYR B N 1
ATOM 2839 C CA . TYR B 1 84 ? 1.681 -14.141 -6.953 1 98.88 84 TYR B CA 1
ATOM 2840 C C . TYR B 1 84 ? 1.108 -12.734 -6.891 1 98.88 84 TYR B C 1
ATOM 2842 O O . TYR B 1 84 ? 1.747 -11.82 -6.363 1 98.88 84 TYR B O 1
ATOM 2850 N N . PHE B 1 85 ? -0.075 -12.555 -7.426 1 98.88 85 PHE B N 1
ATOM 2851 C CA . PHE B 1 85 ? -0.697 -11.242 -7.512 1 98.88 85 PHE B CA 1
ATOM 2852 C C . PHE B 1 85 ? -1.774 -11.078 -6.445 1 98.88 85 PHE B C 1
ATOM 2854 O O . PHE B 1 85 ? -2.906 -11.531 -6.629 1 98.88 85 PHE B O 1
ATOM 2861 N N . ALA B 1 86 ? -1.476 -10.336 -5.434 1 98.62 86 ALA B N 1
ATOM 2862 C CA . ALA B 1 86 ? -2.426 -10.094 -4.352 1 98.62 86 ALA B CA 1
ATOM 2863 C C . ALA B 1 86 ? -3.701 -9.438 -4.879 1 98.62 86 ALA B C 1
ATOM 2865 O O . ALA B 1 86 ? -3.68 -8.758 -5.902 1 98.62 86 ALA B O 1
ATOM 2866 N N . TYR B 1 87 ? -4.828 -9.719 -4.195 1 98.69 87 TYR B N 1
ATOM 2867 C CA . TYR B 1 87 ? -6.141 -9.156 -4.496 1 98.69 87 TYR B CA 1
ATOM 2868 C C . TYR B 1 87 ? -6.746 -9.805 -5.734 1 98.69 87 TYR B C 1
ATOM 2870 O O . TYR B 1 87 ? -7.824 -9.414 -6.188 1 98.69 87 TYR B O 1
ATOM 2878 N N . SER B 1 88 ? -6.117 -10.844 -6.281 1 98 88 SER B N 1
ATOM 2879 C CA . SER B 1 88 ? -6.59 -11.484 -7.508 1 98 88 SER B CA 1
ATOM 2880 C C . SER B 1 88 ? -7.926 -12.18 -7.285 1 98 88 SER B C 1
ATOM 2882 O O . SER B 1 88 ? -8.68 -12.406 -8.234 1 98 88 SER B O 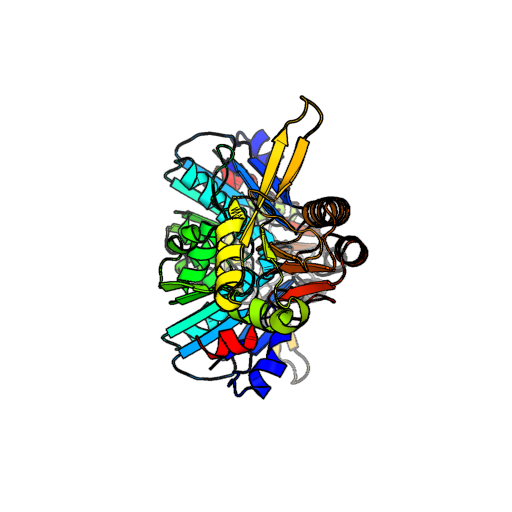1
ATOM 2884 N N . ARG B 1 89 ? -8.25 -12.555 -5.984 1 97 89 ARG B N 1
ATOM 2885 C CA . ARG B 1 89 ? -9.516 -13.211 -5.688 1 97 89 ARG B CA 1
ATOM 2886 C C . ARG B 1 89 ? -10.648 -12.195 -5.559 1 97 89 ARG B C 1
ATOM 2888 O O . ARG B 1 89 ? -11.82 -12.562 -5.562 1 97 89 ARG B O 1
ATOM 2895 N N . GLN B 1 90 ? -10.305 -10.906 -5.441 1 98.4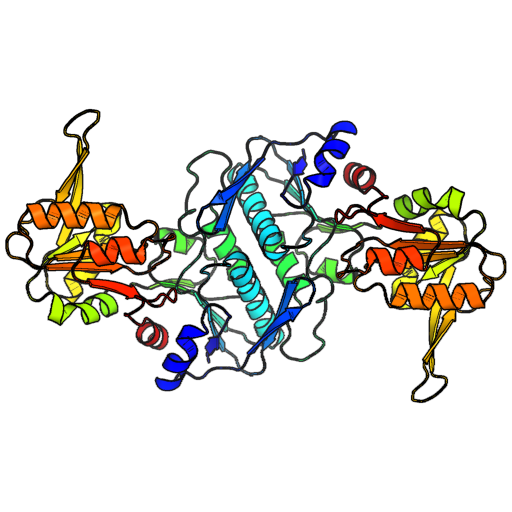4 90 GLN B N 1
ATOM 2896 C CA . GLN B 1 90 ? -11.281 -9.828 -5.48 1 98.44 90 GLN B CA 1
ATOM 2897 C C . GLN B 1 90 ? -11.453 -9.289 -6.898 1 98.44 90 GLN B C 1
ATOM 2899 O O . GLN B 1 90 ? -11.117 -8.141 -7.172 1 98.44 90 GLN B O 1
ATOM 2904 N N . ASP B 1 91 ? -12.031 -10.148 -7.793 1 98.19 91 ASP B N 1
ATOM 2905 C CA . ASP B 1 91 ? -11.969 -9.961 -9.242 1 98.19 91 ASP B CA 1
ATOM 2906 C C . ASP B 1 91 ? -13.328 -9.539 -9.797 1 98.19 91 ASP B C 1
ATOM 2908 O O . ASP B 1 91 ? -13.484 -9.383 -11.016 1 98.19 91 ASP B O 1
ATOM 2912 N N . ARG B 1 92 ? -14.328 -9.422 -8.922 1 97.81 92 ARG B N 1
ATOM 2913 C CA . ARG B 1 92 ? -15.664 -9 -9.328 1 97.81 92 ARG B CA 1
ATOM 2914 C C . ARG B 1 92 ? -16.438 -8.43 -8.141 1 97.81 92 ARG B C 1
ATOM 2916 O O . ARG B 1 92 ? -16.047 -8.609 -6.988 1 97.81 92 ARG B O 1
ATOM 2923 N N . VAL B 1 93 ? -17.5 -7.707 -8.492 1 98.25 93 VAL B N 1
ATOM 2924 C CA . VAL B 1 93 ? -18.422 -7.223 -7.473 1 98.25 93 VAL B CA 1
ATOM 2925 C C . VAL B 1 93 ? -19.406 -8.328 -7.09 1 98.25 93 VAL B C 1
ATOM 2927 O O . VAL B 1 93 ? -20.156 -8.812 -7.93 1 98.25 93 VAL B O 1
ATOM 2930 N N . THR B 1 94 ? -19.328 -8.797 -5.852 1 97.56 94 THR B N 1
ATOM 2931 C CA . THR B 1 94 ? -20.266 -9.812 -5.375 1 97.56 94 THR B CA 1
ATOM 2932 C C . THR B 1 94 ? -21.406 -9.18 -4.586 1 97.56 94 THR B C 1
ATOM 2934 O O . THR B 1 94 ? -22.5 -9.727 -4.539 1 97.56 94 THR B O 1
ATOM 2937 N N . LYS B 1 95 ? -21.109 -8.141 -3.912 1 97.81 95 LYS B N 1
ATOM 2938 C CA . LYS B 1 95 ? -22.062 -7.289 -3.215 1 97.81 95 LYS B CA 1
ATOM 2939 C C . LYS B 1 95 ? -21.938 -5.836 -3.658 1 97.81 95 LYS B C 1
ATOM 2941 O O . LYS B 1 95 ? -20.812 -5.316 -3.766 1 97.81 95 LYS B O 1
ATOM 2946 N N . GLU B 1 96 ? -23.031 -5.219 -3.861 1 97.06 96 GLU B N 1
ATOM 2947 C CA . GLU B 1 96 ? -23.016 -3.828 -4.301 1 97.06 96 GLU B CA 1
ATOM 2948 C C . GLU B 1 96 ? -22.156 -2.965 -3.375 1 97.06 96 GLU B C 1
ATOM 2950 O O . GLU B 1 96 ? -22.281 -3.062 -2.152 1 97.06 96 GLU B O 1
ATOM 2955 N N . GLY B 1 97 ? -21.328 -2.133 -3.955 1 98.25 97 GLY B N 1
ATOM 2956 C CA . GLY B 1 97 ? -20.484 -1.235 -3.176 1 98.25 97 GLY B CA 1
ATOM 2957 C C . GLY B 1 97 ? -19.062 -1.72 -3.039 1 98.25 97 GLY B C 1
ATOM 2958 O O . GLY B 1 97 ? -18.203 -1.001 -2.521 1 98.25 97 GLY B O 1
ATOM 2959 N N . GLU B 1 98 ? -18.828 -2.918 -3.525 1 98.75 98 GLU B N 1
ATOM 2960 C CA . GLU B 1 98 ? -17.469 -3.475 -3.506 1 98.75 98 GLU B CA 1
ATOM 2961 C C . GLU B 1 98 ? -16.656 -2.982 -4.699 1 98.75 98 GLU B C 1
ATOM 2963 O O . GLU B 1 98 ? -17.203 -2.699 -5.762 1 98.75 98 GLU B O 1
ATOM 2968 N N . PRO B 1 99 ? -15.398 -2.877 -4.508 1 98.81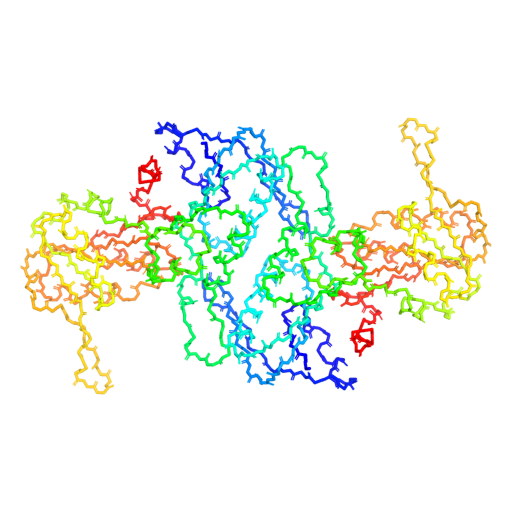 99 PRO B N 1
ATOM 2969 C CA . PRO B 1 99 ? -14.523 -2.643 -5.66 1 98.81 99 PRO B CA 1
ATOM 2970 C C . PRO B 1 99 ? -14.219 -3.922 -6.438 1 98.81 99 PRO B C 1
ATOM 2972 O O . PRO B 1 99 ? -14.578 -5.016 -6 1 98.81 99 PRO B O 1
ATOM 2975 N N . ILE B 1 100 ? -13.711 -3.746 -7.598 1 98.81 100 ILE B N 1
ATOM 2976 C CA . ILE B 1 100 ? -12.883 -4.77 -8.227 1 98.81 100 ILE B CA 1
ATOM 2977 C C . ILE B 1 100 ? -11.406 -4.52 -7.895 1 98.81 100 ILE B C 1
ATOM 2979 O O . ILE B 1 100 ? -10.719 -3.811 -8.625 1 98.81 100 ILE B O 1
ATOM 2983 N N . SER B 1 101 ? -10.977 -5.102 -6.824 1 98.88 101 SER B N 1
ATOM 2984 C CA . SER B 1 101 ? -9.711 -4.723 -6.211 1 98.88 101 SER B CA 1
ATOM 2985 C C . SER B 1 101 ? -8.531 -5.027 -7.133 1 98.88 101 SER B C 1
ATOM 2987 O O . SER B 1 101 ? -7.578 -4.25 -7.207 1 98.88 101 SER B O 1
ATOM 2989 N N . VAL B 1 102 ? -8.578 -6.145 -7.816 1 98.88 102 VAL B N 1
ATOM 2990 C CA . VAL B 1 102 ? -7.484 -6.523 -8.703 1 98.88 102 VAL B CA 1
ATOM 2991 C C . VAL B 1 102 ? -7.328 -5.477 -9.805 1 98.88 102 VAL B C 1
ATOM 2993 O O . VAL B 1 102 ? -6.211 -5.199 -10.25 1 98.88 102 VAL B O 1
ATOM 2996 N N . ARG B 1 103 ? -8.414 -4.875 -10.266 1 98.88 103 ARG B N 1
ATOM 2997 C CA . ARG B 1 103 ? -8.383 -3.807 -11.258 1 98.88 103 ARG B CA 1
ATOM 2998 C C . ARG B 1 103 ? -7.625 -2.594 -10.734 1 98.88 103 ARG B C 1
ATOM 3000 O O . ARG B 1 103 ? -6.777 -2.035 -11.438 1 98.88 103 ARG B O 1
ATOM 3007 N N . ALA B 1 104 ? -7.938 -2.213 -9.508 1 98.88 104 ALA B N 1
ATOM 3008 C CA . ALA B 1 104 ? -7.281 -1.055 -8.906 1 98.88 104 ALA B CA 1
ATOM 3009 C C . ALA B 1 104 ? -5.77 -1.252 -8.836 1 98.88 104 ALA B C 1
ATOM 3011 O O . ALA B 1 104 ? -5.004 -0.345 -9.172 1 98.88 104 ALA B O 1
ATOM 3012 N N . VAL B 1 105 ? -5.359 -2.445 -8.445 1 98.94 105 VAL B N 1
ATOM 3013 C CA . VAL B 1 105 ? -3.938 -2.73 -8.297 1 98.94 105 VAL B CA 1
ATOM 3014 C C . VAL B 1 105 ? -3.268 -2.752 -9.672 1 98.94 105 VAL B C 1
ATOM 3016 O O . VAL B 1 105 ? -2.193 -2.176 -9.852 1 98.94 105 VAL B O 1
ATOM 3019 N N . MET B 1 106 ? -3.904 -3.381 -10.641 1 98.94 106 MET B N 1
ATOM 3020 C CA . MET B 1 106 ? -3.344 -3.465 -11.984 1 98.94 106 MET B CA 1
ATOM 3021 C C . MET B 1 106 ? -3.205 -2.078 -12.602 1 98.94 106 MET B C 1
ATOM 3023 O O . MET B 1 106 ? -2.178 -1.761 -13.203 1 98.94 106 MET B O 1
ATOM 3027 N N . ARG B 1 107 ? -4.211 -1.253 -12.422 1 98.88 107 ARG B N 1
ATOM 3028 C CA . ARG B 1 107 ? -4.168 0.099 -12.977 1 98.88 107 ARG B CA 1
ATOM 3029 C C . ARG B 1 107 ? -3.053 0.916 -12.336 1 98.88 107 ARG B C 1
ATOM 3031 O O . ARG B 1 107 ? -2.371 1.688 -13.008 1 98.88 107 ARG B O 1
ATOM 3038 N N . ALA B 1 108 ? -2.873 0.739 -11.062 1 98.88 108 ALA B N 1
ATOM 3039 C CA . ALA B 1 108 ? -1.796 1.444 -10.375 1 98.88 108 ALA B CA 1
ATOM 3040 C C . ALA B 1 108 ? -0.433 1.052 -10.938 1 98.88 108 ALA B C 1
ATOM 3042 O O . ALA B 1 108 ? 0.405 1.914 -11.211 1 98.88 108 ALA B O 1
ATOM 3043 N N . LEU B 1 109 ? -0.244 -0.255 -11.125 1 98.94 109 LEU B N 1
ATOM 3044 C CA . LEU B 1 109 ? 1.029 -0.717 -11.672 1 98.94 109 LEU B CA 1
ATOM 3045 C C . LEU B 1 109 ? 1.219 -0.231 -13.102 1 98.94 109 LEU B C 1
ATOM 3047 O O . LEU B 1 109 ? 2.348 0.015 -13.531 1 98.94 109 LEU B O 1
ATOM 3051 N N . GLY B 1 110 ? 0.143 -0.064 -13.812 1 98.88 110 GLY B N 1
ATOM 3052 C CA . GLY B 1 110 ? 0.185 0.383 -15.195 1 98.88 110 GLY B CA 1
ATOM 3053 C C . GLY B 1 110 ? 0.71 1.798 -15.352 1 98.88 110 GLY B C 1
ATOM 3054 O O . GLY B 1 110 ? 1.045 2.225 -16.453 1 98.88 110 GLY B O 1
ATOM 3055 N N . LEU B 1 111 ? 0.801 2.525 -14.273 1 98.75 111 LEU B N 1
ATOM 3056 C CA . LEU B 1 111 ? 1.364 3.871 -14.297 1 98.75 111 LEU B CA 1
ATOM 3057 C C . LEU B 1 111 ? 2.834 3.838 -14.703 1 98.75 111 LEU B C 1
ATOM 3059 O O . LEU B 1 111 ? 3.342 4.797 -15.289 1 98.75 111 LEU B O 1
ATOM 3063 N N . TYR B 1 112 ? 3.48 2.688 -14.422 1 98.81 112 TYR B N 1
ATOM 3064 C CA . TYR B 1 112 ? 4.926 2.682 -14.625 1 98.81 112 TYR B CA 1
ATOM 3065 C C . TYR B 1 112 ? 5.344 1.522 -15.523 1 98.81 112 TYR B C 1
ATOM 3067 O O . TYR B 1 112 ? 6.324 1.624 -16.266 1 98.81 112 TYR B O 1
ATOM 3075 N N . TYR B 1 113 ? 4.648 0.453 -15.469 1 98.94 113 TYR B N 1
ATOM 3076 C CA . TYR B 1 113 ? 5.082 -0.748 -16.172 1 98.94 113 TYR B CA 1
ATOM 3077 C C . TYR B 1 113 ? 4.336 -0.902 -17.5 1 98.94 113 TYR B C 1
ATOM 3079 O O . TYR B 1 113 ? 3.115 -0.74 -17.547 1 98.94 113 TYR B O 1
ATOM 3087 N N . ASP B 1 114 ? 5.047 -1.287 -18.484 1 98.88 114 ASP B N 1
ATOM 3088 C CA . ASP B 1 114 ? 4.5 -1.458 -19.828 1 98.88 114 ASP B CA 1
ATOM 3089 C C . ASP B 1 114 ? 3.918 -2.859 -20 1 98.88 114 ASP B C 1
ATOM 3091 O O . ASP B 1 114 ? 2.98 -3.053 -20.781 1 98.88 114 ASP B O 1
ATOM 3095 N N . GLU B 1 115 ? 4.52 -3.781 -19.359 1 98.94 115 GLU B N 1
ATOM 3096 C CA . GLU B 1 115 ? 4.094 -5.176 -19.406 1 98.94 115 GLU B CA 1
ATOM 3097 C C . GLU B 1 115 ? 3.965 -5.77 -18 1 98.94 115 GLU B C 1
ATOM 3099 O O . GLU B 1 115 ? 4.734 -5.426 -17.109 1 98.94 115 GLU B O 1
ATOM 3104 N N . LEU B 1 116 ? 2.998 -6.637 -17.844 1 98.94 116 LEU B N 1
ATOM 3105 C CA . LEU B 1 116 ? 2.746 -7.32 -16.578 1 98.94 116 LEU B CA 1
ATOM 3106 C C . LEU B 1 116 ? 2.59 -8.82 -16.797 1 98.94 116 LEU B C 1
ATOM 3108 O O . LEU B 1 116 ? 1.788 -9.258 -17.625 1 98.94 116 LEU B O 1
ATOM 3112 N N . TYR B 1 117 ? 3.4 -9.609 -16.141 1 98.88 117 TYR B N 1
ATOM 3113 C CA . TYR B 1 117 ? 3.342 -11.062 -16.172 1 98.88 117 TYR B CA 1
ATOM 3114 C C . TYR B 1 117 ? 2.949 -11.625 -14.812 1 98.88 117 TYR B C 1
ATOM 3116 O O . TYR B 1 117 ? 3.574 -11.297 -13.797 1 98.88 117 TYR B O 1
ATOM 3124 N N . ILE B 1 118 ? 1.919 -12.359 -14.773 1 98.88 118 ILE B N 1
ATOM 3125 C CA . ILE B 1 118 ? 1.412 -12.961 -13.539 1 98.88 118 ILE B CA 1
ATOM 3126 C C . ILE B 1 118 ? 1.291 -14.477 -13.719 1 98.88 118 ILE B C 1
ATOM 3128 O O . ILE B 1 118 ? 0.851 -14.953 -14.766 1 98.88 118 ILE B O 1
ATOM 3132 N N . PHE B 1 119 ? 1.701 -15.211 -12.727 1 98.75 119 PHE B N 1
ATOM 3133 C CA . PHE B 1 119 ? 1.544 -16.656 -12.82 1 98.75 119 PHE B CA 1
ATOM 3134 C C . PHE B 1 119 ? 0.173 -17.094 -12.312 1 98.75 119 PHE B C 1
ATOM 3136 O O . PHE B 1 119 ? -0.168 -16.844 -11.148 1 98.75 119 PHE B O 1
ATOM 3143 N N . ASP B 1 120 ? -0.609 -17.672 -13.211 1 98.44 120 ASP B N 1
ATOM 3144 C CA . ASP B 1 120 ? -1.826 -18.391 -12.836 1 98.44 120 ASP B CA 1
ATOM 3145 C C . ASP B 1 120 ? -2.795 -17.469 -12.094 1 98.44 120 ASP B C 1
ATOM 3147 O O . ASP B 1 120 ? -3.225 -17.766 -10.984 1 98.44 120 ASP B O 1
ATOM 3151 N N . LEU B 1 121 ? -3.152 -16.406 -12.766 1 98.06 121 LEU B N 1
ATOM 3152 C CA . LEU B 1 121 ? -4.148 -15.477 -12.234 1 98.06 121 LEU B CA 1
ATOM 3153 C C . LEU B 1 121 ? -5.441 -16.203 -11.883 1 98.06 121 LEU B C 1
ATOM 3155 O O . LEU B 1 121 ? -5.902 -17.062 -12.648 1 98.06 121 LEU B O 1
ATOM 3159 N N . HIS B 1 122 ? -5.988 -15.914 -10.68 1 97.25 122 HIS B N 1
ATOM 3160 C CA . HIS B 1 122 ? -7.176 -16.625 -10.211 1 97.25 122 HIS B CA 1
ATOM 3161 C C . HIS B 1 122 ? -8.273 -16.625 -11.266 1 97.25 122 HIS B C 1
ATOM 3163 O O . HIS B 1 122 ? -8.836 -17.672 -11.586 1 97.25 122 HIS B O 1
ATOM 3169 N N . ASN B 1 123 ? -8.586 -15.508 -11.797 1 97.25 123 ASN B N 1
ATOM 3170 C CA . ASN B 1 123 ? -9.438 -15.281 -12.953 1 97.25 123 ASN B CA 1
ATOM 3171 C C . ASN B 1 123 ? -8.664 -14.656 -14.109 1 97.25 123 ASN B C 1
ATOM 3173 O O . ASN B 1 123 ? -8.438 -13.445 -14.125 1 97.25 123 ASN B O 1
ATOM 3177 N N . PRO B 1 124 ? -8.25 -15.492 -15.031 1 97.06 124 PRO B N 1
ATOM 3178 C CA . PRO B 1 124 ? -7.367 -15.008 -16.094 1 97.06 124 PRO B CA 1
ATOM 3179 C C . PRO B 1 124 ? -7.961 -13.844 -16.875 1 97.06 124 PRO B C 1
ATOM 3181 O O . PRO B 1 124 ? -7.223 -13.023 -17.422 1 97.06 124 PRO B O 1
ATOM 3184 N N . GLU B 1 125 ? -9.273 -13.711 -16.906 1 97.38 125 GLU B N 1
ATOM 3185 C CA . GLU B 1 125 ? -9.93 -12.648 -17.672 1 97.38 125 GLU B CA 1
ATOM 3186 C C . GLU B 1 125 ? -9.602 -11.273 -17.094 1 97.38 125 GLU B C 1
ATOM 3188 O O . GLU B 1 125 ? -9.68 -10.266 -17.797 1 97.38 125 GLU B O 1
ATOM 3193 N N . THR B 1 126 ? -9.18 -11.219 -15.836 1 98.62 126 THR B N 1
ATOM 3194 C CA . THR B 1 126 ? -8.961 -9.945 -15.164 1 98.62 126 THR B CA 1
ATOM 3195 C C . THR B 1 126 ? -7.688 -9.273 -15.68 1 98.62 126 THR B C 1
ATOM 3197 O O . THR B 1 126 ? -7.453 -8.094 -15.422 1 98.62 126 THR B O 1
ATOM 3200 N N . ILE B 1 127 ? -6.871 -10.031 -16.469 1 98.75 127 ILE B N 1
ATOM 3201 C CA . ILE B 1 127 ? -5.633 -9.484 -17.016 1 98.75 127 ILE B CA 1
ATOM 3202 C C . ILE B 1 127 ? -5.949 -8.281 -17.906 1 98.75 127 ILE B C 1
ATOM 3204 O O . ILE B 1 127 ? -5.105 -7.406 -18.094 1 98.75 127 ILE B O 1
ATOM 3208 N N . LYS B 1 128 ? -7.137 -8.156 -18.406 1 98.5 128 LYS B N 1
ATOM 3209 C CA . LYS B 1 128 ? -7.574 -7.09 -19.297 1 98.5 128 LYS B CA 1
ATOM 3210 C C . LYS B 1 128 ? -7.586 -5.742 -18.594 1 98.5 128 LYS B C 1
ATOM 3212 O O . LYS B 1 128 ? -7.633 -4.691 -19.234 1 98.5 128 LYS B O 1
ATOM 3217 N N . TYR B 1 129 ? -7.621 -5.758 -17.25 1 98.75 129 TYR B N 1
ATOM 3218 C CA . TYR B 1 129 ? -7.672 -4.508 -16.5 1 98.75 129 TYR B CA 1
ATOM 3219 C C . TYR B 1 129 ? -6.324 -3.795 -16.531 1 98.75 129 TYR B C 1
ATOM 3221 O O . TYR B 1 129 ? -6.234 -2.615 -16.188 1 98.75 129 TYR B O 1
ATOM 3229 N N . PHE B 1 130 ? -5.266 -4.531 -16.828 1 98.88 130 PHE B N 1
ATOM 3230 C CA . PHE B 1 130 ? -3.967 -3.881 -16.969 1 98.88 130 PHE B CA 1
ATOM 3231 C C . PHE B 1 130 ? -3.922 -3.031 -18.234 1 98.88 130 PHE B C 1
ATOM 3233 O O . PHE B 1 130 ? -4.242 -3.514 -19.328 1 98.88 130 PHE B O 1
ATOM 3240 N N . PRO B 1 131 ? -3.533 -1.798 -18.078 1 98.62 131 PRO B N 1
ATOM 3241 C CA . PRO B 1 131 ? -3.604 -0.916 -19.25 1 98.62 131 PRO B CA 1
ATOM 3242 C C . PRO B 1 131 ? -2.576 -1.271 -20.312 1 98.62 131 PRO B C 1
ATOM 3244 O O . PRO B 1 131 ? -2.781 -0.975 -21.5 1 98.62 131 PRO B O 1
ATOM 3247 N N . GLY B 1 132 ? -1.465 -1.881 -20.047 1 98.62 132 GLY B N 1
ATOM 3248 C CA . GLY B 1 132 ? -0.446 -2.309 -20.984 1 98.62 132 GLY B CA 1
ATOM 3249 C C . GLY B 1 132 ? -0.603 -3.756 -21.422 1 98.62 132 GLY B C 1
ATOM 3250 O O . GLY B 1 132 ? -1.718 -4.277 -21.469 1 98.62 132 GLY B O 1
ATOM 3251 N N . LYS B 1 133 ? 0.471 -4.359 -21.797 1 98.75 133 LYS B N 1
ATOM 3252 C CA . LYS B 1 133 ? 0.466 -5.77 -22.188 1 98.75 133 LYS B CA 1
ATOM 3253 C C . LYS B 1 133 ? 0.474 -6.676 -20.953 1 98.75 133 LYS B C 1
ATOM 3255 O O . LYS B 1 133 ? 1.439 -6.688 -20.188 1 98.75 133 LYS B O 1
ATOM 3260 N N . GLY B 1 134 ? -0.579 -7.363 -20.719 1 98.75 134 GLY B N 1
ATOM 3261 C CA . GLY B 1 134 ? -0.688 -8.312 -19.625 1 98.75 134 GLY B CA 1
ATOM 3262 C C . GLY B 1 134 ? -0.685 -9.758 -20.078 1 98.75 134 GLY B C 1
ATOM 3263 O O . GLY B 1 134 ? -1.337 -10.102 -21.062 1 98.75 134 GLY B O 1
ATOM 3264 N N . ILE B 1 135 ? 0.027 -10.586 -19.422 1 98.69 135 ILE B N 1
ATOM 3265 C CA . ILE B 1 135 ? 0.1 -12 -19.781 1 98.69 135 ILE B CA 1
ATOM 3266 C C . ILE B 1 135 ? -0.098 -12.859 -18.531 1 98.69 135 ILE B C 1
ATOM 3268 O O . ILE B 1 135 ? 0.564 -12.648 -17.516 1 98.69 135 ILE B O 1
ATOM 3272 N N . ASN B 1 136 ? -1.017 -13.703 -18.578 1 98.56 136 ASN B N 1
ATOM 3273 C CA . ASN B 1 136 ? -1.164 -14.758 -17.578 1 98.56 136 ASN B CA 1
ATOM 3274 C C . ASN B 1 136 ? -0.317 -15.977 -17.922 1 98.56 136 ASN B C 1
ATOM 3276 O O . ASN B 1 136 ? -0.61 -16.688 -18.875 1 98.56 136 ASN B O 1
ATOM 3280 N N . VAL B 1 137 ? 0.673 -16.234 -17.156 1 98.62 137 VAL B N 1
ATOM 3281 C CA . VAL B 1 137 ? 1.624 -17.312 -17.422 1 98.62 137 VAL B CA 1
ATOM 3282 C C . VAL B 1 137 ? 1.141 -18.609 -16.781 1 98.62 137 VAL B C 1
ATOM 3284 O O . VAL B 1 137 ? 0.875 -18.656 -15.586 1 98.62 137 VAL B O 1
ATOM 3287 N N . SER B 1 138 ? 0.972 -19.641 -17.562 1 97.81 138 SER B N 1
ATOM 3288 C CA . SER B 1 138 ? 0.547 -20.938 -17.062 1 97.81 138 SER B CA 1
ATOM 3289 C C . SER B 1 138 ? 1.705 -21.688 -16.391 1 97.81 138 SER B C 1
ATOM 3291 O O . SER B 1 138 ? 2.799 -21.766 -16.953 1 97.81 138 SER B O 1
ATOM 3293 N N . PRO B 1 139 ? 1.47 -22.172 -15.242 1 97.94 139 PRO B N 1
ATOM 3294 C CA . PRO B 1 139 ? 2.502 -22.984 -14.594 1 97.94 139 PRO B CA 1
ATOM 3295 C C . PRO B 1 139 ? 2.447 -24.453 -15.008 1 97.94 139 PRO B C 1
ATOM 3297 O O . PRO B 1 139 ? 3.131 -25.297 -14.414 1 97.94 139 PRO B O 1
ATOM 3300 N N . ALA B 1 140 ? 1.655 -24.844 -15.961 1 98.38 140 ALA B N 1
ATOM 3301 C CA . ALA B 1 140 ? 1.322 -26.234 -16.281 1 98.38 140 ALA B CA 1
ATOM 3302 C C . ALA B 1 140 ? 2.58 -27.031 -16.594 1 98.38 140 ALA B C 1
ATOM 3304 O O . ALA B 1 140 ? 2.746 -28.156 -16.094 1 98.38 140 ALA B O 1
ATOM 3305 N N . ARG B 1 141 ? 3.447 -26.516 -17.328 1 98.25 141 ARG B N 1
ATOM 3306 C CA . ARG B 1 141 ? 4.641 -27.234 -17.75 1 98.25 141 ARG B CA 1
ATOM 3307 C C . ARG B 1 141 ? 5.516 -27.609 -16.562 1 98.25 141 ARG B C 1
ATOM 3309 O O . ARG B 1 141 ? 5.945 -28.766 -16.438 1 98.25 141 ARG B O 1
ATOM 3316 N N . ILE B 1 142 ? 5.773 -26.641 -15.695 1 98.62 142 ILE B N 1
ATOM 3317 C CA . ILE B 1 142 ? 6.699 -26.891 -14.594 1 98.62 142 ILE B CA 1
ATOM 3318 C C . ILE B 1 142 ? 6.043 -27.812 -13.57 1 98.62 142 ILE B C 1
ATOM 3320 O O . ILE B 1 142 ? 6.719 -28.625 -12.938 1 98.62 142 ILE B O 1
ATOM 3324 N N . ILE B 1 143 ? 4.742 -27.688 -13.375 1 98.81 143 ILE B N 1
ATOM 3325 C CA . ILE B 1 143 ? 4.027 -28.594 -12.484 1 98.81 143 ILE B CA 1
ATOM 3326 C C . ILE B 1 143 ? 4.051 -30 -13.062 1 98.81 143 ILE B C 1
ATOM 3328 O O . ILE B 1 143 ? 4.336 -30.969 -12.352 1 98.81 143 ILE B O 1
ATOM 3332 N N . ALA B 1 144 ? 3.783 -30.172 -14.352 1 98.75 144 ALA B N 1
ATOM 3333 C CA . ALA B 1 144 ? 3.818 -31.453 -15.031 1 98.75 144 ALA B CA 1
ATOM 3334 C C . ALA B 1 144 ? 5.199 -32.094 -14.914 1 98.75 144 ALA B C 1
ATOM 3336 O O . ALA B 1 144 ? 5.312 -33.281 -14.586 1 98.75 144 ALA B O 1
ATOM 3337 N N . ASP B 1 145 ? 6.211 -31.281 -15.164 1 98.5 145 ASP B N 1
ATOM 3338 C CA . ASP B 1 145 ? 7.578 -31.797 -15.109 1 98.5 145 ASP B CA 1
ATOM 3339 C C . ASP B 1 145 ? 7.91 -32.344 -13.727 1 98.5 145 ASP B C 1
ATOM 3341 O O . ASP B 1 145 ? 8.547 -33.406 -13.609 1 98.5 145 ASP B O 1
ATOM 3345 N N . TYR B 1 146 ? 7.512 -31.656 -12.711 1 98.69 146 TYR B N 1
ATOM 3346 C CA . TYR B 1 146 ? 7.816 -32.062 -11.336 1 98.69 146 TYR B CA 1
ATOM 3347 C C . TYR B 1 146 ? 7.148 -33.375 -10.984 1 98.69 146 TYR B C 1
ATOM 3349 O O . TYR B 1 146 ? 7.719 -34.188 -10.258 1 98.69 146 TYR B O 1
ATOM 3357 N N . PHE B 1 147 ? 5.922 -33.656 -11.523 1 98.69 147 PHE B N 1
ATOM 3358 C CA . PHE B 1 147 ? 5.133 -34.812 -11.07 1 98.69 147 PHE B CA 1
ATOM 3359 C C . PHE B 1 147 ? 5.168 -35.938 -12.094 1 98.69 147 PHE B C 1
ATOM 3361 O O . PHE B 1 147 ? 4.594 -37 -11.875 1 98.69 147 PHE B O 1
ATOM 3368 N N . ARG B 1 148 ? 5.82 -35.75 -13.234 1 98.44 148 ARG B N 1
ATOM 3369 C CA . ARG B 1 148 ? 5.789 -36.688 -14.367 1 98.44 148 ARG B CA 1
ATOM 3370 C C . ARG B 1 148 ? 6.109 -38.094 -13.922 1 98.44 148 ARG B C 1
ATOM 3372 O O . ARG B 1 148 ? 5.301 -39.031 -14.102 1 98.44 148 ARG B O 1
ATOM 3379 N N . GLU B 1 149 ? 7.234 -38.281 -13.258 1 98.19 149 GLU B N 1
ATOM 3380 C CA . GLU B 1 149 ? 7.672 -39.594 -12.867 1 98.19 149 GLU B CA 1
ATOM 3381 C C . GLU B 1 149 ? 6.84 -40.125 -11.703 1 98.19 149 GLU B C 1
ATOM 3383 O O . GLU B 1 149 ? 6.551 -41.344 -11.641 1 98.19 149 GLU B O 1
ATOM 3388 N N . LYS B 1 150 ? 6.383 -39.25 -10.828 1 97.81 150 LYS B N 1
ATOM 3389 C CA . LYS B 1 150 ? 5.617 -39.625 -9.648 1 97.81 150 LYS B CA 1
ATOM 3390 C C . LYS B 1 150 ? 4.223 -40.125 -10.031 1 97.81 150 LYS B C 1
ATOM 3392 O O . LYS B 1 150 ? 3.689 -41.031 -9.406 1 97.81 150 LYS B O 1
ATOM 3397 N N . LEU B 1 151 ? 3.715 -39.5 -11.039 1 98.19 151 LEU B N 1
ATOM 3398 C CA . LEU B 1 151 ? 2.33 -39.75 -11.422 1 98.19 151 LEU B CA 1
ATOM 3399 C C . LEU B 1 151 ? 2.232 -40.969 -12.336 1 98.19 151 LEU B C 1
ATOM 3401 O O . LEU B 1 151 ? 1.225 -41.688 -12.328 1 98.19 151 LEU B O 1
ATOM 3405 N N . GLY B 1 152 ? 3.232 -41.188 -13.188 1 97 152 GLY B N 1
ATOM 3406 C CA . GLY B 1 152 ? 3.148 -42.281 -14.156 1 97 152 GLY B CA 1
ATOM 3407 C C . GLY B 1 152 ? 1.964 -42.156 -15.102 1 97 152 GLY B C 1
ATOM 3408 O O . GLY B 1 152 ? 1.77 -41.094 -15.711 1 97 152 GLY B O 1
ATOM 3409 N N . GLU B 1 153 ? 1.158 -43.25 -15.18 1 96.88 153 GLU B N 1
ATOM 3410 C CA . GLU B 1 153 ? -0.036 -43.25 -16.016 1 96.88 153 GLU B CA 1
ATOM 3411 C C . GLU B 1 153 ? -1.271 -42.844 -15.219 1 96.88 153 GLU B C 1
ATOM 3413 O O . GLU B 1 153 ? -2.357 -43.375 -15.422 1 96.88 153 GLU B O 1
ATOM 3418 N N . GLY B 1 154 ? -1.067 -41.938 -14.344 1 98.06 154 GLY B N 1
ATOM 3419 C CA . GLY B 1 154 ? -2.117 -41.531 -13.438 1 98.06 154 GLY B CA 1
ATOM 3420 C C . GLY B 1 154 ? -3.115 -40.562 -14.078 1 98.06 154 GLY B C 1
ATOM 3421 O O . GLY B 1 154 ? -3.314 -40.594 -15.289 1 98.06 154 GLY B O 1
ATOM 3422 N N . ILE B 1 155 ? -3.865 -39.875 -13.164 1 98.5 155 ILE B N 1
ATOM 3423 C CA . ILE B 1 155 ? -4.949 -38.969 -13.57 1 98.5 155 ILE B CA 1
ATOM 3424 C C . ILE B 1 155 ? -4.762 -37.594 -12.938 1 98.5 155 ILE B C 1
ATOM 3426 O O . ILE B 1 155 ? -4.316 -37.5 -11.789 1 98.5 155 ILE B O 1
ATOM 3430 N N . VAL B 1 156 ? -5.109 -36.562 -13.703 1 98.81 156 VAL B N 1
ATOM 3431 C CA . VAL B 1 156 ? -5.074 -35.188 -13.18 1 98.81 156 VAL B CA 1
ATOM 3432 C C . VAL B 1 156 ? -6.492 -34.719 -12.883 1 98.81 156 VAL B C 1
ATOM 3434 O O . VAL B 1 156 ? -7.379 -34.812 -13.734 1 98.81 156 VAL B O 1
ATOM 3437 N N . LEU B 1 157 ? -6.707 -34.219 -11.664 1 98.56 157 LEU B N 1
ATOM 3438 C CA . LEU B 1 157 ? -8.047 -33.781 -11.273 1 98.56 157 LEU B CA 1
ATOM 3439 C C . LEU B 1 157 ? -8.039 -32.344 -10.805 1 98.56 157 LEU B C 1
ATOM 3441 O O . LEU B 1 157 ? -7.109 -31.891 -10.125 1 98.56 157 LEU B O 1
ATOM 3445 N N . ALA B 1 158 ? -9.078 -31.625 -11.133 1 97.88 158 ALA B N 1
ATOM 3446 C CA . ALA B 1 158 ? -9.383 -30.328 -10.531 1 97.88 158 ALA B CA 1
ATOM 3447 C C . ALA B 1 158 ? -10.336 -30.484 -9.352 1 97.88 158 ALA B C 1
ATOM 3449 O O . ALA B 1 158 ? -11.195 -31.359 -9.352 1 97.88 158 ALA B O 1
ATOM 3450 N N . PRO B 1 159 ? -10.188 -29.656 -8.359 1 95.69 159 PRO B N 1
ATOM 3451 C CA . PRO B 1 159 ? -11.07 -29.781 -7.195 1 95.69 159 PRO B CA 1
ATOM 3452 C C . PRO B 1 159 ? -12.508 -29.391 -7.508 1 95.69 159 PRO B C 1
ATOM 3454 O O . PRO B 1 159 ? -13.43 -29.75 -6.77 1 95.69 159 PRO B O 1
ATOM 3457 N N . ASP B 1 160 ? -12.695 -28.578 -8.547 1 92.75 160 ASP B N 1
ATOM 3458 C CA . ASP B 1 160 ? -14.023 -28.172 -9 1 92.75 160 ASP B CA 1
ATOM 3459 C C . ASP B 1 160 ? -14.008 -27.812 -10.484 1 92.75 160 ASP B C 1
ATOM 3461 O O . ASP B 1 160 ? -12.977 -27.906 -11.141 1 92.75 160 ASP B O 1
ATOM 3465 N N . ARG B 1 161 ? -15.172 -27.484 -10.969 1 92.5 161 ARG B N 1
ATOM 3466 C CA . ARG B 1 161 ? -15.305 -27.203 -12.391 1 92.5 161 ARG B CA 1
ATOM 3467 C C . ARG B 1 161 ? -14.516 -25.969 -12.781 1 92.5 161 ARG B C 1
ATOM 3469 O O . ARG B 1 161 ? -14 -25.875 -13.898 1 92.5 161 ARG B O 1
ATOM 3476 N N . GLY B 1 162 ? -14.359 -25.062 -11.93 1 91.62 162 GLY B N 1
ATOM 3477 C CA . GLY B 1 162 ? -13.672 -23.812 -12.203 1 91.62 162 GLY B CA 1
ATOM 3478 C C . GLY B 1 162 ? -12.188 -24 -12.469 1 91.62 162 GLY B C 1
ATOM 3479 O O . GLY B 1 162 ? -11.578 -23.219 -13.195 1 91.62 162 GLY B O 1
ATOM 3480 N N . ALA B 1 163 ? -11.625 -25.047 -11.914 1 95.19 163 ALA B N 1
ATOM 3481 C CA . ALA B 1 163 ? -10.188 -25.297 -12.047 1 95.19 163 ALA B CA 1
ATOM 3482 C C . ALA B 1 163 ? -9.914 -26.312 -13.156 1 95.19 163 ALA B C 1
ATOM 3484 O O . ALA B 1 163 ? -8.773 -26.75 -13.336 1 95.19 163 ALA B O 1
ATOM 3485 N N . LEU B 1 164 ? -10.922 -26.688 -13.859 1 96.62 164 LEU B N 1
ATOM 3486 C CA . LEU B 1 164 ? -10.805 -27.734 -14.875 1 96.62 164 LEU B CA 1
ATOM 3487 C C . LEU B 1 164 ? -9.773 -27.344 -15.938 1 96.62 164 LEU B C 1
ATOM 3489 O O . LEU B 1 164 ? -9.008 -28.188 -16.406 1 96.62 164 LEU B O 1
ATOM 3493 N N . GLY B 1 165 ? -9.766 -26.094 -16.328 1 97.25 165 GLY B N 1
ATOM 3494 C CA . GLY B 1 165 ? -8.797 -25.609 -17.297 1 97.25 165 GLY B CA 1
ATOM 3495 C C . GLY B 1 165 ? -7.355 -25.828 -16.875 1 97.25 165 GLY B C 1
ATOM 3496 O O . GLY B 1 165 ? -6.504 -26.188 -17.688 1 97.25 165 GLY B O 1
ATOM 3497 N N . ARG B 1 166 ? -7.051 -25.656 -15.633 1 98 166 ARG B N 1
ATOM 3498 C CA . ARG B 1 166 ? -5.723 -25.859 -15.078 1 98 166 ARG B CA 1
ATOM 3499 C C . ARG B 1 166 ? -5.34 -27.344 -15.102 1 98 166 ARG B C 1
ATOM 3501 O O . ARG B 1 166 ? -4.223 -27.703 -15.484 1 98 166 ARG B O 1
ATOM 3508 N N . ALA B 1 167 ? -6.316 -28.141 -14.68 1 98.25 167 ALA B N 1
ATOM 3509 C CA . ALA B 1 167 ? -6.086 -29.578 -14.719 1 98.25 167 ALA B CA 1
ATOM 3510 C C . ALA B 1 167 ? -5.816 -30.062 -16.141 1 98.25 167 ALA B C 1
ATOM 3512 O O . ALA B 1 167 ? -4.898 -30.859 -16.375 1 98.25 167 ALA B O 1
ATOM 3513 N N . ARG B 1 168 ? -6.602 -29.562 -17.078 1 98.5 168 ARG B N 1
ATOM 3514 C CA . ARG B 1 168 ? -6.434 -29.906 -18.484 1 98.5 168 ARG B CA 1
ATOM 3515 C C . ARG B 1 168 ? -5.047 -29.531 -18.984 1 98.5 168 ARG B C 1
ATOM 3517 O O . ARG B 1 168 ? -4.383 -30.312 -19.672 1 98.5 168 ARG B O 1
ATOM 3524 N N . ALA B 1 169 ? -4.602 -28.344 -18.672 1 98.56 169 ALA B N 1
ATOM 3525 C CA . ALA B 1 169 ? -3.305 -27.844 -19.141 1 98.56 169 ALA B CA 1
ATOM 3526 C C . ALA B 1 169 ? -2.17 -28.734 -18.641 1 98.56 169 ALA B C 1
ATOM 3528 O O . ALA B 1 169 ? -1.268 -29.094 -19.406 1 98.56 169 ALA B O 1
ATOM 3529 N N . VAL B 1 170 ? -2.234 -29.125 -17.406 1 98.81 170 VAL B N 1
ATOM 3530 C CA . VAL B 1 170 ? -1.206 -29.984 -16.828 1 98.81 170 VAL B CA 1
ATOM 3531 C C . VAL B 1 170 ? -1.286 -31.375 -17.453 1 98.81 170 VAL B C 1
ATOM 3533 O O . VAL B 1 170 ? -0.263 -31.953 -17.812 1 98.81 170 VAL B O 1
ATOM 3536 N N . ALA B 1 171 ? -2.496 -31.922 -17.594 1 98.69 171 ALA B N 1
ATOM 3537 C CA . ALA B 1 171 ? -2.711 -33.25 -18.156 1 98.69 171 ALA B CA 1
ATOM 3538 C C . ALA B 1 171 ? -2.174 -33.312 -19.594 1 98.69 171 ALA B C 1
ATOM 3540 O O . ALA B 1 171 ? -1.606 -34.344 -19.984 1 98.69 171 ALA B O 1
ATOM 3541 N N . MET B 1 172 ? -2.408 -32.281 -20.312 1 98.62 172 MET B N 1
ATOM 3542 C CA . MET B 1 172 ? -1.949 -32.25 -21.703 1 98.62 172 MET B CA 1
ATOM 3543 C C . MET B 1 172 ? -0.428 -32.312 -21.766 1 98.62 172 MET B C 1
ATOM 3545 O O . MET B 1 172 ? 0.122 -33 -22.641 1 98.62 172 MET B O 1
ATOM 3549 N N . GLU B 1 173 ? 0.281 -31.625 -20.891 1 98.31 173 GLU B N 1
ATOM 3550 C CA . GLU B 1 173 ? 1.736 -31.703 -20.828 1 98.31 173 GLU B CA 1
ATOM 3551 C C . GLU B 1 173 ? 2.189 -33.125 -20.516 1 98.31 173 GLU B C 1
ATOM 3553 O O . GLU B 1 173 ? 3.264 -33.562 -20.953 1 98.31 173 GLU B O 1
ATOM 3558 N N . LEU B 1 174 ? 1.379 -33.875 -19.781 1 98.38 174 LEU B N 1
ATOM 3559 C CA . LEU B 1 174 ? 1.75 -35.188 -19.297 1 98.38 174 LEU B CA 1
ATOM 3560 C C . LEU B 1 174 ? 1.219 -36.281 -20.203 1 98.38 174 LEU B C 1
ATOM 3562 O O . LEU B 1 174 ? 1.648 -37.438 -20.109 1 98.38 174 LEU B O 1
ATOM 3566 N N . GLY B 1 175 ? 0.275 -35.938 -21.078 1 98.12 175 GLY B N 1
ATOM 3567 C CA . GLY B 1 175 ? -0.393 -36.938 -21.891 1 98.12 175 GLY B CA 1
ATOM 3568 C C . GLY B 1 175 ? -1.334 -37.812 -21.109 1 98.12 175 GLY B C 1
ATOM 3569 O O . GLY B 1 175 ? -1.395 -39.031 -21.359 1 98.12 175 GLY B O 1
ATOM 3570 N N . LEU B 1 176 ? -2.018 -37.281 -20.141 1 98.31 176 LEU B N 1
ATOM 3571 C CA . LEU B 1 176 ? -2.863 -38.062 -19.25 1 98.31 176 LEU B CA 1
ATOM 3572 C C . LEU B 1 176 ? -4.316 -37.594 -19.344 1 98.31 176 LEU B C 1
ATOM 3574 O O . LEU B 1 176 ? -4.609 -36.562 -19.906 1 98.31 176 LEU B O 1
ATOM 3578 N N . GLU B 1 177 ? -5.191 -38.469 -18.734 1 97.75 177 GLU B N 1
ATOM 3579 C CA . GLU B 1 177 ? -6.594 -38.062 -18.578 1 97.75 177 GLU B CA 1
ATOM 3580 C C . GLU B 1 177 ? -6.777 -37.031 -17.469 1 97.75 177 GLU B C 1
ATOM 3582 O O . GLU B 1 177 ? -5.977 -37 -16.531 1 97.75 177 GLU B O 1
ATOM 3587 N N . TYR B 1 178 ? -7.789 -36.25 -17.656 1 98.12 178 TYR B N 1
ATOM 3588 C CA . TYR B 1 178 ? -8.102 -35.25 -16.625 1 98.12 178 TYR B CA 1
ATOM 3589 C C . TYR B 1 178 ? -9.609 -35.188 -16.391 1 98.12 178 TYR B C 1
ATOM 3591 O O . TYR B 1 178 ? -10.398 -35.594 -17.234 1 98.12 178 TYR B O 1
ATOM 3599 N N . SER B 1 179 ? -9.961 -34.719 -15.25 1 97.81 179 SER B N 1
ATOM 3600 C CA . SER B 1 179 ? -11.344 -34.469 -14.859 1 97.81 179 SER B CA 1
ATOM 3601 C C . SER B 1 179 ? -11.414 -33.5 -13.68 1 97.81 179 SER B C 1
ATOM 3603 O O . SER B 1 179 ? -10.492 -32.719 -13.445 1 97.81 179 SER B O 1
ATOM 3605 N N . HIS B 1 180 ? -12.594 -33.406 -13.094 1 96.94 180 HIS B N 1
ATOM 3606 C CA . HIS B 1 180 ? -12.781 -32.531 -11.93 1 96.94 180 HIS B CA 1
ATOM 3607 C C . HIS B 1 180 ? -13.758 -33.188 -10.938 1 96.94 180 HIS B C 1
ATOM 3609 O O . HIS B 1 180 ? -14.445 -34.156 -11.273 1 96.94 180 HIS B O 1
ATOM 3615 N N . PHE B 1 181 ? -13.656 -32.688 -9.758 1 95.12 181 PHE B N 1
ATOM 3616 C CA . PHE B 1 181 ? -14.672 -33.062 -8.773 1 95.12 181 PHE B CA 1
ATOM 3617 C C . PHE B 1 181 ? -15.969 -32.312 -9.016 1 95.12 181 PHE B C 1
ATOM 3619 O O . PHE B 1 181 ? -15.953 -31.141 -9.461 1 95.12 181 PHE B O 1
ATOM 3626 N N . GLU B 1 182 ? -17.031 -32.844 -8.781 1 92.62 182 GLU B N 1
ATOM 3627 C CA . GLU B 1 182 ? -18.344 -32.219 -8.805 1 92.62 182 GLU B CA 1
ATOM 3628 C C . GLU B 1 182 ? -19.094 -32.406 -7.492 1 92.62 182 GLU B C 1
ATOM 3630 O O . GLU B 1 182 ? -18.953 -33.469 -6.855 1 92.62 182 GLU B O 1
ATOM 3635 N N . LYS B 1 183 ? -19.719 -31.219 -7.031 1 82.94 183 LYS B N 1
ATOM 3636 C CA . LYS B 1 183 ? -20.516 -31.312 -5.82 1 82.94 183 LYS B CA 1
ATOM 3637 C C . LYS B 1 183 ? -21.875 -31.969 -6.109 1 82.94 183 LYS B C 1
ATOM 3639 O O . LYS B 1 183 ? -22.547 -31.609 -7.074 1 82.94 183 LYS B O 1
ATOM 3644 N N . ARG B 1 184 ? -22.062 -33.062 -5.457 1 78.75 184 ARG B N 1
ATOM 3645 C CA . ARG B 1 184 ? -23.359 -33.75 -5.562 1 78.75 184 ARG B CA 1
ATOM 3646 C C . ARG B 1 184 ? -24.125 -33.656 -4.246 1 78.75 184 ARG B C 1
ATOM 3648 O O . ARG B 1 184 ? -23.641 -34.125 -3.211 1 78.75 184 ARG B O 1
ATOM 3655 N N . ARG B 1 185 ? -25.281 -32.812 -4.285 1 69.94 185 ARG B N 1
ATOM 3656 C CA . ARG B 1 185 ? -26.125 -32.719 -3.105 1 69.94 185 ARG B CA 1
ATOM 3657 C C . ARG B 1 185 ? -26.922 -34 -2.895 1 69.94 185 ARG B C 1
ATOM 3659 O O . ARG B 1 185 ? -27.766 -34.344 -3.719 1 69.94 185 ARG B O 1
ATOM 3666 N N . ILE B 1 186 ? -26.484 -34.75 -1.942 1 73.38 186 ILE B N 1
ATOM 3667 C CA . ILE B 1 186 ? -27.188 -35.969 -1.608 1 73.38 186 ILE B CA 1
ATOM 3668 C C . ILE B 1 186 ? -28.422 -35.656 -0.767 1 73.38 186 ILE B C 1
ATOM 3670 O O . ILE B 1 186 ? -29.484 -36.25 -0.967 1 73.38 186 ILE B O 1
ATOM 3674 N N . SER B 1 187 ? -28.344 -34.781 0.221 1 72 187 SER B N 1
ATOM 3675 C CA . SER B 1 187 ? -29.422 -34.281 1.05 1 72 187 SER B CA 1
ATOM 3676 C C . SER B 1 187 ? -29.234 -32.781 1.32 1 72 187 SER B C 1
ATOM 3678 O O . SER B 1 187 ? -28.234 -32.188 0.906 1 72 187 SER B O 1
ATOM 3680 N N . PRO B 1 188 ? -30.297 -32.188 1.842 1 70.44 188 PRO B N 1
ATOM 3681 C CA . PRO B 1 188 ? -30.172 -30.75 2.143 1 70.44 188 PRO B CA 1
ATOM 3682 C C . PRO B 1 188 ? -28.938 -30.438 2.992 1 70.44 188 PRO B C 1
ATOM 3684 O O . PRO B 1 188 ? -28.422 -29.328 2.957 1 70.44 188 PRO B O 1
ATOM 3687 N N . THR B 1 189 ? -28.516 -31.453 3.711 1 73 189 THR B N 1
ATOM 3688 C CA . THR B 1 189 ? -27.438 -31.188 4.652 1 73 189 THR B CA 1
ATOM 3689 C C . THR B 1 189 ? -26.156 -31.891 4.219 1 73 189 THR B C 1
ATOM 3691 O O . THR B 1 189 ? -25.094 -31.656 4.777 1 73 189 THR B O 1
ATOM 3694 N N . GLU B 1 190 ? -26.375 -32.844 3.291 1 70.44 190 GLU B N 1
ATOM 3695 C CA . GLU B 1 190 ? -25.219 -33.656 2.928 1 70.44 190 GLU B CA 1
ATOM 3696 C C . GLU B 1 190 ? -24.781 -33.406 1.487 1 70.44 190 GLU B C 1
ATOM 3698 O O . GLU B 1 190 ? -25.578 -33.562 0.559 1 70.44 190 GLU B O 1
ATOM 3703 N N . VAL B 1 191 ? -23.656 -32.781 1.247 1 72.88 191 VAL B N 1
ATOM 3704 C CA . VAL B 1 191 ? -23.031 -32.594 -0.058 1 72.88 191 VAL B CA 1
ATOM 3705 C C . VAL B 1 191 ? -21.781 -33.438 -0.184 1 72.88 191 VAL B C 1
ATOM 3707 O O . VAL B 1 191 ? -20.984 -33.531 0.752 1 72.88 191 VAL B O 1
ATOM 3710 N N . GLU B 1 192 ? -21.906 -34.344 -1.248 1 77 192 GLU B N 1
ATOM 3711 C CA . GLU B 1 192 ? -20.719 -35.156 -1.522 1 77 192 GLU B CA 1
ATOM 3712 C C . GLU B 1 192 ? -20.016 -34.688 -2.797 1 77 192 GLU B C 1
ATOM 3714 O O . GLU B 1 192 ? -20.656 -34.188 -3.725 1 77 192 GLU B O 1
ATOM 3719 N N . ILE B 1 193 ? -18.656 -34.656 -2.809 1 82 193 ILE B N 1
ATOM 3720 C CA . ILE B 1 193 ? -17.906 -34.375 -4.027 1 82 193 ILE B CA 1
ATOM 3721 C C . ILE B 1 193 ? -17.375 -35.656 -4.633 1 82 193 ILE B C 1
ATOM 3723 O O . ILE B 1 193 ? -16.969 -36.562 -3.906 1 82 193 ILE B O 1
ATOM 3727 N N . ARG B 1 194 ? -17.562 -35.812 -5.938 1 88.31 194 ARG B N 1
ATOM 3728 C CA . ARG B 1 194 ? -17.031 -37 -6.621 1 88.31 194 ARG B CA 1
ATOM 3729 C C . ARG B 1 194 ? -16.375 -36.594 -7.945 1 88.31 194 ARG B C 1
ATOM 3731 O O . ARG B 1 194 ? -16.781 -35.625 -8.578 1 88.31 194 ARG B O 1
ATOM 3738 N N . PRO B 1 195 ? -15.273 -37.406 -8.359 1 91 195 PRO B N 1
ATOM 3739 C CA . PRO B 1 195 ? -14.719 -37.156 -9.695 1 91 195 PRO B CA 1
ATOM 3740 C C . PRO B 1 195 ? -15.711 -37.469 -10.812 1 91 195 PRO B C 1
ATOM 3742 O O . PRO B 1 195 ? -16.469 -38.438 -10.719 1 91 195 PRO B O 1
ATOM 3745 N N . VAL B 1 196 ? -15.719 -36.688 -11.766 1 89.81 196 VAL B N 1
ATOM 3746 C CA . VAL B 1 196 ? -16.688 -36.812 -12.852 1 89.81 196 VAL B CA 1
ATOM 3747 C C . VAL B 1 196 ? -16.109 -37.75 -13.93 1 89.81 196 VAL B C 1
ATOM 3749 O O . VAL B 1 196 ? -14.984 -37.531 -14.406 1 89.81 196 VAL B O 1
ATOM 3752 N N . ASP B 1 197 ? -16.891 -38.75 -14.297 1 90.19 197 ASP B N 1
ATOM 3753 C CA . ASP B 1 197 ? -16.719 -39.625 -15.469 1 90.19 197 ASP B CA 1
ATOM 3754 C C . ASP B 1 197 ? -15.297 -40.156 -15.555 1 90.19 197 ASP B C 1
ATOM 3756 O O . ASP B 1 197 ? -14.695 -40.156 -16.625 1 90.19 197 ASP B O 1
ATOM 3760 N N . ILE B 1 198 ? -14.617 -40.438 -14.453 1 93.25 198 ILE B N 1
ATOM 3761 C CA . ILE B 1 198 ? -13.266 -41 -14.453 1 93.25 198 ILE B CA 1
ATOM 3762 C C . ILE B 1 198 ? -13.141 -42.062 -13.352 1 93.25 198 ILE B C 1
ATOM 3764 O O . ILE B 1 198 ? -13.734 -41.938 -12.281 1 93.25 198 ILE B O 1
ATOM 3768 N N . ASP B 1 199 ? -12.469 -43.188 -13.594 1 95.25 199 ASP B N 1
ATOM 3769 C CA . ASP B 1 199 ? -12.172 -44.219 -12.617 1 95.25 199 ASP B CA 1
ATOM 3770 C C . ASP B 1 199 ? -10.766 -44.062 -12.055 1 95.25 199 ASP B C 1
ATOM 3772 O O . ASP B 1 199 ? -9.781 -44.188 -12.789 1 95.25 199 ASP B O 1
ATOM 3776 N N . VAL B 1 200 ? -10.633 -43.875 -10.75 1 97.12 200 VAL B N 1
ATOM 3777 C CA . VAL B 1 200 ? -9.344 -43.562 -10.133 1 97.12 200 VAL B CA 1
ATOM 3778 C C . VAL B 1 200 ? -8.789 -44.781 -9.43 1 97.12 200 VAL B C 1
ATOM 3780 O O . VAL B 1 200 ? -7.699 -44.75 -8.859 1 97.12 200 VAL B O 1
ATOM 3783 N N . ARG B 1 201 ? -9.57 -45.906 -9.453 1 97.25 201 ARG B N 1
ATOM 3784 C CA . ARG B 1 201 ? -9.172 -47.094 -8.742 1 97.25 201 ARG B CA 1
ATOM 3785 C C . ARG B 1 201 ? -7.824 -47.625 -9.25 1 97.25 201 ARG B C 1
ATOM 3787 O O . ARG B 1 201 ? -7.66 -47.844 -10.445 1 97.25 201 ARG B O 1
ATOM 3794 N N . GLY B 1 202 ? -6.969 -47.719 -8.281 1 97.88 202 GLY B N 1
ATOM 3795 C CA . GLY B 1 202 ? -5.652 -48.281 -8.594 1 97.88 202 GLY B CA 1
ATOM 3796 C C . GLY B 1 202 ? -4.762 -47.281 -9.32 1 97.88 202 GLY B C 1
ATOM 3797 O O . GLY B 1 202 ? -3.699 -47.656 -9.828 1 97.88 202 GLY B O 1
ATOM 3798 N N . LYS B 1 203 ? -5.125 -46.031 -9.422 1 98.06 203 LYS B N 1
ATOM 3799 C CA . LYS B 1 203 ? -4.371 -45 -10.164 1 98.06 203 LYS B CA 1
ATOM 3800 C C . LYS B 1 203 ? -3.797 -43.938 -9.234 1 98.06 203 LYS B C 1
ATOM 3802 O O . LYS B 1 203 ? -4.375 -43.656 -8.18 1 98.06 203 LYS B O 1
ATOM 3807 N N . ASN B 1 204 ? -2.627 -43.406 -9.641 1 98.62 204 ASN B N 1
ATOM 3808 C CA . ASN B 1 204 ? -2.141 -42.188 -9 1 98.62 204 ASN B CA 1
ATOM 3809 C C . ASN B 1 204 ? -2.93 -40.969 -9.453 1 98.62 204 ASN B C 1
ATOM 3811 O O . ASN B 1 204 ? -3.326 -40.875 -10.609 1 98.62 204 ASN B O 1
ATOM 3815 N N . VAL B 1 205 ? -3.152 -40.062 -8.5 1 98.75 205 VAL B N 1
ATOM 3816 C CA . VAL B 1 205 ? -3.959 -38.906 -8.82 1 98.75 205 VAL B CA 1
ATOM 3817 C C . VAL B 1 205 ? -3.205 -37.625 -8.422 1 98.75 205 VAL B C 1
ATOM 3819 O O . VAL B 1 205 ? -2.594 -37.562 -7.355 1 98.75 205 VAL B O 1
ATOM 3822 N N . LEU B 1 206 ? -3.189 -36.688 -9.305 1 98.88 206 LEU B N 1
ATOM 3823 C CA . LEU B 1 206 ? -2.682 -35.344 -9.031 1 98.88 206 LEU B CA 1
ATOM 3824 C C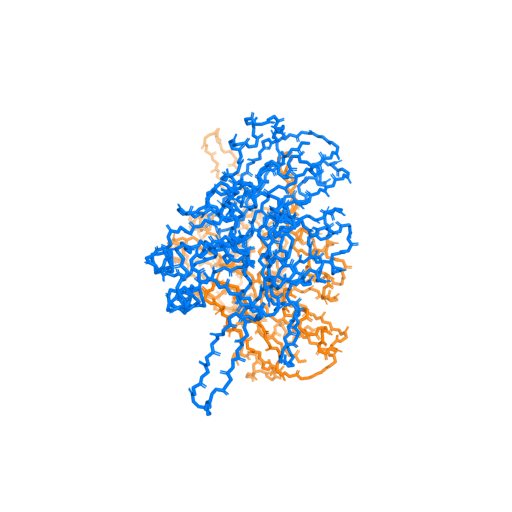 . LEU B 1 206 ? -3.814 -34.312 -9.039 1 98.88 206 LEU B C 1
ATOM 3826 O O . LEU B 1 206 ? -4.5 -34.156 -10.047 1 98.88 206 LEU B O 1
ATOM 3830 N N . ILE B 1 207 ? -4.035 -33.688 -7.91 1 98.62 207 ILE B N 1
ATOM 3831 C CA . ILE B 1 207 ? -5.004 -32.594 -7.824 1 98.62 207 ILE B CA 1
ATOM 3832 C C . ILE B 1 207 ? -4.305 -31.266 -8.078 1 98.62 207 ILE B C 1
ATOM 3834 O O . ILE B 1 207 ? -3.291 -30.953 -7.445 1 98.62 207 ILE B O 1
ATOM 3838 N N . VAL B 1 208 ? -4.824 -30.469 -9.008 1 98.38 208 VAL B N 1
ATOM 3839 C CA . VAL B 1 208 ? -4.199 -29.203 -9.383 1 98.38 208 VAL B CA 1
ATOM 3840 C C . VAL B 1 208 ? -5.164 -28.047 -9.117 1 98.38 208 VAL B C 1
ATOM 3842 O O . VAL B 1 208 ? -6.375 -28.188 -9.305 1 98.38 208 VAL B O 1
ATOM 3845 N N . ASP B 1 209 ? -4.664 -26.953 -8.664 1 97.75 209 ASP B N 1
ATOM 3846 C CA . ASP B 1 209 ? -5.434 -25.75 -8.406 1 97.75 209 ASP B CA 1
ATOM 3847 C C . ASP B 1 209 ? -4.535 -24.5 -8.453 1 97.75 209 ASP B C 1
ATOM 3849 O O . ASP B 1 209 ? -3.322 -24.625 -8.625 1 97.75 209 ASP B O 1
ATOM 3853 N N . ASP B 1 210 ? -5.137 -23.344 -8.391 1 98 210 ASP B N 1
ATOM 3854 C CA . ASP B 1 210 ? -4.32 -22.125 -8.398 1 98 210 ASP B CA 1
ATOM 3855 C C . ASP B 1 210 ? -3.857 -21.766 -6.984 1 98 210 ASP B C 1
ATOM 3857 O O . ASP B 1 210 ? -2.691 -21.438 -6.777 1 98 210 ASP B O 1
ATOM 3861 N N . ILE B 1 211 ? -4.766 -21.906 -5.957 1 97.94 211 ILE B N 1
ATOM 3862 C CA . ILE B 1 211 ? -4.438 -21.406 -4.629 1 97.94 211 ILE B CA 1
ATOM 3863 C C . ILE B 1 211 ? -4.859 -22.438 -3.572 1 97.94 211 ILE B C 1
ATOM 3865 O O . ILE B 1 211 ? -5.922 -23.047 -3.688 1 97.94 211 ILE B O 1
ATOM 3869 N N . ILE B 1 212 ? -4.062 -22.672 -2.6 1 97.12 212 ILE B N 1
ATOM 3870 C CA . ILE B 1 212 ? -4.449 -23.375 -1.381 1 97.12 212 ILE B CA 1
ATOM 3871 C C . ILE B 1 212 ? -4.336 -22.438 -0.185 1 97.12 212 ILE B C 1
ATOM 3873 O O . ILE B 1 212 ? -3.303 -21.797 0.014 1 97.12 212 ILE B O 1
ATOM 3877 N N . SER B 1 213 ? -5.359 -22.312 0.538 1 95.44 213 SER B N 1
ATOM 3878 C CA . SER B 1 213 ? -5.371 -21.469 1.729 1 95.44 213 SER B CA 1
ATOM 3879 C C . SER B 1 213 ? -5.516 -22.312 2.996 1 95.44 213 SER B C 1
ATOM 3881 O O . SER B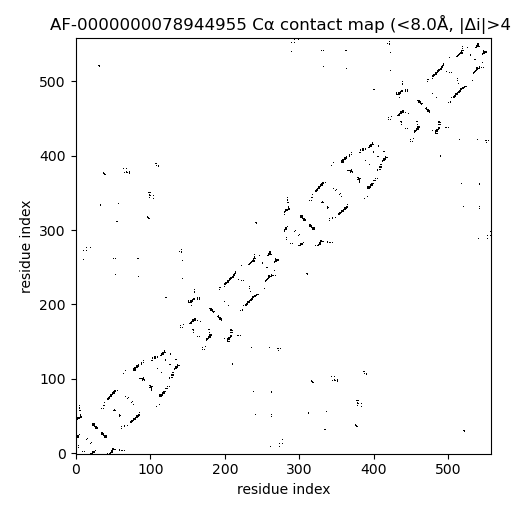 1 213 ? -4.52 -22.75 3.562 1 95.44 213 SER B O 1
ATOM 3883 N N . THR B 1 214 ? -6.723 -22.828 3.281 1 94.5 214 THR B N 1
ATOM 3884 C CA . THR B 1 214 ? -6.938 -23.609 4.5 1 94.5 214 THR B CA 1
ATOM 3885 C C . THR B 1 214 ? -6.594 -25.078 4.273 1 94.5 214 THR B C 1
ATOM 3887 O O . THR B 1 214 ? -6.367 -25.812 5.23 1 94.5 214 THR B O 1
ATOM 3890 N N . GLY B 1 215 ? -6.715 -25.453 3.041 1 95.75 215 GLY B N 1
ATOM 3891 C CA . GLY B 1 215 ? -6.426 -26.828 2.699 1 95.75 215 GLY B CA 1
ATOM 3892 C C . GLY B 1 215 ? -7.621 -27.75 2.859 1 95.75 215 GLY B C 1
ATOM 3893 O O . GLY B 1 215 ? -7.547 -28.938 2.541 1 95.75 215 GLY B O 1
ATOM 3894 N N . GLY B 1 216 ? -8.727 -27.219 3.285 1 94.44 216 GLY B N 1
ATOM 3895 C CA . GLY B 1 216 ? -9.914 -28.016 3.537 1 94.44 216 GLY B CA 1
ATOM 3896 C C . GLY B 1 216 ? -10.391 -28.781 2.316 1 94.44 216 GLY B C 1
ATOM 3897 O O . GLY B 1 216 ? -10.68 -29.984 2.402 1 94.44 216 GLY B O 1
ATOM 3898 N N . THR B 1 217 ? -10.461 -28.141 1.199 1 93.44 217 THR B N 1
ATOM 3899 C CA . THR B 1 217 ? -10.906 -28.75 -0.048 1 93.44 217 THR B CA 1
ATOM 3900 C C . THR B 1 217 ? -9.984 -29.906 -0.448 1 93.44 217 THR B C 1
ATOM 3902 O O . THR B 1 217 ? -10.445 -30.969 -0.846 1 93.44 217 THR B O 1
ATOM 3905 N N . MET B 1 218 ? -8.711 -29.734 -0.253 1 95.88 218 MET B N 1
ATOM 3906 C CA . MET B 1 218 ? -7.73 -30.75 -0.634 1 95.88 218 MET B CA 1
ATOM 3907 C C . MET B 1 218 ? -7.84 -31.969 0.265 1 95.88 218 MET B C 1
ATOM 3909 O O . MET B 1 218 ? -7.75 -33.094 -0.21 1 95.88 218 MET B O 1
ATOM 3913 N N . VAL B 1 219 ? -8.031 -31.703 1.509 1 96.94 219 VAL B N 1
ATOM 3914 C CA . VAL B 1 219 ? -8.141 -32.812 2.465 1 96.94 219 VAL B CA 1
ATOM 3915 C C . VAL B 1 219 ? -9.383 -33.625 2.158 1 96.94 219 VAL B C 1
ATOM 3917 O O . VAL B 1 219 ? -9.328 -34.875 2.143 1 96.94 219 VAL B O 1
ATOM 3920 N N . LYS B 1 220 ? -10.469 -32.938 1.941 1 94.56 220 LYS B N 1
ATOM 3921 C CA . LYS B 1 220 ? -11.711 -33.625 1.606 1 94.56 220 LYS B CA 1
ATOM 3922 C C . LYS B 1 220 ? -11.562 -34.438 0.322 1 94.56 220 LYS B C 1
ATOM 3924 O O . LYS B 1 220 ? -12 -35.594 0.255 1 94.56 220 LYS B O 1
ATOM 3929 N N . ALA B 1 221 ? -10.977 -33.844 -0.658 1 95.38 221 ALA B N 1
ATOM 3930 C CA . ALA B 1 221 ? -10.758 -34.531 -1.933 1 95.38 221 ALA B CA 1
ATOM 3931 C C . ALA B 1 221 ? -9.891 -35.781 -1.75 1 95.38 221 ALA B C 1
ATOM 3933 O O . ALA B 1 221 ? -10.188 -36.812 -2.312 1 95.38 221 ALA B O 1
ATOM 3934 N N . ALA B 1 222 ? -8.844 -35.688 -0.985 1 96.94 222 ALA B N 1
ATOM 3935 C CA . ALA B 1 222 ? -7.934 -36.781 -0.735 1 96.94 222 ALA B CA 1
ATOM 3936 C C . ALA B 1 222 ? -8.656 -37.938 -0.068 1 96.94 222 ALA B C 1
ATOM 3938 O O . ALA B 1 222 ? -8.453 -39.125 -0.434 1 96.94 222 ALA B O 1
ATOM 3939 N N . ARG B 1 223 ? -9.469 -37.594 0.889 1 95.88 223 ARG B N 1
ATOM 3940 C CA . ARG B 1 223 ? -10.234 -38.625 1.595 1 95.88 223 ARG B CA 1
ATOM 3941 C C . ARG B 1 223 ? -11.141 -39.375 0.638 1 95.88 223 ARG B C 1
ATOM 3943 O O . ARG B 1 223 ? -11.211 -40.625 0.686 1 95.88 223 ARG B O 1
ATOM 3950 N N . ILE B 1 224 ? -11.805 -38.719 -0.147 1 94.81 224 ILE B N 1
ATOM 3951 C CA . ILE B 1 224 ? -12.734 -39.281 -1.107 1 94.81 224 ILE B CA 1
ATOM 3952 C C . ILE B 1 224 ? -11.969 -40.188 -2.086 1 94.81 224 ILE B C 1
ATOM 3954 O O . ILE B 1 224 ? -12.391 -41.312 -2.389 1 94.81 224 ILE B O 1
ATOM 3958 N N . LEU B 1 225 ? -10.844 -39.719 -2.572 1 97.38 225 LEU B N 1
ATOM 3959 C CA . LEU B 1 225 ? -10.039 -40.469 -3.533 1 97.38 225 LEU B CA 1
ATOM 3960 C C . LEU B 1 225 ? -9.531 -41.781 -2.928 1 97.38 225 LEU B C 1
ATOM 3962 O O . LEU B 1 225 ? -9.5 -42.781 -3.604 1 97.38 225 LEU B O 1
ATOM 3966 N N . ARG B 1 226 ? -9.141 -41.688 -1.71 1 96.88 226 ARG B N 1
ATOM 3967 C CA . ARG B 1 226 ? -8.711 -42.906 -1.023 1 96.88 226 ARG B CA 1
ATOM 3968 C C . ARG B 1 226 ? -9.852 -43.938 -0.943 1 96.88 226 ARG B C 1
ATOM 3970 O O . ARG B 1 226 ? -9.641 -45.125 -1.188 1 96.88 226 ARG B O 1
ATOM 3977 N N . LYS B 1 227 ? -11.023 -43.406 -0.59 1 95 227 LYS B N 1
ATOM 3978 C CA . LYS B 1 227 ? -12.203 -44.281 -0.507 1 95 227 LYS B CA 1
ATOM 3979 C C . LYS B 1 227 ? -12.508 -44.906 -1.857 1 95 227 LYS B C 1
ATOM 3981 O O . LYS B 1 227 ? -13.008 -46.031 -1.917 1 95 227 LYS B O 1
ATOM 3986 N N . LEU B 1 228 ? -12.18 -44.25 -2.873 1 95.56 228 LEU B N 1
ATOM 3987 C CA . LEU B 1 228 ? -12.484 -44.719 -4.219 1 95.56 228 LEU B CA 1
ATOM 3988 C C . LEU B 1 228 ? -11.383 -45.625 -4.734 1 95.56 228 LEU B C 1
ATOM 3990 O O . LEU B 1 228 ? -11.492 -46.188 -5.832 1 95.56 228 LEU B O 1
ATOM 3994 N N . GLY B 1 229 ? -10.289 -45.719 -3.977 1 97.25 229 GLY B N 1
ATOM 3995 C CA . GLY B 1 229 ? -9.281 -46.75 -4.285 1 97.25 229 GLY B CA 1
ATOM 3996 C C . GLY B 1 229 ? -8.078 -46.188 -5.02 1 97.25 229 GLY B C 1
ATOM 3997 O O . GLY B 1 229 ? -7.332 -46.906 -5.656 1 97.25 229 GLY B O 1
ATOM 3998 N N . ALA B 1 230 ? -7.879 -44.875 -5.008 1 97.94 230 ALA B N 1
ATOM 3999 C CA . ALA B 1 230 ? -6.68 -44.281 -5.605 1 97.94 230 ALA B CA 1
ATOM 4000 C C . ALA B 1 230 ? -5.418 -44.812 -4.93 1 97.94 230 ALA B C 1
ATOM 4002 O O . ALA B 1 230 ? -5.406 -45.062 -3.719 1 97.94 230 ALA B O 1
ATOM 4003 N N . GLU B 1 231 ? -4.434 -45.031 -5.656 1 98.19 231 GLU B N 1
ATOM 4004 C CA . GLU B 1 231 ? -3.184 -45.562 -5.125 1 98.19 231 GLU B CA 1
ATOM 4005 C C . GLU B 1 231 ? -2.393 -44.5 -4.391 1 98.19 231 GLU B C 1
ATOM 4007 O O . GLU B 1 231 ? -2.213 -44.562 -3.176 1 98.19 231 GLU B O 1
ATOM 4012 N N . LYS B 1 232 ? -1.913 -43.469 -5.137 1 98.69 232 LYS B N 1
ATOM 4013 C CA . LYS B 1 232 ? -1.248 -42.312 -4.555 1 98.69 232 LYS B CA 1
ATOM 4014 C C . LYS B 1 232 ? -2 -41.031 -4.887 1 98.69 232 LYS B C 1
ATOM 4016 O O . LYS B 1 232 ? -2.611 -40.906 -5.953 1 98.69 232 LYS B O 1
ATOM 4021 N N . ILE B 1 233 ? -1.898 -40.094 -3.936 1 98.75 233 ILE B N 1
ATOM 4022 C CA . ILE B 1 233 ? -2.578 -38.812 -4.102 1 98.75 233 ILE B CA 1
ATOM 4023 C C . ILE B 1 233 ? -1.574 -37.688 -3.955 1 98.75 233 ILE B C 1
ATOM 4025 O O . ILE B 1 233 ? -0.945 -37.531 -2.906 1 98.75 233 ILE B O 1
ATOM 4029 N N . PHE B 1 234 ? -1.429 -36.906 -5.02 1 98.88 234 PHE B N 1
ATOM 4030 C CA . PHE B 1 234 ? -0.545 -35.75 -5.047 1 98.88 234 PHE B CA 1
ATOM 4031 C C . PHE B 1 234 ? -1.347 -34.469 -5.195 1 98.88 234 PHE B C 1
ATOM 4033 O O . PHE B 1 234 ? -2.428 -34.469 -5.789 1 98.88 234 PHE B O 1
ATOM 4040 N N . VAL B 1 235 ? -0.818 -33.406 -4.609 1 98.75 235 VAL B N 1
ATOM 4041 C CA . VAL B 1 235 ? -1.399 -32.094 -4.758 1 98.75 235 VAL B CA 1
ATOM 4042 C C . VAL B 1 235 ? -0.35 -31.125 -5.305 1 98.75 235 VAL B C 1
ATOM 4044 O O . VAL B 1 235 ? 0.729 -30.969 -4.727 1 98.75 235 VAL B O 1
ATOM 4047 N N . GLY B 1 236 ? -0.586 -30.562 -6.453 1 98.62 236 GLY B N 1
ATOM 4048 C CA . GLY B 1 236 ? 0.226 -29.531 -7.098 1 98.62 236 GLY B CA 1
ATOM 4049 C C . GLY B 1 236 ? -0.521 -28.234 -7.328 1 98.62 236 GLY B C 1
ATOM 4050 O O . GLY B 1 236 ? -1.411 -28.172 -8.18 1 98.62 236 GLY B O 1
ATOM 4051 N N . VAL B 1 237 ? -0.183 -27.25 -6.625 1 98.5 237 VAL B N 1
ATOM 4052 C CA . VAL B 1 237 ? -0.892 -25.984 -6.668 1 98.5 237 VAL B CA 1
ATOM 4053 C C . VAL B 1 237 ? 0.089 -24.859 -6.988 1 98.5 237 VAL B C 1
ATOM 4055 O O . VAL B 1 237 ? 1.282 -24.953 -6.691 1 98.5 237 VAL B O 1
ATOM 4058 N N . THR B 1 238 ? -0.363 -23.797 -7.582 1 98.75 238 THR B N 1
ATOM 4059 C CA . THR B 1 238 ? 0.515 -22.703 -7.973 1 98.75 238 THR B CA 1
ATOM 4060 C C . THR B 1 238 ? 0.919 -21.859 -6.758 1 98.75 238 THR B C 1
ATOM 4062 O O . THR B 1 238 ? 2.109 -21.688 -6.496 1 98.75 238 THR B O 1
ATOM 4065 N N . HIS B 1 239 ? -0.066 -21.438 -5.984 1 98.81 239 HIS B N 1
ATOM 4066 C CA . HIS B 1 239 ? 0.215 -20.5 -4.898 1 98.81 239 HIS B CA 1
ATOM 4067 C C . HIS B 1 239 ? -0.13 -21.109 -3.545 1 98.81 239 HIS B C 1
ATOM 4069 O O . HIS B 1 239 ? -1.298 -21.391 -3.264 1 98.81 239 HIS B O 1
ATOM 4075 N N . GLY B 1 240 ? 0.863 -21.328 -2.713 1 98.25 240 GLY B N 1
ATOM 4076 C CA . GLY B 1 240 ? 0.633 -21.75 -1.341 1 98.25 240 GLY B CA 1
ATOM 4077 C C . GLY B 1 240 ? 0.427 -20.578 -0.387 1 98.25 240 GLY B C 1
ATOM 4078 O O . GLY B 1 240 ? 1.355 -20.172 0.315 1 98.25 240 GLY B O 1
ATOM 4079 N N . VAL B 1 241 ? -0.667 -19.953 -0.281 1 97.25 241 VAL B N 1
ATOM 4080 C CA . VAL B 1 241 ? -0.994 -18.875 0.644 1 97.25 241 VAL B CA 1
ATOM 4081 C C . VAL B 1 241 ? -1.102 -19.438 2.064 1 97.25 241 VAL B C 1
ATOM 4083 O O . VAL B 1 241 ? -0.543 -18.859 3.002 1 97.25 241 VAL B O 1
ATOM 4086 N N . PHE B 1 242 ? -1.422 -20.453 2.396 1 96.12 242 PHE B N 1
ATOM 4087 C CA . PHE B 1 242 ? -1.567 -21.344 3.537 1 96.12 242 PHE B CA 1
ATOM 4088 C C . PHE B 1 242 ? -1.967 -20.562 4.785 1 96.12 242 PHE B C 1
ATOM 4090 O O . PHE B 1 242 ? -1.253 -19.656 5.215 1 96.12 242 PHE B O 1
ATOM 4097 N N . ALA B 1 243 ? -3.115 -20.891 5.238 1 94 243 ALA B N 1
ATOM 4098 C CA . ALA B 1 243 ? -3.459 -20.484 6.602 1 94 243 ALA B CA 1
ATOM 4099 C C . ALA B 1 243 ? -2.652 -21.281 7.621 1 94 243 ALA B C 1
ATOM 4101 O O . ALA B 1 243 ? -1.956 -22.234 7.266 1 94 243 ALA B O 1
ATOM 4102 N N . GLU B 1 244 ? -2.738 -20.828 8.828 1 93.38 244 GLU B N 1
ATOM 4103 C CA . GLU B 1 244 ? -2.016 -21.516 9.891 1 93.38 244 GLU B CA 1
ATOM 4104 C C . GLU B 1 244 ? -2.402 -23 9.961 1 93.38 244 GLU B C 1
ATOM 4106 O O . GLU B 1 244 ? -3.588 -23.328 9.945 1 93.38 244 GLU B O 1
ATOM 4111 N N . GLY B 1 245 ? -1.416 -23.844 9.922 1 95.88 245 GLY B N 1
ATOM 4112 C CA . GLY B 1 245 ? -1.632 -25.266 10.094 1 95.88 245 GLY B CA 1
ATOM 4113 C C . GLY B 1 245 ? -2.002 -25.969 8.797 1 95.88 245 GLY B C 1
ATOM 4114 O O . GLY B 1 245 ? -2.088 -27.203 8.766 1 95.88 245 GLY B O 1
ATOM 4115 N N . ALA B 1 246 ? -2.201 -25.25 7.758 1 97.25 246 ALA B N 1
ATOM 4116 C CA . ALA B 1 246 ? -2.721 -25.812 6.516 1 97.25 246 ALA B CA 1
ATOM 4117 C C . ALA B 1 246 ? -1.699 -26.75 5.871 1 97.25 246 ALA B C 1
ATOM 4119 O O . ALA B 1 246 ? -2.061 -27.797 5.34 1 97.25 246 ALA B O 1
ATOM 4120 N N . VAL B 1 247 ? -0.453 -26.422 5.879 1 98.31 247 VAL B N 1
ATOM 4121 C CA . VAL B 1 247 ? 0.586 -27.25 5.254 1 98.31 247 VAL B CA 1
ATOM 4122 C C . VAL B 1 247 ? 0.6 -28.641 5.887 1 98.31 247 VAL B C 1
ATOM 4124 O O . VAL B 1 247 ? 0.578 -29.641 5.176 1 98.31 247 VAL B O 1
ATOM 4127 N N . GLU B 1 248 ? 0.645 -28.625 7.172 1 98.19 248 GLU B N 1
ATOM 4128 C CA . GLU B 1 248 ? 0.669 -29.891 7.891 1 98.19 248 GLU B CA 1
ATOM 4129 C C . GLU B 1 248 ? -0.595 -30.703 7.625 1 98.19 248 GLU B C 1
ATOM 4131 O O . GLU B 1 248 ? -0.523 -31.906 7.363 1 98.19 248 GLU B O 1
ATOM 4136 N N . ARG B 1 249 ? -1.695 -30.047 7.664 1 98 249 ARG B N 1
ATOM 4137 C CA . ARG B 1 249 ? -2.992 -30.688 7.477 1 98 249 ARG B CA 1
ATOM 4138 C C . ARG B 1 249 ? -3.078 -31.359 6.109 1 98 249 ARG B C 1
ATOM 4140 O O . ARG B 1 249 ? -3.451 -32.531 6.004 1 98 249 ARG B O 1
ATOM 4147 N N . VAL B 1 250 ? -2.676 -30.672 5.141 1 98.5 250 VAL B N 1
ATOM 4148 C CA . VAL B 1 250 ? -2.773 -31.188 3.783 1 98.5 250 VAL B CA 1
ATOM 4149 C C . VAL B 1 250 ? -1.708 -32.25 3.566 1 98.5 250 VAL B C 1
ATOM 4151 O O . VAL B 1 250 ? -1.979 -33.312 2.961 1 98.5 250 VAL B O 1
ATOM 4154 N N . SER B 1 251 ? -0.505 -32 4.043 1 98.5 251 SER B N 1
ATOM 4155 C CA . SER B 1 251 ? 0.594 -32.938 3.857 1 98.5 251 SER B CA 1
ATOM 4156 C C . SER B 1 251 ? 0.281 -34.281 4.492 1 98.5 251 SER B C 1
ATOM 4158 O O . SER B 1 251 ? 0.693 -35.344 3.979 1 98.5 251 SER B O 1
ATOM 4160 N N . LYS B 1 252 ? -0.439 -34.281 5.562 1 98.06 252 LYS B N 1
ATOM 4161 C CA . LYS B 1 252 ? -0.815 -35.531 6.238 1 98.06 252 LYS B CA 1
ATOM 4162 C C . LYS B 1 252 ? -1.879 -36.281 5.449 1 98.06 252 LYS B C 1
ATOM 4164 O O . LYS B 1 252 ? -1.982 -37.5 5.551 1 98.06 252 LYS B O 1
ATOM 4169 N N . ALA B 1 253 ? -2.598 -35.562 4.691 1 98.06 253 ALA B N 1
ATOM 4170 C CA . ALA B 1 253 ? -3.754 -36.125 4.012 1 98.06 253 ALA B CA 1
ATOM 4171 C C . ALA B 1 253 ? -3.365 -36.688 2.645 1 98.06 253 ALA B C 1
ATOM 4173 O O . ALA B 1 253 ? -4.117 -37.469 2.045 1 98.06 253 ALA B O 1
ATOM 4174 N N . VAL B 1 254 ? -2.178 -36.344 2.193 1 98.75 254 VAL B N 1
ATOM 4175 C CA . VAL B 1 254 ? -1.812 -36.75 0.841 1 98.75 254 VAL B CA 1
ATOM 4176 C C . VAL B 1 254 ? -0.412 -37.344 0.845 1 98.75 254 VAL B C 1
ATOM 4178 O O . VAL B 1 254 ? 0.292 -37.312 1.857 1 98.75 254 VAL B O 1
ATOM 4181 N N . ASP B 1 255 ? -0.068 -37.938 -0.261 1 98.69 255 ASP B N 1
ATOM 4182 C CA . ASP B 1 255 ? 1.252 -38.562 -0.364 1 98.69 255 ASP B CA 1
ATOM 4183 C C . ASP B 1 255 ? 2.334 -37.5 -0.578 1 98.69 255 ASP B C 1
ATOM 4185 O O . ASP B 1 255 ? 3.473 -37.656 -0.136 1 98.69 255 ASP B O 1
ATOM 4189 N N . GLU B 1 256 ? 2.01 -36.375 -1.349 1 98.75 256 GLU B N 1
ATOM 4190 C CA . GLU B 1 256 ? 2.932 -35.25 -1.501 1 98.75 256 GLU B CA 1
ATOM 4191 C C . GLU B 1 256 ? 2.188 -33.969 -1.853 1 98.75 256 GLU B C 1
ATOM 4193 O O . GLU B 1 256 ? 1.293 -33.969 -2.701 1 98.75 256 GLU B O 1
ATOM 4198 N N . LEU B 1 257 ? 2.508 -32.969 -1.147 1 98.88 257 LEU B N 1
ATOM 4199 C CA . LEU B 1 257 ? 2.088 -31.609 -1.439 1 98.88 257 LEU B CA 1
ATOM 4200 C C . LEU B 1 257 ? 3.256 -30.781 -1.96 1 98.88 257 LEU B C 1
ATOM 4202 O O . LEU B 1 257 ? 4.285 -30.656 -1.289 1 98.88 257 LEU B O 1
ATOM 4206 N N . ALA B 1 258 ? 3.152 -30.266 -3.186 1 98.88 258 ALA B N 1
ATOM 4207 C CA . ALA B 1 258 ? 4.172 -29.391 -3.758 1 98.88 258 ALA B CA 1
ATOM 4208 C C . ALA B 1 258 ? 3.539 -28.156 -4.414 1 98.88 258 ALA B C 1
ATOM 4210 O O . ALA B 1 258 ? 2.611 -28.297 -5.219 1 98.88 258 ALA B O 1
ATOM 4211 N N . VAL B 1 259 ? 4.016 -26.984 -4.062 1 98.88 259 VAL B N 1
ATOM 4212 C CA . VAL B 1 259 ? 3.539 -25.75 -4.68 1 98.88 259 VAL B CA 1
ATOM 4213 C C . VAL B 1 259 ? 4.699 -25.047 -5.371 1 98.88 259 VAL B C 1
ATOM 4215 O O . VAL B 1 259 ? 5.863 -25.406 -5.176 1 98.88 259 VAL B O 1
ATOM 4218 N N . THR B 1 260 ? 4.375 -24.047 -6.191 1 98.94 260 THR B N 1
ATOM 4219 C CA . THR B 1 260 ? 5.438 -23.281 -6.828 1 98.94 260 THR B CA 1
ATOM 4220 C C . THR B 1 260 ? 6.027 -22.266 -5.848 1 98.94 260 THR B C 1
ATOM 4222 O O . THR B 1 260 ? 5.469 -22.031 -4.773 1 98.94 260 THR B O 1
ATOM 4225 N N . ASN B 1 261 ? 7.172 -21.75 -6.215 1 98.88 261 ASN B N 1
ATOM 4226 C CA . ASN B 1 261 ? 7.809 -20.781 -5.344 1 98.88 261 ASN B CA 1
ATOM 4227 C C . ASN B 1 261 ? 7.387 -19.344 -5.695 1 98.88 261 ASN B C 1
ATOM 4229 O O . ASN B 1 261 ? 8.164 -18.406 -5.52 1 98.88 261 ASN B O 1
ATOM 4233 N N . THR B 1 262 ? 6.148 -19.203 -6.25 1 98.88 262 THR B N 1
ATOM 4234 C CA . THR B 1 262 ? 5.562 -17.875 -6.352 1 98.88 262 THR B CA 1
ATOM 4235 C C . THR B 1 262 ? 5.449 -17.219 -4.977 1 98.88 262 THR B C 1
ATOM 4237 O O . THR B 1 262 ? 5.52 -15.992 -4.852 1 98.88 262 THR B O 1
ATOM 4240 N N . ILE B 1 263 ? 5.168 -18.016 -4.016 1 98.81 263 ILE B N 1
ATOM 4241 C CA . ILE B 1 263 ? 5.246 -17.703 -2.592 1 98.81 263 ILE B CA 1
ATOM 4242 C C . ILE B 1 263 ? 6.219 -18.672 -1.912 1 98.81 263 ILE B C 1
ATOM 4244 O O . ILE B 1 263 ? 6.113 -19.891 -2.072 1 98.81 263 ILE B O 1
ATOM 4248 N N . PRO B 1 264 ? 7.207 -18.141 -1.197 1 98.62 264 PRO B N 1
ATOM 4249 C CA . PRO B 1 264 ? 8.125 -19.062 -0.511 1 98.62 264 PRO B CA 1
ATOM 4250 C C . PRO B 1 264 ? 7.477 -19.766 0.681 1 98.62 264 PRO B C 1
ATOM 4252 O O . PRO B 1 264 ? 6.988 -19.094 1.602 1 98.62 264 PRO B O 1
ATOM 4255 N N . THR B 1 265 ? 7.398 -21.062 0.667 1 98.31 265 THR B N 1
ATOM 4256 C CA . THR B 1 265 ? 6.875 -21.906 1.738 1 98.31 265 THR B CA 1
ATOM 4257 C C . THR B 1 265 ? 7.758 -23.141 1.937 1 98.31 265 THR B C 1
ATOM 4259 O O . THR B 1 265 ? 8.641 -23.406 1.12 1 98.31 265 THR B O 1
ATOM 4262 N N . PRO B 1 266 ? 7.566 -23.906 3.025 1 97.88 266 PRO B N 1
ATOM 4263 C CA . PRO B 1 266 ? 8.352 -25.125 3.23 1 97.88 266 PRO B CA 1
ATOM 4264 C C . PRO B 1 266 ? 8.102 -26.188 2.154 1 97.88 266 PRO B C 1
ATOM 4266 O O . PRO B 1 266 ? 8.891 -27.109 1.996 1 97.88 266 PRO B O 1
ATOM 4269 N N . VAL B 1 267 ? 6.984 -26 1.376 1 98.75 267 VAL B N 1
ATOM 4270 C CA . VAL B 1 267 ? 6.66 -27.016 0.379 1 98.75 267 VAL B CA 1
ATOM 4271 C C . VAL B 1 267 ? 6.719 -26.391 -1.019 1 98.75 267 VAL B C 1
ATOM 4273 O O . VAL B 1 267 ? 6.113 -26.922 -1.957 1 98.75 267 VAL B O 1
ATOM 4276 N N . SER B 1 268 ? 7.348 -25.234 -1.109 1 98.81 268 SER B N 1
ATOM 4277 C CA . SER B 1 268 ? 7.625 -24.656 -2.42 1 98.81 268 SER B CA 1
ATOM 4278 C C . SER B 1 268 ? 8.727 -25.422 -3.141 1 98.81 268 SER B C 1
ATOM 4280 O O . SER B 1 268 ? 9.883 -24.984 -3.15 1 98.81 268 SER B O 1
ATOM 4282 N N . LYS B 1 269 ? 8.344 -26.453 -3.818 1 98.69 269 LYS B N 1
ATOM 4283 C CA . LYS B 1 269 ? 9.289 -27.406 -4.398 1 98.69 269 LYS B CA 1
ATOM 4284 C C . LYS B 1 269 ? 9.414 -27.203 -5.906 1 98.69 269 LYS B C 1
ATOM 4286 O O . LYS B 1 269 ? 10.32 -27.766 -6.535 1 98.69 269 LYS B O 1
ATOM 4291 N N . ILE B 1 270 ? 8.562 -26.469 -6.516 1 98.81 270 ILE B N 1
ATOM 4292 C CA . ILE B 1 270 ? 8.531 -26.25 -7.957 1 98.81 270 ILE B CA 1
ATOM 4293 C C . ILE B 1 270 ? 8.984 -24.828 -8.273 1 98.81 270 ILE B C 1
ATOM 4295 O O . ILE B 1 270 ? 8.336 -23.859 -7.875 1 98.81 270 ILE B O 1
ATOM 4299 N N . SER B 1 271 ? 10.031 -24.672 -9.016 1 98.81 271 SER B N 1
ATOM 4300 C CA . SER B 1 271 ? 10.586 -23.344 -9.281 1 98.81 271 SER B CA 1
ATOM 4301 C C . SER B 1 271 ? 9.969 -22.719 -10.523 1 98.81 271 SER B C 1
ATOM 4303 O O . SER B 1 271 ? 9.844 -23.375 -11.562 1 98.81 271 SER B O 1
ATOM 4305 N N . ILE B 1 272 ? 9.641 -21.438 -10.43 1 98.75 272 ILE B N 1
ATOM 4306 C CA . ILE B 1 272 ? 9.094 -20.719 -11.57 1 98.75 272 ILE B CA 1
ATOM 4307 C C . ILE B 1 272 ? 10.211 -20 -12.312 1 98.75 272 ILE B C 1
ATOM 4309 O O . ILE B 1 272 ? 9.984 -19.375 -13.352 1 98.75 272 ILE B O 1
ATOM 4313 N N . VAL B 1 273 ? 11.477 -20.016 -11.812 1 98.69 273 VAL B N 1
ATOM 4314 C CA . VAL B 1 273 ? 12.586 -19.219 -12.32 1 98.69 273 VAL B CA 1
ATOM 4315 C C . VAL B 1 273 ? 12.859 -19.578 -13.781 1 98.69 273 VAL B C 1
ATOM 4317 O O . VAL B 1 273 ? 13.039 -18.688 -14.617 1 98.69 273 VAL B O 1
ATOM 4320 N N . PRO B 1 274 ? 12.828 -20.906 -14.141 1 97.62 274 PRO B N 1
ATOM 4321 C CA . PRO B 1 274 ? 13.023 -21.234 -15.555 1 97.62 274 PRO B CA 1
ATOM 4322 C C . PRO B 1 274 ? 11.984 -20.578 -16.469 1 97.62 274 PRO B C 1
ATOM 4324 O O . PRO B 1 274 ? 12.32 -20.125 -17.562 1 97.62 274 PRO B O 1
ATOM 4327 N N . GLU B 1 275 ? 10.734 -20.516 -16 1 97.81 275 GLU B N 1
ATOM 4328 C CA . GLU B 1 275 ? 9.688 -19.875 -16.797 1 97.81 275 GLU B CA 1
ATOM 4329 C C . GLU B 1 275 ? 9.93 -18.359 -16.906 1 97.81 275 GLU B C 1
ATOM 4331 O O . GLU B 1 275 ? 9.641 -17.766 -17.938 1 97.81 275 GLU B O 1
ATOM 4336 N N . ILE B 1 276 ? 10.438 -17.719 -15.797 1 98.38 276 ILE B N 1
ATOM 4337 C CA . ILE B 1 276 ? 10.727 -16.297 -15.797 1 98.38 276 ILE B CA 1
ATOM 4338 C C . ILE B 1 276 ? 11.797 -15.984 -16.844 1 98.38 276 ILE B C 1
ATOM 4340 O O . ILE B 1 276 ? 11.672 -15.016 -17.594 1 98.38 276 ILE B O 1
ATOM 4344 N N . LEU B 1 277 ? 12.812 -16.844 -16.938 1 97.06 277 LEU B N 1
ATOM 4345 C CA . LEU B 1 277 ? 13.938 -16.609 -17.844 1 97.06 277 LEU B CA 1
ATOM 4346 C C . LEU B 1 277 ? 13.523 -16.797 -19.297 1 97.06 277 LEU B C 1
ATOM 4348 O O . LEU B 1 277 ? 14.211 -16.328 -20.203 1 97.06 277 LEU B O 1
ATOM 4352 N N . ARG B 1 278 ? 12.328 -17.422 -19.547 1 94 278 ARG B N 1
ATOM 4353 C CA . ARG B 1 278 ? 11.836 -17.672 -20.891 1 94 278 ARG B CA 1
ATOM 4354 C C . ARG B 1 278 ? 10.945 -16.516 -21.359 1 94 278 ARG B C 1
ATOM 4356 O O . ARG B 1 278 ? 10.57 -16.453 -22.531 1 94 278 ARG B O 1
ATOM 4363 N N . LEU B 1 279 ? 10.555 -15.641 -20.469 1 92.12 279 LEU B N 1
ATOM 4364 C CA . LEU B 1 279 ? 9.656 -14.547 -20.828 1 92.12 279 LEU B CA 1
ATOM 4365 C C . LEU B 1 279 ? 10.336 -13.578 -21.797 1 92.12 279 LEU B C 1
ATOM 4367 O O . LEU B 1 279 ? 9.688 -13.039 -22.688 1 92.12 279 LEU B O 1
#

InterPro domains:
  IPR000836 Phosphoribosyltransferase domain [PF00156] (140-239)
  IPR000836 Phosphoribosyltransferase domain [cd06223] (140-262)
  IPR005946 Ribose-phosphate pyrophosphokinase [PTHR10210] (14-269)
  IPR005946 Ribose-phosphate pyrophosphokinase [TIGR01251] (3-277)
  IPR029057 Phosphoribosyltransferase-like [G3DSA:3.40.50.2020] (16-138)
  IPR029057 Phosphoribosyltransferase-like [G3DSA:3.40.50.2020] (139-272)
  IPR029057 Phosphoribosyltransferase-like [SSF53271] (62-270)
  IPR029099 Ribose-phosphate pyrophosphokinase, N-terminal domain [PF13793] (16-109)
  IPR037514 Ribose-phosphate pyrophosphokinase, archaea [MF_00583_A] (1-278)

Solvent-accessible surface area (backbone atoms only — not comparable to full-atom values): 28565 Å² total; per-residue (Å²): 83,32,34,67,39,87,47,23,54,92,50,45,66,62,36,44,73,74,67,48,51,69,40,53,64,49,77,53,65,47,96,80,64,50,78,42,56,32,40,71,58,85,64,51,51,39,36,36,31,33,14,21,56,78,66,31,44,52,40,51,52,47,50,41,37,49,34,40,8,42,47,70,64,56,36,76,44,33,33,36,37,25,38,31,57,61,50,36,85,36,67,55,67,86,50,88,24,26,25,42,41,31,42,46,54,33,42,46,46,38,75,54,29,48,30,40,38,29,45,49,49,80,51,63,77,58,45,70,45,28,77,46,53,52,43,71,40,75,60,31,59,57,54,26,63,73,39,44,80,78,36,64,91,24,39,23,26,5,77,29,72,87,31,29,65,59,8,44,48,22,13,61,69,66,72,43,53,56,38,22,24,40,83,41,74,77,44,101,84,39,72,42,69,42,66,49,97,62,85,48,57,73,25,27,35,38,38,28,47,52,69,40,42,66,32,60,70,58,35,54,50,38,54,49,40,51,76,57,37,30,66,45,42,34,39,43,29,45,33,55,70,43,41,92,66,12,64,61,56,33,40,72,49,34,75,43,59,39,19,22,46,40,35,88,52,100,44,38,73,36,71,55,56,70,61,58,74,69,105,81,32,33,66,39,88,45,23,53,92,49,45,67,62,36,44,74,73,67,47,52,71,39,56,65,48,77,52,64,46,97,79,63,49,80,41,56,31,40,70,57,85,62,50,50,40,36,36,31,34,14,19,54,81,67,30,46,52,42,52,51,47,51,42,36,48,35,41,9,41,45,70,66,56,34,77,45,33,32,35,37,24,37,30,60,59,51,37,87,34,68,54,67,86,51,87,23,27,24,43,41,29,41,46,53,32,42,46,45,38,75,55,29,49,30,40,38,28,45,51,48,76,52,63,76,59,46,71,46,29,76,46,53,51,44,72,40,75,60,30,61,57,53,27,63,73,40,44,80,80,38,64,90,23,37,22,27,5,79,30,71,87,31,30,67,58,10,44,48,21,13,62,70,64,73,41,53,57,36,23,25,41,84,40,73,77,44,101,86,40,72,44,69,43,66,48,97,63,84,48,57,74,25,27,36,35,39,28,47,52,68,40,42,65,31,60,69,57,34,53,50,38,53,48,40,50,74,56,37,30,65,43,43,34,36,44,28,44,31,56,71,45,41,92,66,12,62,60,54,32,42,72,52,34,76,43,58,38,18,22,46,40,35,88,52,100,42,38,74,37,71,54,57,70,60,60,78,69,108

Secondary structure (DSSP, 8-state):
-EEE-GGGHHHHHHHHHTT--EE-EEEEE-TTS-EEEEE----SEEEEE----SSHHHHHHHHHHHHHHHHHTT--EEEEEESS-TTTT--S-SSTT---HHHHHHHHHTTT-SEEEEES-SSGGGGGGSSSEEEEE--HHHHHHHHHHHHTT-EEEESSGGGHHHHHHHHHHHT-EEEEEEEEE-SSS-EEEEESS---TT--EEEEEEEESS-HHHHHHHHHHHHTT-S-EEEEEEEE---TTHHHHHHHHSSEEEEETTS--TTEEE--HHHHHT-/-EEE-GGGHHHHHHHHHTT--EE-EEEEE-TTS-EEEEE----SEEEEE----SSHHHHHHHHHHHHHHHHHTT--EEEEEESS-TTTT--S-SSTT---HHHHHHHHHTTT-SEEEEES-SSGGGGGGSSSEEEEE--HHHHHHHHHHHHTT-EEEESSGGGHHHHHHHHHHHT-EEEEEEEEE-SSS-EEEEESS---TT--EEEEEEEESS-HHHHHHHHHHHHTT-S-EEEEEEEE---TTHHHHHHHHSSEEEEETTS--TTEEE--HHHHHT-

pLDDT: mean 96.73, std 4.86, range [69.94, 98.94]

Sequence (558 aa):
MFVIGSGGKHLEDELRELGGEVIEIELRKFPDGEKYVRVLGFGREATVISSTFAPQDEKILELLLIGDALREKGFEKLRAVVPYFAYSRQDRVTKEGEPISVRAVMRALGLYYDELYIFDLHNPETIKYFPGKGINVSPARIIADYFREKLGEGIVLAPDRGALGRARAVAMELGLEYSHFEKRRISPTEVEIRPVDIDVRGKNVLIVDDIISTGGTMVKAARILRKLGAEKIFVGVTHGVFAEGAVERVSKAVDELAVTNTIPTPVSKISIVPEILRLMFVIGSGGKHLEDELRELGGEVIEIELRKFPDGEKYVRVLGFGREATVISSTFAPQDEKILELLLIGDALREKGFEKLRAVVPYFAYSRQDRVTKEGEPISVRAVMRALGLYYDELYIFDLHNPETIKYFPGKGINVSPARIIADYFREKLGEGIVLAPDRGALGRARAVAMELGLEYSHFEKRRISPTEVEIRPVDIDVRGKNVLIVDDIISTGGTMVKAARILRKLGAEKIFVGVTHGVFAEGAVERVSKAVDELAVTNTIPTPVSKISIVPEILRL